Protein AF-A0A8S1QZ31-F1 (afdb_monomer_lite)

pLDDT: mean 72.54, std 20.23, range [23.73, 97.56]

Radius of gyration: 31.54 Å; chains: 1; bounding box: 75×81×88 Å

Secondary structure (DSSP, 8-state):
-PPPS--------HHHHHHHHHHHHHHHHHHHHHHHHHHHHHHHHHHHHSTTHHHH-PPPHHHHHHHHHHHTHHHHHHHHHHHHHHHTT-TT-HHHHHHHHHHHHHHHHHHHHHH-S---HHHHHHHHHHHHHHH-TT-HHHHHHHHHHHHHHHHHHHHSGGGGSHHHHHHHHHHHHHHHHHTT-TT-HHHHHHHHHHHHHHHHHHHHHHHHGGGGGG----------TT--HHHHHHHHHHHHHHHHHHHHHH-TT-S-PPPPEEEETTEEEEEGGGSTTSBTHHHHHHHHHHHHHHHHHHTT--B--EEEE-SSHHHHHHHHHHHHHHHHHHHHHHHHHHHHSS----------S-----GGGT--S------B--EEEEES-GGG----TT-TTEEEEE--S-HHHHHHHHHHHHHHHTPEE--TTT-HHHHHHHHHHHHHHHHHHHHHTPPPSEEEEE-SSSHHHHHHHHIIIIIS----EEEEEEETT----SS-HHHHHHHHH--EEEEE-HHHHHHHHHHHHHTT----HHHHHHHHHHHHHT-SSEEEEE-B----HHHHHHHHHHH-

InterPro domains:
  IPR001926 Tryptophan synthase beta chain-like, PALP domain [PF00291] (270-328)
  IPR001926 Tryptophan synthase beta chain-like, PALP domain [PF00291] (400-559)
  IPR050147 Serine/Threonine Dehydratase [PTHR48078] (269-493)

Organism: NCBI:txid65129

Sequence (576 aa):
MTFLWADIPFEWTCISLRYHNDMFWYIWSIIQMIPVFAAGFYQLYKHQTTPDYYHKIKKGAWDQFIVMFFAAPVPFYYLIDLTISIVEGTFFEPCRFWLWFHHMVSMVVIPPLILRNEYEWQDTLIMATHTLLMKFPFIFLFNILYVGLVFYYNILLYFSPLNKKWVNRFLALLYSLFMIAIMPYHSYIDLSLKYIYLLQQYYEQLIYNFLQIHYKMGCAQTRQYEKSAMITCEIKYLIPELTQAIKLAQQCLYSPQSPIILTPIKLINGLYCKIESTLPSGSVKMRAIYNMLYRLQQKKRHRGEDQLNLVICSSGNAATACIESLKLLKSEDQQNQKQKIITNDICHDDTPTDPGLSVEIKDSQFQSKIKPYELNGKLIIFSKYVKEIHYTNDLPNVTIIHSELNKNEIEDEAIKYSEEMGYDYLDLQNDFHVFGGYATIGFEIDQWQTLTNTKIDSIFVTLKSGALIAGIAFYIKYLAQNKTRMIGVMLRGSIRKGVTLCQQIIEGFIDEIVYVSVEEVEKAQCELAKAEQIAEFNCAIAYAGCKKSSIKNSLVVLSGGNVAANDLKRLIKQYE

Foldseek 3Di:
DDDDDDPDPDDDDLVNLLVVLVVVVLVLLVVLQVVLVVVLVVLVVCVVPDDPSVNPDDDDPVVLCSCCVNLVCLLVSLVSVVVSCVVVVVCPPPVCVVVNVVSVLCNVLRVLVNVPPDDHSLNSVLSNLVSCCVVPVLPLVSVVVNVVSVVVLLVCLPPHPVVVDPSSVVVNVSVVVVVVVCVVPVVCPVVVVVVSVVSNVVVVVVVVVVVCVVVPPPDPPDPDDPDFDQQPPVVVSCVVLLVVLLVLLVVLAPPPLHLDHQFDFDQAPQATEGQQCPRPLQFLLLLLQLLVVVVVCVVCVVVVHQEAAEFEEDAASNLSSNQVSVVSLQVQQVVVVVVVVVVVPDDDDDDDDDDDDDPPPPCVVVPDPDDRHDYHYAYEYEYQHNVNDDDDCPDVHYHYDHDVDDSVVSVVVRVVVCVVVVHDYDDCFADSNSLSSLLVVLVSVLVCCVVVVADAQEEFEEDAQQSNLLSNQCNQCPVVVHNRAYEYFYEPPHDHDDDHPRVSSCSRRHPYYFYDYQVLLLVQQLSCVVVVHAADSSQSRRVSRCVVVVDHRYYYYRGGRSDDPVVSVVSNVVVD

Structure (mmCIF, N/CA/C/O backbone):
data_AF-A0A8S1QZ31-F1
#
_entry.id   AF-A0A8S1QZ31-F1
#
loop_
_atom_site.group_PDB
_atom_site.id
_atom_site.type_symbol
_atom_site.label_atom_id
_atom_site.label_alt_id
_atom_site.label_comp_id
_atom_site.label_asym_id
_atom_site.label_entity_id
_atom_site.label_seq_id
_atom_site.pdbx_PDB_ins_code
_atom_site.Cartn_x
_atom_site.Cartn_y
_atom_site.Cartn_z
_atom_site.occupancy
_atom_site.B_iso_or_equiv
_atom_site.auth_seq_id
_atom_site.auth_comp_id
_atom_site.auth_asym_id
_atom_site.auth_atom_id
_atom_site.pdbx_PDB_model_num
ATOM 1 N N . MET A 1 1 ? -45.589 3.378 10.453 1.00 26.55 1 MET A N 1
ATOM 2 C CA . MET A 1 1 ? -45.753 4.820 10.729 1.00 26.55 1 MET A CA 1
ATOM 3 C C . MET A 1 1 ? -44.702 5.567 9.933 1.00 26.55 1 MET A C 1
ATOM 5 O O . MET A 1 1 ? -43.520 5.369 10.168 1.00 26.55 1 MET A O 1
ATOM 9 N N . THR A 1 2 ? -45.146 6.325 8.938 1.00 23.73 2 THR A N 1
ATOM 10 C CA . THR A 1 2 ? -44.345 7.147 8.024 1.00 23.73 2 THR A CA 1
ATOM 11 C C . THR A 1 2 ? -43.972 8.471 8.691 1.00 23.73 2 THR A C 1
ATOM 13 O O . THR A 1 2 ? -44.867 9.233 9.049 1.00 23.73 2 THR A O 1
ATOM 16 N N . PHE A 1 3 ? -42.678 8.764 8.832 1.00 24.72 3 PHE A N 1
ATOM 17 C CA . PHE A 1 3 ? -42.208 10.139 9.015 1.00 24.72 3 PHE A CA 1
ATOM 18 C C . PHE A 1 3 ? -41.982 10.742 7.625 1.00 24.72 3 PHE A C 1
ATOM 20 O O . PHE A 1 3 ? -41.194 10.230 6.835 1.00 24.72 3 PHE A O 1
ATOM 27 N N . LEU A 1 4 ? -42.764 11.776 7.319 1.00 35.16 4 LEU A N 1
ATOM 28 C CA . LEU A 1 4 ? -42.727 12.546 6.079 1.00 35.16 4 LEU A CA 1
ATOM 29 C C . LEU A 1 4 ? -41.425 13.367 5.987 1.00 35.16 4 LEU A C 1
ATOM 31 O O . LEU A 1 4 ? -40.937 13.830 7.016 1.00 35.16 4 LEU A O 1
ATOM 35 N N . TRP A 1 5 ? -40.981 13.628 4.749 1.00 31.78 5 TRP A N 1
ATOM 36 C CA . TRP A 1 5 ? -39.938 14.585 4.309 1.00 31.78 5 TRP A CA 1
ATOM 37 C C . TRP A 1 5 ? -38.540 14.061 3.930 1.00 31.78 5 TRP A C 1
ATOM 39 O O . TRP A 1 5 ? -37.572 14.814 3.978 1.00 31.78 5 TRP A O 1
ATOM 49 N N . ALA A 1 6 ? -38.437 12.832 3.419 1.00 28.89 6 ALA A N 1
ATOM 50 C CA . ALA A 1 6 ? -37.399 12.483 2.443 1.00 28.89 6 ALA A CA 1
ATOM 51 C C . ALA A 1 6 ? -37.846 11.260 1.627 1.00 28.89 6 ALA A C 1
ATOM 53 O O . ALA A 1 6 ? -37.983 10.174 2.187 1.00 28.89 6 ALA A O 1
ATOM 54 N N . ASP A 1 7 ? -38.057 11.420 0.317 1.00 31.14 7 ASP A N 1
ATOM 55 C CA . ASP A 1 7 ? -38.218 10.303 -0.628 1.00 31.14 7 ASP A CA 1
ATOM 56 C C . ASP A 1 7 ? -36.867 9.590 -0.821 1.00 31.14 7 ASP A C 1
ATOM 58 O O . ASP A 1 7 ? -36.228 9.663 -1.869 1.00 31.14 7 ASP A O 1
ATOM 62 N N . ILE A 1 8 ? -36.392 8.928 0.234 1.00 33.59 8 ILE A N 1
ATOM 63 C CA . ILE A 1 8 ? -35.264 8.000 0.185 1.00 33.59 8 ILE A CA 1
ATOM 64 C C . ILE A 1 8 ? -35.859 6.603 0.387 1.00 33.59 8 ILE A C 1
ATOM 66 O O . ILE A 1 8 ? -36.448 6.354 1.443 1.00 33.59 8 ILE A O 1
ATOM 70 N N . PRO A 1 9 ? -35.732 5.674 -0.577 1.00 32.56 9 PRO A N 1
ATOM 71 C CA . PRO A 1 9 ? -36.151 4.295 -0.368 1.00 32.56 9 PRO A CA 1
ATOM 72 C C . PRO A 1 9 ? -35.303 3.689 0.760 1.00 32.56 9 PRO A C 1
ATOM 74 O O . PRO A 1 9 ? -34.104 3.459 0.613 1.00 32.56 9 PRO A O 1
ATOM 77 N N . PHE A 1 10 ? -35.917 3.491 1.926 1.00 41.16 10 PHE A N 1
ATOM 78 C CA . PHE A 1 10 ? -35.262 2.942 3.111 1.00 41.16 10 PHE A CA 1
ATOM 79 C C . PHE A 1 10 ? -35.276 1.408 3.024 1.00 41.16 10 PHE A C 1
ATOM 81 O O . PHE A 1 10 ? -36.198 0.749 3.504 1.00 41.16 10 PHE A O 1
ATOM 88 N N . GLU A 1 11 ? -34.272 0.820 2.374 1.00 45.00 11 GLU A N 1
ATOM 89 C CA . GLU A 1 11 ? -34.075 -0.632 2.411 1.00 45.00 11 GLU A CA 1
ATOM 90 C C . GLU A 1 11 ? -33.444 -1.043 3.753 1.00 45.00 11 GLU A C 1
ATOM 92 O O . GLU A 1 11 ? -32.301 -0.700 4.074 1.00 45.00 11 GLU A O 1
ATOM 97 N N . TRP A 1 12 ? -34.194 -1.794 4.565 1.00 53.50 12 TRP A N 1
ATOM 98 C CA . TRP A 1 12 ? -33.699 -2.386 5.810 1.00 53.50 12 TRP A CA 1
ATOM 99 C C . TRP A 1 12 ? -32.711 -3.521 5.508 1.00 53.50 12 TRP A C 1
ATOM 101 O O . TRP A 1 12 ? -33.074 -4.691 5.449 1.00 53.50 12 TRP A O 1
ATOM 111 N N . THR A 1 13 ? -31.438 -3.178 5.327 1.00 64.00 13 THR A N 1
ATOM 112 C CA . THR A 1 13 ? -30.337 -4.155 5.289 1.00 64.00 13 THR A CA 1
ATOM 113 C C . THR A 1 13 ? -29.887 -4.522 6.712 1.00 64.00 13 THR A C 1
ATOM 115 O O . THR A 1 13 ? -29.988 -3.698 7.625 1.00 64.00 13 THR A O 1
ATOM 118 N N . CYS A 1 14 ? -29.338 -5.728 6.921 1.00 63.22 14 CYS A N 1
ATOM 119 C CA . CYS A 1 14 ? -28.790 -6.184 8.215 1.00 63.22 14 CYS A CA 1
ATOM 120 C C . CYS A 1 14 ? -27.809 -5.180 8.843 1.00 63.22 14 CYS A C 1
ATOM 122 O O . CYS A 1 14 ? -27.842 -4.934 10.047 1.00 63.22 14 CYS A O 1
ATOM 124 N N . ILE A 1 15 ? -27.010 -4.515 8.007 1.00 58.50 15 ILE A N 1
ATOM 125 C CA . ILE A 1 15 ? -26.050 -3.491 8.430 1.00 58.50 15 ILE A CA 1
ATOM 126 C C . ILE A 1 15 ? -26.758 -2.226 8.937 1.00 58.50 15 ILE A C 1
ATOM 128 O O . ILE A 1 15 ? -26.319 -1.634 9.920 1.00 58.50 15 ILE A O 1
ATOM 132 N N . SER A 1 16 ? -27.854 -1.813 8.291 1.00 69.06 16 SER A N 1
ATOM 133 C CA . SER A 1 16 ? -28.667 -0.681 8.754 1.00 69.06 16 SER A CA 1
ATOM 134 C C . SER A 1 16 ? -29.332 -1.005 10.092 1.00 69.06 16 SER A C 1
ATOM 136 O O . SER A 1 16 ? -29.251 -0.209 11.024 1.00 69.06 16 SER A O 1
ATOM 138 N N . LEU A 1 17 ? -29.910 -2.202 10.235 1.00 73.50 17 LEU A N 1
ATOM 139 C CA . LEU A 1 17 ? -30.482 -2.671 11.503 1.00 73.50 17 LEU A CA 1
ATOM 140 C C . LEU A 1 17 ? -29.446 -2.672 12.628 1.00 73.50 17 LEU A C 1
ATOM 142 O O . LEU A 1 17 ? -29.718 -2.154 13.710 1.00 73.50 17 LEU A O 1
ATOM 146 N N . ARG A 1 18 ? -28.245 -3.193 12.355 1.00 75.81 18 ARG A N 1
ATOM 147 C CA . ARG A 1 18 ? -27.151 -3.237 13.330 1.00 75.81 18 ARG A CA 1
ATOM 148 C C . ARG A 1 18 ? -26.723 -1.843 13.755 1.00 75.81 18 ARG A C 1
ATOM 150 O O . ARG A 1 18 ? -26.630 -1.576 14.943 1.00 75.81 18 ARG A O 1
ATOM 157 N N . TYR A 1 19 ? -26.557 -0.934 12.795 1.00 68.19 19 TYR A N 1
ATOM 158 C CA . TYR A 1 19 ? -26.212 0.455 13.080 1.00 68.19 19 TYR A CA 1
ATOM 159 C C . TYR A 1 19 ? -27.233 1.133 13.999 1.00 68.19 19 TYR A C 1
ATOM 161 O O . TYR A 1 19 ? -26.844 1.781 14.966 1.00 68.19 19 TYR A O 1
ATOM 169 N N . HIS A 1 20 ? -28.529 0.977 13.723 1.00 76.62 20 HIS A N 1
ATOM 170 C CA . HIS A 1 20 ? -29.569 1.575 14.560 1.00 76.62 20 HIS A CA 1
ATOM 171 C C . HIS A 1 20 ? -29.612 0.938 15.953 1.00 76.62 20 HIS A C 1
ATOM 173 O O . HIS A 1 20 ? -29.783 1.658 16.936 1.00 76.62 20 HIS A O 1
ATOM 179 N N . ASN A 1 21 ? -29.402 -0.378 16.048 1.00 84.50 21 ASN A N 1
ATOM 180 C CA . ASN A 1 21 ? -29.303 -1.091 17.321 1.00 84.50 21 ASN A CA 1
ATOM 181 C C . ASN A 1 21 ? -28.112 -0.586 18.158 1.00 84.50 21 ASN A C 1
ATOM 183 O O . ASN A 1 21 ? -28.279 -0.226 19.322 1.00 84.50 21 ASN A O 1
ATOM 187 N N . ASP A 1 22 ? -26.931 -0.468 17.546 1.00 78.06 22 ASP A N 1
ATOM 188 C CA . ASP A 1 22 ? -25.708 0.019 18.194 1.00 78.06 22 ASP A CA 1
ATOM 189 C C . ASP A 1 22 ? -25.797 1.506 18.563 1.00 78.06 22 ASP A C 1
ATOM 191 O O . ASP A 1 22 ? -25.367 1.904 19.645 1.00 78.06 22 ASP A O 1
ATOM 195 N N . MET A 1 23 ? -26.384 2.344 17.702 1.00 74.62 23 MET A N 1
ATOM 196 C CA . MET A 1 23 ? -26.595 3.766 17.995 1.00 74.62 23 MET A CA 1
ATOM 197 C C . MET A 1 23 ? -27.572 3.981 19.134 1.00 74.62 23 MET A C 1
ATOM 199 O O . MET A 1 23 ? -27.300 4.790 20.023 1.00 74.62 23 MET A O 1
ATOM 203 N N . PHE A 1 24 ? -28.687 3.252 19.130 1.00 83.12 24 PHE A N 1
ATOM 204 C CA . PHE A 1 24 ? -29.616 3.273 20.245 1.00 83.12 24 PHE A CA 1
ATOM 205 C C . PHE A 1 24 ? -28.890 2.891 21.536 1.00 83.12 24 PHE A C 1
ATOM 207 O O . PHE A 1 24 ? -28.951 3.639 22.510 1.00 83.12 24 PHE A O 1
ATOM 214 N N . TRP A 1 25 ? -28.128 1.793 21.516 1.00 82.75 25 TRP A N 1
ATOM 215 C CA . TRP A 1 25 ? -27.391 1.315 22.683 1.00 82.75 25 TRP A CA 1
ATOM 216 C C . TRP A 1 25 ? -26.335 2.304 23.181 1.00 82.75 25 TRP A C 1
ATOM 218 O O . TRP A 1 25 ? -26.181 2.520 24.386 1.00 82.75 25 TRP A O 1
ATOM 228 N N . TYR A 1 26 ? -25.637 2.965 22.261 1.00 75.56 26 TYR A N 1
ATOM 229 C CA . TYR A 1 26 ? -24.647 3.982 22.583 1.00 75.56 26 TYR A CA 1
ATOM 230 C C . TYR A 1 26 ? -25.271 5.222 23.230 1.00 75.56 26 TYR A C 1
ATOM 232 O O . TYR A 1 26 ? -24.816 5.674 24.283 1.00 75.56 26 TYR A O 1
ATOM 240 N N . ILE A 1 27 ? -26.322 5.773 22.615 1.00 78.50 27 ILE A N 1
ATOM 241 C CA . ILE A 1 27 ? -27.028 6.949 23.139 1.00 78.50 27 ILE A CA 1
ATOM 242 C C . ILE A 1 27 ? -27.628 6.612 24.504 1.00 78.50 27 ILE A C 1
ATOM 244 O O . ILE A 1 27 ? -27.473 7.380 25.455 1.00 78.50 27 ILE A O 1
ATOM 248 N N . TRP A 1 28 ? -28.234 5.430 24.624 1.00 83.25 28 TRP A N 1
ATOM 249 C CA . TRP A 1 28 ? -28.753 4.909 25.880 1.00 83.25 28 TRP A CA 1
ATOM 250 C C . TRP A 1 28 ? -27.673 4.838 26.966 1.00 83.25 28 TRP A C 1
ATOM 252 O O . TRP A 1 28 ? -27.875 5.322 28.080 1.00 83.25 28 TRP A O 1
ATOM 262 N N . SER A 1 29 ? -26.486 4.336 26.613 1.00 78.88 29 SER A N 1
ATOM 263 C CA . SER A 1 29 ? -25.332 4.243 27.513 1.00 78.88 29 SER A CA 1
ATOM 264 C C . SER A 1 29 ? -24.838 5.604 28.011 1.00 78.88 29 SER A C 1
ATOM 266 O O . SER A 1 29 ? -24.422 5.718 29.163 1.00 78.88 29 SER A O 1
ATOM 268 N N . ILE A 1 30 ? -24.922 6.653 27.186 1.00 79.69 30 ILE A N 1
ATOM 269 C CA . ILE A 1 30 ? -24.583 8.023 27.600 1.00 79.69 30 ILE A CA 1
ATOM 270 C C . ILE A 1 30 ? -25.624 8.572 28.571 1.00 79.69 30 ILE A C 1
ATOM 272 O O . ILE A 1 30 ? -25.260 9.117 29.613 1.00 79.69 30 ILE A O 1
ATOM 276 N N . ILE A 1 31 ? -26.908 8.432 28.233 1.00 85.38 31 ILE A N 1
ATOM 277 C CA . ILE A 1 31 ? -28.014 8.959 29.041 1.00 85.38 31 ILE A CA 1
ATOM 278 C C . ILE A 1 31 ? -27.985 8.352 30.447 1.00 85.38 31 ILE A C 1
ATOM 280 O O . ILE A 1 31 ? -28.198 9.057 31.433 1.00 85.38 31 ILE A O 1
ATOM 284 N N . GLN A 1 32 ? -27.682 7.058 30.550 1.00 84.69 32 GLN A N 1
ATOM 285 C CA . GLN A 1 32 ? -27.694 6.348 31.825 1.00 84.69 32 GLN A CA 1
ATOM 286 C C . GLN A 1 32 ? -26.435 6.547 32.679 1.00 84.69 32 GLN A C 1
ATOM 288 O O . GLN A 1 32 ? -26.480 6.279 33.877 1.00 84.69 32 GLN A O 1
ATOM 293 N N . MET A 1 33 ? -25.328 7.036 32.110 1.00 83.81 33 MET A N 1
ATOM 294 C CA . MET A 1 33 ? -24.036 7.105 32.802 1.00 83.81 33 MET A CA 1
ATOM 295 C C . MET A 1 33 ? -24.142 7.868 34.134 1.00 83.81 33 MET A C 1
ATOM 297 O O . MET A 1 33 ? -23.914 7.302 35.200 1.00 83.81 33 MET A O 1
ATOM 301 N N . ILE A 1 34 ? -24.560 9.136 34.108 1.00 86.38 34 ILE A N 1
ATOM 302 C CA . ILE A 1 34 ? -24.631 9.966 35.324 1.00 86.38 34 ILE A CA 1
ATOM 303 C C . ILE A 1 34 ? -25.669 9.429 36.334 1.00 86.38 34 ILE A C 1
ATOM 305 O O . ILE A 1 34 ? -25.306 9.258 37.502 1.00 86.38 34 ILE A O 1
ATOM 309 N N . PRO A 1 35 ? -26.925 9.120 35.939 1.00 85.25 35 PRO A N 1
ATOM 310 C CA . PRO A 1 35 ? -27.933 8.608 36.870 1.00 85.25 35 PRO A CA 1
ATOM 311 C C . PRO A 1 35 ? -27.531 7.304 37.565 1.00 85.25 35 PRO A C 1
ATOM 313 O O . PRO A 1 35 ? -27.743 7.161 38.770 1.00 85.25 35 PRO A O 1
ATOM 316 N N . VAL A 1 36 ? -26.928 6.363 36.832 1.00 84.00 36 VAL A N 1
ATOM 317 C CA . VAL A 1 36 ? -26.546 5.056 37.381 1.00 84.00 36 VAL A CA 1
ATOM 318 C C . VAL A 1 36 ? -25.354 5.189 38.333 1.00 84.00 36 VAL A C 1
ATOM 320 O O . VAL A 1 36 ? -25.361 4.567 39.394 1.00 84.00 36 VAL A O 1
ATOM 323 N N . PHE A 1 37 ? -24.377 6.059 38.042 1.00 87.12 37 PHE A N 1
ATOM 324 C CA . PHE A 1 37 ? -23.303 6.362 39.000 1.00 87.12 37 PHE A CA 1
ATOM 325 C C . PHE A 1 37 ? -23.829 7.009 40.279 1.00 87.12 37 PHE A C 1
ATOM 327 O O . PHE A 1 37 ? -23.448 6.594 41.375 1.00 87.12 37 PHE A O 1
ATOM 334 N N . ALA A 1 38 ? -24.720 7.996 40.157 1.00 86.38 38 ALA A N 1
ATOM 335 C CA . ALA A 1 38 ? -25.321 8.652 41.314 1.00 86.38 38 ALA A CA 1
ATOM 336 C C . ALA A 1 38 ? -26.075 7.644 42.198 1.00 86.38 38 ALA A C 1
ATOM 338 O O . ALA A 1 38 ? -25.897 7.635 43.417 1.00 86.38 38 ALA A O 1
ATOM 339 N N . ALA A 1 39 ? -26.848 6.745 41.581 1.00 82.06 39 ALA A N 1
ATOM 340 C CA . ALA A 1 39 ? -27.548 5.672 42.279 1.00 82.06 39 ALA A CA 1
ATOM 341 C C . ALA A 1 39 ? -26.581 4.693 42.966 1.00 82.06 39 ALA A C 1
ATOM 343 O O . ALA A 1 39 ? -26.772 4.352 44.134 1.00 82.06 39 ALA A O 1
ATOM 344 N N . GLY A 1 40 ? -25.512 4.286 42.275 1.00 85.12 40 GLY A N 1
ATOM 345 C CA . GLY A 1 40 ? -24.509 3.364 42.807 1.00 85.12 40 GLY A CA 1
ATOM 346 C C . GLY A 1 40 ? -23.785 3.924 44.031 1.00 85.12 40 GLY A C 1
ATOM 347 O O . GLY A 1 40 ? -23.698 3.253 45.061 1.00 85.12 40 GLY A O 1
ATOM 348 N N . PHE A 1 41 ? -23.332 5.179 43.967 1.00 88.50 41 PHE A N 1
ATOM 349 C CA . PHE A 1 41 ? -22.688 5.840 45.105 1.00 88.50 41 PHE A CA 1
ATOM 350 C C . PHE A 1 41 ? -23.654 6.096 46.263 1.00 88.50 41 PHE A C 1
ATOM 352 O O . PHE A 1 41 ? -23.275 5.919 47.420 1.00 88.50 41 PHE A O 1
ATOM 359 N N . TYR A 1 42 ? -24.908 6.453 45.976 1.00 84.62 42 TYR A N 1
ATOM 360 C CA . TYR A 1 42 ? -25.936 6.608 47.003 1.00 84.62 42 TYR A CA 1
ATOM 361 C C . TYR A 1 42 ? -26.196 5.293 47.755 1.00 84.62 42 TYR A C 1
ATOM 363 O O . TYR A 1 42 ? -26.231 5.268 48.989 1.00 84.62 42 TYR A O 1
ATOM 371 N N . GLN A 1 43 ? -26.320 4.178 47.030 1.00 79.62 43 GLN A N 1
ATOM 372 C CA . GLN A 1 43 ? -26.511 2.860 47.636 1.00 79.62 43 GLN A CA 1
ATOM 373 C C . GLN A 1 43 ? -25.282 2.413 48.437 1.00 79.62 43 GLN A C 1
ATOM 375 O O . GLN A 1 43 ? -25.443 1.871 49.533 1.00 79.62 43 GLN A O 1
ATOM 380 N N . LEU A 1 44 ? -24.070 2.690 47.944 1.00 86.75 44 LEU A N 1
ATOM 381 C CA . LEU A 1 44 ? -22.821 2.409 48.656 1.00 86.75 44 LEU A CA 1
ATOM 382 C C . LEU A 1 44 ? -22.715 3.216 49.960 1.00 86.75 44 LEU A C 1
ATOM 384 O O . LEU A 1 44 ? -22.383 2.661 51.008 1.00 86.75 44 LEU A O 1
ATOM 388 N N . TYR A 1 45 ? -23.056 4.506 49.924 1.00 86.62 45 TYR A N 1
ATOM 389 C CA . TYR A 1 45 ? -23.101 5.357 51.114 1.00 86.62 45 TYR A CA 1
ATOM 390 C C . TYR A 1 45 ? -24.085 4.812 52.156 1.00 86.62 45 TYR A C 1
ATOM 392 O O . TYR A 1 45 ? -23.760 4.694 53.340 1.00 86.62 45 TYR A O 1
ATOM 400 N N . LYS A 1 46 ? -25.279 4.401 51.715 1.00 80.75 46 LYS A N 1
ATOM 401 C CA . LYS A 1 46 ? -26.291 3.795 52.586 1.00 80.75 46 LYS A CA 1
ATOM 402 C C . LYS A 1 46 ? -25.809 2.474 53.198 1.00 80.75 46 LYS A C 1
ATOM 404 O O . LYS A 1 46 ? -26.083 2.221 54.370 1.00 80.75 46 LYS A O 1
ATOM 409 N N . HIS A 1 47 ? -25.055 1.670 52.445 1.00 80.75 47 HIS A N 1
ATOM 410 C CA . HIS A 1 47 ? -24.421 0.442 52.938 1.00 80.75 47 HIS A CA 1
ATOM 411 C C . HIS A 1 47 ? -23.408 0.707 54.052 1.00 80.75 47 HIS A C 1
ATOM 413 O O . HIS A 1 47 ? -23.381 -0.029 55.032 1.00 80.75 47 HIS A O 1
ATOM 419 N N . GLN A 1 48 ? -22.604 1.764 53.942 1.00 83.38 48 GLN A N 1
ATOM 420 C CA . GLN A 1 48 ? -21.618 2.110 54.972 1.00 83.38 48 GLN A CA 1
ATOM 421 C C . GLN A 1 48 ? -22.243 2.718 56.235 1.00 83.38 48 GLN A C 1
ATOM 423 O O . GLN A 1 48 ? -21.696 2.568 57.323 1.00 83.38 48 GLN A O 1
ATOM 428 N N . THR A 1 49 ? -23.379 3.403 56.101 1.00 81.81 49 THR A N 1
ATOM 429 C CA . THR A 1 49 ? -23.993 4.185 57.189 1.00 81.81 49 THR A CA 1
ATOM 430 C C . THR A 1 49 ? -25.125 3.468 57.922 1.00 81.81 49 THR A C 1
ATOM 432 O O . THR A 1 49 ? -25.504 3.897 59.010 1.00 81.81 49 THR A O 1
ATOM 435 N N . THR A 1 50 ? -25.666 2.376 57.367 1.00 76.19 50 THR A N 1
ATOM 436 C CA . THR A 1 50 ? -26.814 1.659 57.946 1.00 76.19 50 THR A CA 1
ATOM 437 C C . THR A 1 50 ? -26.379 0.355 58.627 1.00 76.19 50 THR A C 1
ATOM 439 O O . THR A 1 50 ? -25.993 -0.589 57.933 1.00 76.19 50 THR A O 1
ATOM 442 N N . PRO A 1 51 ? -26.514 0.231 59.962 1.00 66.75 51 PRO A N 1
ATOM 443 C CA . PRO A 1 51 ? -26.356 -1.046 60.652 1.00 66.75 51 PRO A CA 1
ATOM 444 C C . PRO A 1 51 ? -27.414 -2.045 60.159 1.00 66.75 51 PRO A C 1
ATOM 446 O O . PRO A 1 51 ? -28.606 -1.733 60.150 1.00 66.75 51 PRO A O 1
ATOM 449 N N . ASP A 1 52 ? -26.991 -3.241 59.752 1.00 67.12 52 ASP A N 1
ATOM 450 C CA . ASP A 1 52 ? -27.835 -4.287 59.146 1.00 67.12 52 ASP A CA 1
ATOM 451 C C . ASP A 1 52 ? -28.468 -3.912 57.789 1.00 67.12 52 ASP A C 1
ATOM 453 O O . ASP A 1 52 ? -29.619 -4.269 57.511 1.00 67.12 52 ASP A O 1
ATOM 457 N N . TYR A 1 53 ? -27.717 -3.218 56.923 1.00 71.38 53 TYR A N 1
ATOM 458 C CA . TYR A 1 53 ? -28.118 -2.843 55.554 1.00 71.38 53 TYR A CA 1
ATOM 459 C C . TYR A 1 53 ? -28.880 -3.955 54.806 1.00 71.38 53 TYR A C 1
ATOM 461 O O . TYR A 1 53 ? -29.994 -3.731 54.330 1.00 71.38 53 TYR A O 1
ATOM 469 N N . TYR A 1 54 ? -28.334 -5.177 54.799 1.00 66.94 54 TYR A N 1
ATOM 470 C CA . TYR A 1 54 ? -28.907 -6.336 54.100 1.00 66.94 54 TYR A CA 1
ATOM 471 C C . TYR A 1 54 ? -30.235 -6.858 54.685 1.00 66.94 54 TYR A C 1
ATOM 473 O O . TYR A 1 54 ? -30.895 -7.683 54.053 1.00 66.94 54 TYR A O 1
ATOM 481 N N . HIS A 1 55 ? -30.637 -6.414 55.881 1.00 61.22 55 HIS A N 1
ATOM 482 C CA . HIS A 1 55 ? -31.836 -6.897 56.577 1.00 61.22 55 HIS A CA 1
ATOM 483 C C . HIS A 1 55 ? -32.925 -5.829 56.773 1.00 61.22 55 HIS A C 1
ATOM 485 O O . HIS A 1 55 ? -34.091 -6.195 56.921 1.00 61.22 55 HIS A O 1
ATOM 491 N N . LYS A 1 56 ? -32.588 -4.530 56.777 1.00 52.19 56 LYS A N 1
ATOM 492 C CA . LYS A 1 56 ? -33.518 -3.452 57.186 1.00 52.19 56 LYS A CA 1
ATOM 493 C C . LYS A 1 56 ? -34.056 -2.564 56.063 1.00 52.19 56 LYS A C 1
ATOM 495 O O . LYS A 1 56 ? -35.042 -1.860 56.276 1.00 52.19 56 LYS A O 1
ATOM 500 N N . ILE A 1 57 ? -33.462 -2.567 54.872 1.00 54.72 57 ILE A N 1
ATOM 501 C CA . ILE A 1 57 ? -33.873 -1.635 53.814 1.00 54.72 57 ILE A CA 1
ATOM 502 C C . ILE A 1 57 ? -34.991 -2.246 52.966 1.00 54.72 57 ILE A C 1
ATOM 504 O O . ILE A 1 57 ? -34.756 -3.057 52.075 1.00 54.72 57 ILE A O 1
ATOM 508 N N . LYS A 1 58 ? -36.232 -1.809 53.216 1.00 55.56 58 LYS A N 1
ATOM 509 C CA . LYS A 1 58 ? -37.315 -1.905 52.226 1.00 55.56 58 LYS A CA 1
ATOM 510 C C . LYS A 1 58 ? -37.150 -0.793 51.181 1.00 55.56 58 LYS A C 1
ATOM 512 O O . LYS A 1 58 ? -36.779 0.330 51.517 1.00 55.56 58 LYS A O 1
ATOM 517 N N . LYS A 1 59 ? -37.382 -1.146 49.915 1.00 54.97 59 LYS A N 1
ATOM 518 C CA . LYS A 1 59 ? -37.014 -0.360 48.722 1.00 54.97 59 LYS A CA 1
ATOM 519 C C . LYS A 1 59 ? -37.782 0.943 48.601 1.00 54.97 59 LYS A C 1
ATOM 521 O O . LYS A 1 59 ? -38.979 0.982 48.879 1.00 54.97 59 LYS A O 1
ATOM 526 N N . GLY A 1 60 ? -37.114 1.955 48.058 1.00 61.66 60 GLY A N 1
ATOM 527 C CA . GLY A 1 60 ? -37.801 3.062 47.407 1.00 61.66 60 GLY A CA 1
ATOM 528 C C . GLY A 1 60 ? -38.223 2.661 45.992 1.00 61.66 60 GLY A C 1
ATOM 529 O O . GLY A 1 60 ? -37.493 1.951 45.303 1.00 61.66 60 GLY A O 1
ATOM 530 N N . ALA A 1 61 ? -39.374 3.156 45.534 1.00 65.75 61 ALA A N 1
ATOM 531 C CA . ALA A 1 61 ? -39.820 3.016 44.142 1.00 65.75 61 ALA A CA 1
ATOM 532 C C . ALA A 1 61 ? -38.771 3.525 43.126 1.00 65.75 61 ALA A C 1
ATOM 534 O O . ALA A 1 61 ? -38.707 3.051 41.996 1.00 65.75 61 ALA A O 1
ATOM 535 N N . TRP A 1 62 ? -37.907 4.447 43.560 1.00 66.94 62 TRP A N 1
ATOM 536 C CA . TRP A 1 62 ? -36.812 5.008 42.775 1.00 66.94 62 TRP A CA 1
ATOM 537 C C . TRP A 1 62 ? -35.719 3.998 42.404 1.00 66.94 62 TRP A C 1
ATOM 539 O O . TRP A 1 62 ? -35.281 4.002 41.259 1.00 66.94 62 TRP A O 1
ATOM 549 N N . ASP A 1 63 ? -35.318 3.094 43.304 1.00 66.81 63 ASP A N 1
ATOM 550 C CA . ASP A 1 63 ? -34.283 2.090 42.999 1.00 66.81 63 ASP A CA 1
ATOM 551 C C . ASP A 1 63 ? -34.771 1.100 41.928 1.00 66.81 63 ASP A C 1
ATOM 553 O O . ASP A 1 63 ? -34.043 0.743 41.003 1.00 66.81 63 ASP A O 1
ATOM 557 N N . GLN A 1 64 ? -36.043 0.699 42.022 1.00 69.81 64 GLN A N 1
ATOM 558 C CA . GLN A 1 64 ? -36.679 -0.181 41.041 1.00 69.81 64 GLN A CA 1
ATOM 559 C C . GLN A 1 64 ? -36.849 0.507 39.688 1.00 69.81 64 GLN A C 1
ATOM 561 O O . GLN A 1 64 ? -36.603 -0.114 38.657 1.00 69.81 64 GLN A O 1
ATOM 566 N N . PHE A 1 65 ? -37.235 1.785 39.687 1.00 74.88 65 PHE A N 1
ATOM 567 C CA . PHE A 1 65 ? -37.344 2.565 38.461 1.00 74.88 65 PHE A CA 1
ATOM 568 C C . PHE A 1 65 ? -35.995 2.677 37.746 1.00 74.88 65 PHE A C 1
ATOM 570 O O . PHE A 1 65 ? -35.932 2.409 36.553 1.00 74.88 65 PHE A O 1
ATOM 577 N N . ILE A 1 66 ? -34.919 3.011 38.465 1.00 71.00 66 ILE A N 1
ATOM 578 C CA . ILE A 1 66 ? -33.582 3.179 37.880 1.00 71.00 66 ILE A CA 1
ATOM 579 C C . ILE A 1 66 ? -33.131 1.886 37.202 1.00 71.00 66 ILE A C 1
ATOM 581 O O . ILE A 1 66 ? -32.757 1.911 36.032 1.00 71.00 66 ILE A O 1
ATOM 585 N N . VAL A 1 67 ? -33.213 0.742 37.883 1.00 69.38 67 VAL A N 1
ATOM 586 C CA . VAL A 1 67 ? -32.727 -0.500 37.273 1.00 69.38 67 VAL A CA 1
ATOM 587 C C . VAL A 1 67 ? -33.658 -1.006 36.179 1.00 69.38 67 VAL A C 1
ATOM 589 O O . VAL A 1 67 ? -33.183 -1.433 35.132 1.00 69.38 67 VAL A O 1
ATOM 592 N N . MET A 1 68 ? -34.976 -0.905 36.349 1.00 74.19 68 MET A N 1
ATOM 593 C CA . MET A 1 68 ? -35.903 -1.344 35.308 1.00 74.19 68 MET A CA 1
ATOM 594 C C . MET A 1 68 ? -35.814 -0.463 34.061 1.00 74.19 68 MET A C 1
ATOM 596 O O . MET A 1 68 ? -35.847 -0.981 32.954 1.00 74.19 68 MET A O 1
ATOM 600 N N . PHE A 1 69 ? -35.647 0.849 34.216 1.00 81.38 69 PHE A N 1
ATOM 601 C CA . PHE A 1 69 ? -35.475 1.750 33.085 1.00 81.38 69 PHE A CA 1
ATOM 602 C C . PHE A 1 69 ? -34.148 1.469 32.373 1.00 81.38 69 PHE A C 1
ATOM 604 O O . PHE A 1 69 ? -34.161 1.210 31.177 1.00 81.38 69 PHE A O 1
ATOM 611 N N . PHE A 1 70 ? -33.022 1.433 33.093 1.00 77.69 70 PHE A N 1
ATOM 612 C CA . PHE A 1 70 ? -31.692 1.356 32.477 1.00 77.69 70 PHE A CA 1
ATOM 613 C C . PHE A 1 70 ? -31.242 -0.056 32.070 1.00 77.69 70 PHE A C 1
ATOM 615 O O . PHE A 1 70 ? -30.568 -0.195 31.050 1.00 77.69 70 PHE A O 1
ATOM 622 N N . ALA A 1 71 ? -31.646 -1.107 32.794 1.00 75.88 71 ALA A N 1
ATOM 623 C CA . ALA A 1 71 ? -31.225 -2.483 32.513 1.00 75.88 71 ALA A CA 1
ATOM 624 C C . ALA A 1 71 ? -32.200 -3.269 31.620 1.00 75.88 71 ALA A C 1
ATOM 626 O O . ALA A 1 71 ? -31.769 -4.181 30.914 1.00 75.88 71 ALA A O 1
ATOM 627 N N . ALA A 1 72 ? -33.499 -2.941 31.600 1.00 80.81 72 ALA A N 1
ATOM 628 C CA . ALA A 1 72 ? -34.466 -3.687 30.783 1.00 80.81 72 ALA A CA 1
ATOM 629 C C . ALA A 1 72 ? -34.207 -3.645 29.269 1.00 80.81 72 ALA A C 1
ATOM 631 O O . ALA A 1 72 ? -34.494 -4.648 28.622 1.00 80.81 72 ALA A O 1
ATOM 632 N N . PRO A 1 73 ? -33.650 -2.571 28.677 1.00 84.94 73 PRO A N 1
ATOM 633 C CA . PRO A 1 73 ? -33.322 -2.560 27.251 1.00 84.94 73 PRO A CA 1
ATOM 634 C C . PRO A 1 73 ? -32.150 -3.482 26.865 1.00 84.94 73 PRO A C 1
ATOM 636 O O . PRO A 1 73 ? -32.029 -3.843 25.694 1.00 84.94 73 PRO A O 1
ATOM 639 N N . VAL A 1 74 ? -31.310 -3.902 27.823 1.00 82.69 74 VAL A N 1
ATOM 640 C CA . VAL A 1 74 ? -30.073 -4.661 27.552 1.00 82.69 74 VAL A CA 1
ATOM 641 C C . VAL A 1 74 ? -30.341 -5.996 26.828 1.00 82.69 74 VAL A C 1
ATOM 643 O O . VAL A 1 74 ? -29.723 -6.245 25.791 1.00 82.69 74 VAL A O 1
ATOM 646 N N . PRO A 1 75 ? -31.263 -6.870 27.291 1.00 83.25 75 PRO A N 1
ATOM 647 C CA . PRO A 1 75 ? -31.494 -8.155 26.630 1.00 83.25 75 PRO A CA 1
ATOM 648 C C . PRO A 1 75 ? -32.073 -8.001 25.219 1.00 83.25 75 PRO A C 1
ATOM 650 O O . PRO A 1 75 ? -31.808 -8.838 24.359 1.00 83.25 75 PRO A O 1
ATOM 653 N N . PHE A 1 76 ? -32.827 -6.927 24.957 1.00 85.50 76 PHE A N 1
ATOM 654 C CA . PHE A 1 76 ? -33.362 -6.644 23.623 1.00 85.50 76 PHE A CA 1
ATOM 655 C C . PHE A 1 76 ? -32.253 -6.268 22.642 1.00 85.50 76 PHE A C 1
ATOM 657 O O . PHE A 1 76 ? -32.249 -6.781 21.524 1.00 85.50 76 PHE A O 1
ATOM 664 N N . TYR A 1 77 ? -31.289 -5.445 23.069 1.00 86.88 77 TYR A N 1
ATOM 665 C CA . TYR A 1 77 ? -30.110 -5.128 22.262 1.00 86.88 77 TYR A CA 1
ATOM 666 C C . TYR A 1 77 ? -29.365 -6.404 21.846 1.00 86.88 77 TYR A C 1
ATOM 668 O O . TYR A 1 77 ? -29.109 -6.609 20.657 1.00 86.88 77 TYR A O 1
ATOM 676 N N . TYR A 1 78 ? -29.091 -7.296 22.805 1.00 85.38 78 TYR A N 1
ATOM 677 C CA . TYR A 1 78 ? -28.394 -8.556 22.539 1.00 85.38 78 TYR A CA 1
ATOM 678 C C . TYR A 1 78 ? -29.186 -9.505 21.640 1.00 85.38 78 TYR A C 1
ATOM 680 O O . TYR A 1 78 ? -28.600 -10.166 20.784 1.00 85.38 78 TYR A O 1
ATOM 688 N N . LEU A 1 79 ? -30.511 -9.563 21.795 1.00 85.88 79 LEU A N 1
ATOM 689 C CA . LEU A 1 79 ? -31.371 -10.390 20.951 1.00 85.88 79 LEU A CA 1
ATOM 690 C C . LEU A 1 79 ? -31.376 -9.901 19.496 1.00 85.88 79 LEU A C 1
ATOM 692 O O . LEU A 1 79 ? -31.289 -10.710 18.568 1.00 85.88 79 LEU A O 1
ATOM 696 N N . ILE A 1 80 ? -31.454 -8.585 19.290 1.00 86.38 80 ILE A N 1
ATOM 697 C CA . ILE A 1 80 ? -31.399 -7.975 17.958 1.00 86.38 80 ILE A CA 1
ATOM 698 C C . ILE A 1 80 ? -30.024 -8.231 17.329 1.00 86.38 80 ILE A C 1
ATOM 700 O O . ILE A 1 80 ? -29.953 -8.721 16.203 1.00 86.38 80 ILE A O 1
ATOM 704 N N . ASP A 1 81 ? -28.938 -7.992 18.065 1.00 82.88 81 ASP A N 1
ATOM 705 C CA . ASP A 1 81 ? -27.567 -8.201 17.583 1.00 82.88 81 ASP A CA 1
ATOM 706 C C . ASP A 1 81 ? -27.281 -9.669 17.214 1.00 82.88 81 ASP A C 1
ATOM 708 O O . ASP A 1 81 ? -26.684 -9.965 16.171 1.00 82.88 81 ASP A O 1
ATOM 712 N N . LEU A 1 82 ? -27.786 -10.606 18.023 1.00 81.81 82 LEU A N 1
ATOM 713 C CA . LEU A 1 82 ? -27.737 -12.040 17.749 1.00 81.81 82 LEU A CA 1
ATOM 714 C C . LEU A 1 82 ? -28.489 -12.386 16.462 1.00 81.81 82 LEU A C 1
ATOM 716 O O . LEU A 1 82 ? -27.950 -13.081 15.601 1.00 81.81 82 LEU A O 1
ATOM 720 N N . THR A 1 83 ? -29.718 -11.887 16.322 1.00 83.56 83 THR A N 1
ATOM 721 C CA . THR A 1 83 ? -30.565 -12.161 15.154 1.00 83.56 83 THR A CA 1
ATOM 722 C C . THR A 1 83 ? -29.884 -11.682 13.876 1.00 83.56 83 THR A C 1
ATOM 724 O O . THR A 1 83 ? -29.808 -12.426 12.901 1.00 83.56 83 THR A O 1
ATOM 727 N N . ILE A 1 84 ? -29.304 -10.478 13.893 1.00 80.31 84 ILE A N 1
ATOM 728 C CA . ILE A 1 84 ? -28.567 -9.942 12.744 1.00 80.31 84 ILE A CA 1
ATOM 729 C C . ILE A 1 84 ? -27.338 -10.810 12.437 1.00 80.31 84 ILE A C 1
ATOM 731 O O . ILE A 1 84 ? -27.075 -11.111 11.277 1.00 80.31 84 ILE A O 1
ATOM 735 N N . SER A 1 85 ? -26.604 -11.260 13.456 1.00 74.75 85 SER A N 1
ATOM 736 C CA . SER A 1 85 ? -25.396 -12.081 13.269 1.00 74.75 85 SER A CA 1
ATOM 737 C C . SER A 1 85 ? -25.695 -13.470 12.695 1.00 74.75 85 SER A C 1
ATOM 739 O O . SER A 1 85 ? -24.908 -13.979 11.896 1.00 74.75 85 SER A O 1
ATOM 741 N N . ILE A 1 86 ? -26.843 -14.059 13.050 1.00 79.06 86 ILE A N 1
ATOM 742 C CA . ILE A 1 86 ? -27.340 -15.307 12.452 1.00 79.06 86 ILE A CA 1
ATOM 743 C C . ILE A 1 86 ? -27.697 -15.088 10.979 1.00 79.06 86 ILE A C 1
ATOM 745 O O . ILE A 1 86 ? -27.274 -15.869 10.131 1.00 79.06 86 ILE A O 1
ATOM 749 N N . VAL A 1 87 ? -28.430 -14.014 10.664 1.00 77.00 87 VAL A N 1
ATOM 750 C CA . VAL A 1 87 ? -28.844 -13.704 9.284 1.00 77.00 87 VAL A CA 1
ATOM 751 C C . VAL A 1 87 ? -27.640 -13.392 8.386 1.00 77.00 87 VAL A C 1
ATOM 753 O O . VAL A 1 87 ? -27.619 -13.808 7.232 1.00 77.00 87 VAL A O 1
ATOM 756 N N . GLU A 1 88 ? -26.614 -12.717 8.908 1.00 72.44 88 GLU A N 1
ATOM 757 C CA . GLU A 1 88 ? -25.373 -12.417 8.176 1.00 72.44 88 GLU A CA 1
ATOM 758 C C . GLU A 1 88 ? -24.440 -13.635 8.013 1.00 72.44 88 GLU A C 1
ATOM 760 O O . GLU A 1 88 ? -23.446 -13.542 7.299 1.00 72.44 88 GLU A O 1
ATOM 765 N N . GLY A 1 89 ? -24.694 -14.758 8.697 1.00 71.94 89 GLY A N 1
ATOM 766 C CA . GLY A 1 89 ? -23.793 -15.920 8.694 1.00 71.94 89 GLY A CA 1
ATOM 767 C C . GLY A 1 89 ? -22.440 -15.682 9.385 1.00 71.94 89 GLY A C 1
ATOM 768 O O . GLY A 1 89 ? -21.560 -16.537 9.324 1.00 71.94 89 GLY A O 1
ATOM 769 N N . THR A 1 90 ? -22.270 -14.557 10.087 1.00 67.25 90 THR A N 1
ATOM 770 C CA . THR A 1 90 ? -21.015 -14.156 10.765 1.00 67.25 90 THR A CA 1
ATOM 771 C C . THR A 1 90 ? -20.866 -14.757 12.169 1.00 67.25 90 THR A C 1
ATOM 773 O O . THR A 1 90 ? -19.953 -14.422 12.922 1.00 67.25 90 THR A O 1
ATOM 776 N N . PHE A 1 91 ? -21.774 -15.660 12.538 1.00 62.16 91 PHE A N 1
ATOM 777 C CA . PHE A 1 91 ? -21.932 -16.203 13.885 1.00 62.16 91 PHE A CA 1
ATOM 778 C C . PHE A 1 91 ? -20.690 -16.940 14.421 1.00 62.16 91 PHE A C 1
ATOM 780 O O . PHE A 1 91 ? -20.336 -16.780 15.586 1.00 62.16 91 PHE A O 1
ATOM 787 N N . PHE A 1 92 ? -20.011 -17.723 13.576 1.00 58.88 92 PHE A N 1
ATOM 788 C CA . PHE A 1 92 ? -18.827 -18.511 13.956 1.00 58.88 92 PHE A CA 1
ATOM 789 C C . PHE A 1 92 ? -17.496 -17.836 13.596 1.00 58.88 92 PHE A C 1
ATOM 791 O O . PHE A 1 92 ? -16.443 -18.469 13.671 1.00 58.88 92 PHE A O 1
ATOM 798 N N . GLU A 1 93 ? -17.510 -16.563 13.194 1.00 60.41 93 GLU A N 1
ATOM 799 C CA . GLU A 1 93 ? -16.266 -15.857 12.901 1.00 60.41 93 GLU A CA 1
ATOM 800 C C . GLU A 1 93 ? -15.436 -15.680 14.187 1.00 60.41 93 GLU A C 1
ATOM 802 O O . GLU A 1 93 ? -15.980 -15.227 15.201 1.00 60.41 93 GLU A O 1
ATOM 807 N N . PRO A 1 94 ? -14.116 -15.962 14.172 1.00 49.00 94 PRO A N 1
ATOM 808 C CA . PRO A 1 94 ? -13.265 -15.892 15.366 1.00 49.00 94 PRO A CA 1
ATOM 809 C C . PRO A 1 94 ? -13.329 -14.544 16.097 1.00 49.00 94 PRO A C 1
ATOM 811 O O . PRO A 1 94 ? -13.260 -14.490 17.322 1.00 49.00 94 PRO A O 1
ATOM 814 N N . CYS A 1 95 ? -13.499 -13.452 15.346 1.00 52.25 95 CYS A N 1
ATOM 815 C CA . CYS A 1 95 ? -13.604 -12.100 15.887 1.00 52.25 95 CYS A CA 1
ATOM 816 C C . CYS A 1 95 ? -14.947 -11.826 16.584 1.00 52.25 95 CYS A C 1
ATOM 818 O O . CYS A 1 95 ? -15.001 -10.989 17.481 1.00 52.25 95 CYS A O 1
ATOM 820 N N . ARG A 1 96 ? -16.031 -12.504 16.184 1.00 58.22 96 ARG A N 1
ATOM 821 C CA . ARG A 1 96 ? -17.389 -12.271 16.707 1.00 58.22 96 ARG A CA 1
ATOM 822 C C . ARG A 1 96 ? -17.845 -13.307 17.724 1.00 58.22 96 ARG A C 1
ATOM 824 O O . ARG A 1 96 ? -18.696 -12.988 18.550 1.00 58.22 96 ARG A O 1
ATOM 831 N N . PHE A 1 97 ? -17.249 -14.498 17.723 1.00 61.38 97 PHE A N 1
ATOM 832 C CA . PHE A 1 97 ? -17.580 -15.568 18.664 1.00 61.38 97 PHE A CA 1
ATOM 833 C C . PHE A 1 97 ? -17.537 -15.108 20.129 1.00 61.38 97 PHE A C 1
ATOM 835 O O . PHE A 1 97 ? -18.429 -15.424 20.910 1.00 61.38 97 PHE A O 1
ATOM 842 N N . TRP A 1 98 ? -16.541 -14.312 20.515 1.00 62.09 98 TRP A N 1
ATOM 843 C CA . TRP A 1 98 ? -16.411 -13.848 21.897 1.00 62.09 98 TRP A CA 1
ATOM 844 C C . TRP A 1 98 ? -17.444 -12.794 22.294 1.00 62.09 98 TRP A C 1
ATOM 846 O O . TRP A 1 98 ? -17.940 -12.813 23.421 1.00 62.09 98 TRP A O 1
ATOM 856 N N . LEU A 1 99 ? -17.796 -11.897 21.368 1.00 62.56 99 LEU A N 1
ATOM 857 C CA . LEU A 1 99 ? -18.873 -10.929 21.574 1.00 62.56 99 LEU A CA 1
ATOM 858 C C . LEU A 1 99 ? -20.213 -11.657 21.721 1.00 62.56 99 LEU A C 1
ATOM 860 O O . LEU A 1 99 ? -20.979 -11.379 22.640 1.00 62.56 99 LEU A O 1
ATOM 864 N N . TRP A 1 100 ? -20.443 -12.661 20.874 1.00 69.44 100 TRP A N 1
ATOM 865 C CA . TRP A 1 100 ? -21.586 -13.554 20.992 1.00 69.44 100 TRP A CA 1
ATOM 866 C C . TRP A 1 100 ? -21.617 -14.273 22.344 1.00 69.44 100 TRP A C 1
ATOM 868 O O . TRP A 1 100 ? -22.644 -14.251 23.018 1.00 69.44 100 TRP A O 1
ATOM 878 N N . PHE A 1 101 ? -20.500 -14.869 22.769 1.00 68.12 101 PHE A N 1
ATOM 879 C CA . PHE A 1 101 ? -20.411 -15.580 24.043 1.00 68.12 101 PHE A CA 1
ATOM 880 C C . PHE A 1 101 ? -20.771 -14.655 25.213 1.00 68.12 101 PHE A C 1
ATOM 882 O O . PHE A 1 101 ? -21.578 -15.021 26.068 1.00 68.12 101 PHE A O 1
ATOM 889 N N . HIS A 1 102 ? -20.258 -13.420 25.200 1.00 71.94 102 HIS A N 1
ATOM 890 C CA . HIS A 1 102 ? -20.635 -12.381 26.156 1.00 71.94 102 HIS A CA 1
ATOM 891 C C . HIS A 1 102 ? -22.141 -12.060 26.114 1.00 71.94 102 HIS A C 1
ATOM 893 O O . HIS A 1 102 ? -22.791 -12.072 27.158 1.00 71.94 102 HIS A O 1
ATOM 899 N N . HIS A 1 103 ? -22.722 -11.827 24.931 1.00 74.38 103 HIS A N 1
ATOM 900 C CA . HIS A 1 103 ? -24.155 -11.540 24.773 1.00 74.38 103 HIS A CA 1
ATOM 901 C C . HIS A 1 103 ? -25.034 -12.698 25.262 1.00 74.38 103 HIS A C 1
ATOM 903 O O . HIS A 1 103 ? -26.058 -12.472 25.905 1.00 74.38 103 HIS A O 1
ATOM 909 N N . MET A 1 104 ? -24.624 -13.942 25.011 1.00 72.81 104 MET A N 1
ATOM 910 C CA . MET A 1 104 ? -25.374 -15.130 25.408 1.00 72.81 104 MET A CA 1
ATOM 911 C C . MET A 1 104 ? -25.375 -15.324 26.928 1.00 72.81 104 MET A C 1
ATOM 913 O O . MET A 1 104 ? -26.428 -15.567 27.514 1.00 72.81 104 MET A O 1
ATOM 917 N N . VAL A 1 105 ? -24.219 -15.143 27.579 1.00 71.31 105 VAL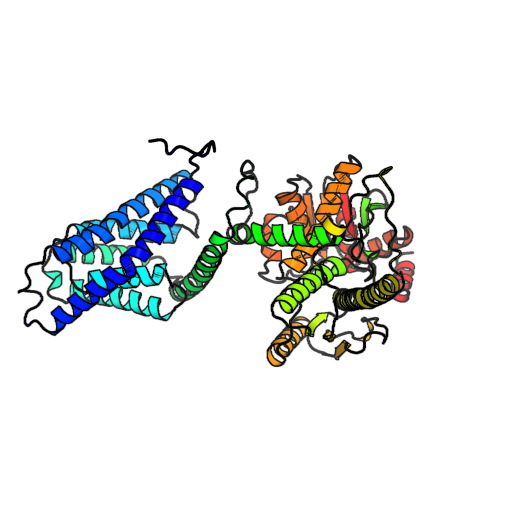 A N 1
ATOM 918 C CA . VAL A 1 105 ? -24.109 -15.130 29.048 1.00 71.31 105 VAL A CA 1
ATOM 919 C C . VAL A 1 105 ? -25.020 -14.049 29.627 1.00 71.31 105 VAL A C 1
ATOM 921 O O . VAL A 1 105 ? -25.829 -14.318 30.517 1.00 71.31 105 VAL A O 1
ATOM 924 N N . SER A 1 106 ? -24.936 -12.832 29.089 1.00 74.94 106 SER A N 1
ATOM 925 C CA . SER A 1 106 ? -25.704 -11.691 29.577 1.00 74.94 106 SER A CA 1
ATOM 926 C C . SER A 1 106 ? -27.215 -11.862 29.379 1.00 74.94 106 SER A C 1
ATOM 928 O O . SER A 1 106 ? -27.983 -11.497 30.267 1.00 74.94 106 SER A O 1
ATOM 930 N N . MET A 1 107 ? -27.665 -12.490 28.287 1.00 77.75 107 MET A N 1
ATOM 931 C CA . MET A 1 107 ? -29.082 -12.821 28.070 1.00 77.75 107 MET A CA 1
ATOM 932 C C . MET A 1 107 ? -29.646 -13.798 29.112 1.00 77.75 107 MET A C 1
ATOM 934 O O . MET A 1 107 ? -30.842 -13.757 29.386 1.00 77.75 107 MET A O 1
ATOM 938 N N . VAL A 1 108 ? -28.810 -14.641 29.725 1.00 79.12 108 VAL A N 1
ATOM 939 C CA . VAL A 1 108 ? -29.227 -15.556 30.804 1.00 79.12 108 VAL A CA 1
ATOM 940 C C . VAL A 1 108 ? -29.115 -14.894 32.181 1.00 79.12 108 VAL A C 1
ATOM 942 O O . VAL A 1 108 ? -29.957 -15.125 33.047 1.00 79.12 108 VAL A O 1
ATOM 945 N N . VAL A 1 109 ? -28.094 -14.061 32.395 1.00 75.56 109 VAL A N 1
ATOM 946 C CA . VAL A 1 109 ? -27.780 -13.445 33.698 1.00 75.56 109 VAL A CA 1
ATOM 947 C C . VAL A 1 109 ? -28.659 -12.229 34.010 1.00 75.56 109 VAL A C 1
ATOM 949 O O . VAL A 1 109 ? -29.101 -12.061 35.147 1.00 75.56 109 VAL A O 1
ATOM 952 N N . ILE A 1 110 ? -28.928 -11.378 33.019 1.00 78.38 110 ILE A N 1
ATOM 953 C CA . ILE A 1 110 ? -29.594 -10.085 33.225 1.00 78.38 110 ILE A CA 1
ATOM 954 C C . ILE A 1 110 ? -31.086 -10.221 33.578 1.00 78.38 110 ILE A C 1
ATOM 956 O O . ILE A 1 110 ? -31.518 -9.537 34.506 1.00 78.38 110 ILE A O 1
ATOM 960 N N . PRO A 1 111 ? -31.902 -11.088 32.942 1.00 80.62 111 PRO A N 1
ATOM 961 C CA . PRO A 1 111 ? -33.323 -11.175 33.286 1.00 80.62 111 PRO A CA 1
ATOM 962 C C . PRO A 1 111 ? -33.589 -11.578 34.749 1.00 80.62 111 PRO A C 1
ATOM 964 O O . PRO A 1 111 ? -34.388 -10.904 35.398 1.00 80.62 111 PRO A O 1
ATOM 967 N N . PRO A 1 112 ? -32.906 -12.584 35.338 1.00 75.25 112 PRO A N 1
ATOM 968 C CA . PRO A 1 112 ? -33.021 -12.871 36.768 1.00 75.25 112 PRO A CA 1
ATOM 969 C C . PRO A 1 112 ? -32.596 -11.705 37.666 1.00 75.25 112 PRO A C 1
ATOM 971 O O . PRO A 1 112 ? -33.196 -11.520 38.724 1.00 75.25 112 PRO A O 1
ATOM 974 N N . LEU A 1 113 ? -31.596 -10.912 37.256 1.00 74.19 113 LEU A N 1
ATOM 975 C CA . LEU A 1 113 ? -31.185 -9.703 37.977 1.00 74.19 113 LEU A CA 1
ATOM 976 C C . LEU A 1 113 ? -32.268 -8.618 37.923 1.00 74.19 113 LEU A C 1
ATOM 978 O O . LEU A 1 113 ? -32.556 -8.032 38.958 1.00 74.19 113 LEU A O 1
ATOM 982 N N . ILE A 1 114 ? -32.915 -8.403 36.771 1.00 74.00 114 ILE A N 1
ATOM 983 C CA . ILE A 1 114 ? -34.015 -7.429 36.615 1.00 74.00 114 ILE A CA 1
ATOM 984 C C . ILE A 1 114 ? -35.261 -7.855 37.405 1.00 74.00 114 ILE A C 1
ATOM 986 O O . ILE A 1 114 ? -35.942 -7.047 38.035 1.00 74.00 114 ILE A O 1
ATOM 990 N N . LEU A 1 115 ? -35.585 -9.148 37.368 1.00 71.12 115 LEU A N 1
ATOM 991 C CA . LEU A 1 115 ? -36.726 -9.712 38.094 1.00 71.12 115 LEU A CA 1
ATOM 992 C C . LEU A 1 115 ? -36.466 -9.791 39.600 1.00 71.12 115 LEU A C 1
ATOM 994 O O . LEU A 1 115 ? -37.393 -9.993 40.394 1.00 71.12 115 LEU A O 1
ATOM 998 N N . ARG A 1 116 ? -35.209 -9.624 40.023 1.00 71.38 116 ARG A N 1
ATOM 999 C CA . ARG A 1 116 ? -34.877 -9.490 41.429 1.00 71.38 116 ARG A CA 1
ATOM 1000 C C . ARG A 1 116 ? -35.424 -8.150 41.890 1.00 71.38 116 ARG A C 1
ATOM 1002 O O . ARG A 1 116 ? -34.927 -7.089 41.545 1.00 71.38 116 ARG A O 1
ATOM 1009 N N . ASN A 1 117 ? -36.426 -8.195 42.761 1.00 61.06 117 ASN A N 1
ATOM 1010 C CA . ASN A 1 117 ? -37.003 -6.971 43.299 1.00 61.06 117 ASN A CA 1
ATOM 1011 C C . ASN A 1 117 ? -35.989 -6.134 44.117 1.00 61.06 117 ASN A C 1
ATOM 1013 O O . ASN A 1 117 ? -36.380 -5.066 44.562 1.00 61.06 117 ASN A O 1
ATOM 1017 N N . GLU A 1 118 ? -34.770 -6.614 44.396 1.00 66.81 118 GLU A N 1
ATOM 1018 C CA . GLU A 1 118 ? -33.741 -6.022 45.277 1.00 66.81 118 GLU A CA 1
ATOM 1019 C C . GLU A 1 118 ? -32.473 -5.727 44.480 1.00 66.81 118 GLU A C 1
ATOM 1021 O O . GLU A 1 118 ? -31.965 -6.625 43.814 1.00 66.81 118 GLU A O 1
ATOM 1026 N N . TYR A 1 119 ? -31.947 -4.508 44.584 1.00 70.56 119 TYR A N 1
ATOM 1027 C CA . TYR A 1 119 ? -30.690 -4.111 43.954 1.00 70.56 119 TYR A CA 1
ATOM 1028 C C . TYR A 1 119 ? -29.730 -3.633 45.025 1.00 70.56 119 TYR A C 1
ATOM 1030 O O . TYR A 1 119 ? -30.096 -2.812 45.866 1.00 70.56 119 TYR A O 1
ATOM 1038 N N . GLU A 1 120 ? -28.536 -4.204 45.012 1.00 76.62 120 GLU A N 1
ATOM 1039 C CA . GLU A 1 120 ? -27.465 -3.852 45.923 1.00 76.62 120 GLU A CA 1
ATOM 1040 C C . GLU A 1 120 ? -26.516 -2.885 45.200 1.00 76.62 120 GLU A C 1
ATOM 1042 O O . GLU A 1 120 ? -26.506 -2.780 43.967 1.00 76.62 120 GLU A O 1
ATOM 1047 N N . TRP A 1 121 ? -25.674 -2.187 45.961 1.00 80.12 121 TRP A N 1
ATOM 1048 C CA . TRP A 1 121 ? -24.750 -1.209 45.386 1.00 80.12 121 TRP A CA 1
ATOM 1049 C C . TRP A 1 121 ? -23.805 -1.827 44.346 1.00 80.12 121 TRP A C 1
ATOM 1051 O O . TRP A 1 121 ? -23.396 -1.139 43.413 1.00 80.12 121 TRP A O 1
ATOM 1061 N N . GLN A 1 122 ? -23.470 -3.115 44.484 1.00 82.69 122 GLN A N 1
ATOM 1062 C CA . GLN A 1 122 ? -22.603 -3.837 43.556 1.00 82.69 122 GLN A CA 1
ATOM 1063 C C . GLN A 1 122 ? -23.251 -3.967 42.179 1.00 82.69 122 GLN A C 1
ATOM 1065 O O . GLN A 1 122 ? -22.575 -3.747 41.181 1.00 82.69 122 GLN A O 1
ATOM 1070 N N . ASP A 1 123 ? -24.547 -4.286 42.108 1.00 78.31 123 ASP A N 1
ATOM 1071 C CA . ASP A 1 123 ? -25.235 -4.454 40.824 1.00 78.31 123 ASP A CA 1
ATOM 1072 C C . ASP A 1 123 ? -25.270 -3.118 40.070 1.00 78.31 123 ASP A C 1
ATOM 1074 O O . ASP A 1 123 ? -24.965 -3.049 38.878 1.00 78.31 123 ASP A O 1
ATOM 1078 N N . THR A 1 124 ? -25.548 -2.036 40.801 1.00 80.19 124 THR A N 1
ATOM 1079 C CA . THR A 1 124 ? -25.597 -0.681 40.251 1.00 80.19 124 THR A CA 1
ATOM 1080 C C . THR A 1 124 ? -24.209 -0.179 39.844 1.00 80.19 124 THR A C 1
ATOM 1082 O O . THR A 1 124 ? -24.069 0.408 38.775 1.00 80.19 124 THR A O 1
ATOM 1085 N N . LEU A 1 125 ? -23.160 -0.429 40.639 1.00 85.12 125 LEU A N 1
ATOM 1086 C CA . LEU A 1 125 ? -21.793 0.003 40.315 1.00 85.12 125 LEU A CA 1
ATOM 1087 C C . LEU A 1 125 ? -21.128 -0.844 39.223 1.00 85.12 125 LEU A C 1
ATOM 1089 O O . LEU A 1 125 ? -20.367 -0.294 38.427 1.00 85.12 125 LEU A O 1
ATOM 1093 N N . ILE A 1 126 ? -21.428 -2.142 39.122 1.00 83.75 126 ILE A N 1
ATOM 1094 C CA . ILE A 1 126 ? -21.005 -2.971 37.981 1.00 83.75 126 ILE A CA 1
ATOM 1095 C C . ILE A 1 126 ? -21.651 -2.441 36.700 1.00 83.75 126 ILE A C 1
ATOM 1097 O O . ILE A 1 126 ? -20.958 -2.240 35.706 1.00 83.75 126 ILE A O 1
ATOM 1101 N N . MET A 1 127 ? -22.950 -2.129 36.735 1.00 79.12 127 MET A N 1
ATOM 1102 C CA . MET A 1 127 ? -23.634 -1.509 35.602 1.00 79.12 127 MET A CA 1
ATOM 1103 C C . MET A 1 127 ? -23.025 -0.140 35.268 1.00 79.12 127 MET A C 1
ATOM 1105 O O . MET A 1 127 ? -22.693 0.114 34.116 1.00 79.12 127 MET A O 1
ATOM 1109 N N . ALA A 1 128 ? -22.785 0.713 36.267 1.00 82.88 128 ALA A N 1
ATOM 1110 C CA . ALA A 1 128 ? -22.167 2.025 36.080 1.00 82.88 128 ALA A CA 1
ATOM 1111 C C . ALA A 1 128 ? -20.791 1.911 35.402 1.00 82.88 128 ALA A C 1
ATOM 1113 O O . ALA A 1 128 ? -20.521 2.549 34.384 1.00 82.88 128 ALA A O 1
ATOM 1114 N N . THR A 1 129 ? -19.924 1.046 35.922 1.00 82.62 129 THR A N 1
ATOM 1115 C CA . THR A 1 129 ? -18.576 0.842 35.376 1.00 82.62 129 THR A CA 1
ATOM 1116 C C . THR A 1 129 ? -18.596 0.174 34.003 1.00 82.62 129 THR A C 1
ATOM 1118 O O . THR A 1 129 ? -17.766 0.521 33.166 1.00 82.62 129 THR A O 1
ATOM 1121 N N . HIS A 1 130 ? -19.595 -0.660 33.699 1.00 79.19 130 HIS A N 1
ATOM 1122 C CA . HIS A 1 130 ? -19.834 -1.151 32.341 1.00 79.19 130 HIS A CA 1
ATOM 1123 C C . HIS A 1 130 ? -20.144 -0.008 31.357 1.00 79.19 130 HIS A C 1
ATOM 1125 O O . HIS A 1 130 ? -19.622 0.011 30.245 1.00 79.19 130 HIS A O 1
ATOM 1131 N N . THR A 1 131 ? -20.919 1.005 31.763 1.00 78.12 131 THR A N 1
ATOM 1132 C CA . THR A 1 131 ? -21.180 2.174 30.897 1.00 78.12 131 THR A CA 1
ATOM 1133 C C . THR A 1 131 ? -19.937 3.028 30.656 1.00 78.12 131 THR A C 1
ATOM 1135 O O . THR A 1 131 ? -19.746 3.520 29.542 1.00 78.12 131 THR A O 1
ATOM 1138 N N . LEU A 1 132 ? -19.043 3.143 31.650 1.00 76.75 132 LEU A N 1
ATOM 1139 C CA . LEU A 1 132 ? -17.729 3.769 31.456 1.00 76.75 132 LEU A CA 1
ATOM 1140 C C . LEU A 1 132 ? -16.861 2.968 30.501 1.00 76.75 132 LEU A C 1
ATOM 1142 O O . LEU A 1 132 ? -16.195 3.574 29.673 1.00 76.75 132 LEU A O 1
ATOM 1146 N N . LEU A 1 133 ? -16.877 1.639 30.584 1.00 69.00 133 LEU A N 1
ATOM 1147 C CA . LEU A 1 133 ? -16.145 0.793 29.647 1.00 69.00 133 LEU A CA 1
ATOM 1148 C C . LEU A 1 133 ? -16.625 0.973 28.214 1.00 69.00 133 LEU A C 1
ATOM 1150 O O . LEU A 1 133 ? -15.807 1.082 27.310 1.00 69.00 133 LEU A O 1
ATOM 1154 N N . MET A 1 134 ? -17.935 1.083 28.005 1.00 67.00 134 MET A N 1
ATOM 1155 C CA . MET A 1 134 ? -18.484 1.334 26.674 1.00 67.00 134 MET A CA 1
ATOM 1156 C C . MET A 1 134 ? -18.102 2.719 26.130 1.00 67.00 134 MET A C 1
ATOM 1158 O O . MET A 1 134 ? -17.950 2.878 24.919 1.00 67.00 134 MET A O 1
ATOM 1162 N N . LYS A 1 135 ? -17.934 3.727 27.000 1.00 66.44 135 LYS A N 1
ATOM 1163 C CA . LYS A 1 135 ? -17.625 5.108 26.594 1.00 66.44 135 LYS A CA 1
ATOM 1164 C C . LYS A 1 135 ? -16.128 5.428 26.524 1.00 66.44 135 LYS A C 1
ATOM 1166 O O . LYS A 1 135 ? -15.717 6.169 25.634 1.00 66.44 135 LYS A O 1
ATOM 1171 N N . PHE A 1 136 ? -15.339 4.913 27.462 1.00 69.62 136 PHE A N 1
ATOM 1172 C CA . PHE A 1 136 ? -13.908 5.183 27.649 1.00 69.62 136 PHE A CA 1
ATOM 1173 C C . PHE A 1 136 ? -13.074 3.897 27.803 1.00 69.62 136 PHE A C 1
ATOM 1175 O O . PHE A 1 136 ? -12.336 3.725 28.775 1.00 69.62 136 PHE A O 1
ATOM 1182 N N . PRO A 1 137 ? -13.154 2.991 26.833 1.00 56.62 137 PRO A N 1
ATOM 1183 C CA . PRO A 1 137 ? -12.472 1.703 26.865 1.00 56.62 137 PRO A CA 1
ATOM 1184 C C . PRO A 1 137 ? -10.927 1.757 26.887 1.00 56.62 137 PRO A C 1
ATOM 1186 O O . PRO A 1 137 ? -10.307 0.776 27.293 1.00 56.62 137 PRO A O 1
ATOM 1189 N N . PHE A 1 138 ? -10.284 2.873 26.497 1.00 49.41 138 PHE A N 1
ATOM 1190 C CA . PHE A 1 138 ? -8.801 3.027 26.527 1.00 49.41 138 PHE A CA 1
ATOM 1191 C C . PHE A 1 138 ? -8.226 3.224 27.892 1.00 49.41 138 PHE A C 1
ATOM 1193 O O . PHE A 1 138 ? -7.025 3.063 28.104 1.00 49.41 138 PHE A O 1
ATOM 1200 N N . ILE A 1 139 ? -9.076 3.633 28.818 1.00 67.62 139 ILE A N 1
ATOM 1201 C CA . ILE A 1 139 ? -8.636 3.906 30.159 1.00 67.62 139 ILE A CA 1
ATOM 1202 C C . ILE A 1 139 ? -8.500 2.542 30.824 1.00 67.62 139 ILE A C 1
ATOM 1204 O O . ILE A 1 139 ? -9.452 2.001 31.379 1.00 67.62 139 ILE A O 1
ATOM 1208 N N . PHE A 1 140 ? -7.293 1.975 30.749 1.00 65.31 140 PHE A N 1
ATOM 1209 C CA . PHE A 1 140 ? -6.939 0.677 31.330 1.00 65.31 140 PHE A CA 1
ATOM 1210 C C . PHE A 1 140 ? -7.392 0.552 32.795 1.00 65.31 140 PHE A C 1
ATOM 1212 O O . PHE A 1 140 ? -7.868 -0.498 33.225 1.00 65.31 140 PHE A O 1
ATOM 1219 N N . LEU A 1 141 ? -7.348 1.660 33.542 1.00 75.06 141 LEU A N 1
ATOM 1220 C CA . LEU A 1 141 ? -7.847 1.743 34.912 1.00 75.06 141 LEU A CA 1
ATOM 1221 C C . LEU A 1 141 ? -9.336 1.363 35.047 1.00 75.06 141 LEU A C 1
ATOM 1223 O O . LEU A 1 141 ? -9.710 0.721 36.026 1.00 75.06 141 LEU A O 1
ATOM 1227 N N . PHE A 1 142 ? -10.186 1.709 34.076 1.00 76.00 142 PHE A N 1
ATOM 1228 C CA . PHE A 1 142 ? -11.610 1.355 34.097 1.00 76.00 142 PHE A CA 1
ATOM 1229 C C . PHE A 1 142 ? -11.839 -0.143 33.874 1.00 76.00 142 PHE A C 1
ATOM 1231 O O . PHE A 1 142 ? -12.723 -0.715 34.510 1.00 76.00 142 PHE A O 1
ATOM 1238 N N . ASN A 1 143 ? -11.001 -0.797 33.061 1.00 65.75 143 ASN A N 1
ATOM 1239 C CA . ASN A 1 143 ? -11.014 -2.257 32.904 1.00 65.75 143 ASN A CA 1
ATOM 1240 C C . ASN A 1 143 ? -10.692 -2.959 34.225 1.00 65.75 143 ASN A C 1
ATOM 1242 O O . ASN A 1 143 ? -11.435 -3.847 34.643 1.00 65.75 143 ASN A O 1
ATOM 1246 N N . ILE A 1 144 ? -9.639 -2.518 34.920 1.00 73.12 144 ILE A N 1
ATOM 1247 C CA . ILE A 1 144 ? -9.280 -3.064 36.236 1.00 73.12 144 ILE A CA 1
ATOM 1248 C C . ILE A 1 144 ? -10.423 -2.866 37.235 1.00 73.12 144 ILE A C 1
ATOM 1250 O O . ILE A 1 144 ? -10.792 -3.807 37.938 1.00 73.12 144 ILE A O 1
ATOM 1254 N N . LEU A 1 145 ? -10.997 -1.661 37.288 1.00 77.94 145 LEU A N 1
ATOM 1255 C CA . LEU A 1 145 ? -12.084 -1.332 38.207 1.00 77.94 145 LEU A CA 1
ATOM 1256 C C . LEU A 1 145 ? -13.306 -2.238 37.987 1.00 77.94 145 LEU A C 1
ATOM 1258 O O . LEU A 1 145 ? -13.830 -2.810 38.942 1.00 77.94 145 LEU A O 1
ATOM 1262 N N . TYR A 1 146 ? -13.738 -2.399 36.735 1.00 77.69 146 TYR A N 1
ATOM 1263 C CA . TYR A 1 146 ? -14.884 -3.236 36.384 1.00 77.69 146 TYR A CA 1
ATOM 1264 C C . TYR A 1 146 ? -14.640 -4.713 36.706 1.00 77.69 146 TYR A C 1
ATOM 1266 O O . TYR A 1 146 ? -15.454 -5.340 37.385 1.00 77.69 146 TYR A O 1
ATOM 1274 N N . VAL A 1 147 ? -13.502 -5.269 36.274 1.00 71.12 147 VAL A N 1
ATOM 1275 C CA . VAL A 1 147 ? -13.158 -6.676 36.534 1.00 71.12 147 VAL A CA 1
ATOM 1276 C C . VAL A 1 147 ? -13.039 -6.932 38.036 1.00 71.12 147 VAL A C 1
ATOM 1278 O O . VAL A 1 147 ? -13.553 -7.936 38.526 1.00 71.12 147 VAL A O 1
ATOM 1281 N N . GLY A 1 148 ? -12.435 -6.004 38.782 1.00 73.69 148 GLY A N 1
ATOM 1282 C CA . GLY A 1 148 ? -12.343 -6.072 40.238 1.00 73.69 148 GLY A CA 1
ATOM 1283 C C . GLY A 1 148 ? -13.714 -6.098 40.918 1.00 73.69 148 GLY A C 1
ATOM 1284 O O . GLY A 1 148 ? -13.939 -6.925 41.801 1.00 73.69 148 GLY A O 1
ATOM 1285 N N . LEU A 1 149 ? -14.656 -5.255 40.478 1.00 80.12 149 LEU A N 1
ATOM 1286 C CA . LEU A 1 149 ? -16.028 -5.235 40.998 1.00 80.12 149 LEU A CA 1
ATOM 1287 C C . LEU A 1 149 ? -16.791 -6.526 40.683 1.00 80.12 149 LEU A C 1
ATOM 1289 O O . LEU A 1 149 ? -17.438 -7.081 41.572 1.00 80.12 149 LEU A O 1
ATOM 1293 N N . VAL A 1 150 ? -16.687 -7.035 39.453 1.00 76.25 150 VAL A N 1
ATOM 1294 C CA . VAL A 1 150 ? -17.308 -8.308 39.053 1.00 76.25 150 VAL A CA 1
ATOM 1295 C C . VAL A 1 150 ? -16.718 -9.472 39.851 1.00 76.25 150 VAL A C 1
ATOM 1297 O O . VAL A 1 150 ? -17.459 -10.327 40.337 1.00 76.25 150 VAL A O 1
ATOM 1300 N N . PHE A 1 151 ? -15.398 -9.513 40.034 1.00 74.56 151 PHE A N 1
ATOM 1301 C CA . PHE A 1 151 ? -14.730 -10.546 40.824 1.00 74.56 151 PHE A CA 1
ATOM 1302 C C . PHE A 1 151 ? -15.158 -10.501 42.297 1.00 74.56 151 PHE A C 1
ATOM 1304 O O . PHE A 1 151 ? -15.535 -11.523 42.871 1.00 74.56 151 PHE A O 1
ATOM 1311 N N . TYR A 1 152 ? -15.184 -9.306 42.890 1.00 81.56 152 TYR A N 1
ATOM 1312 C CA . TYR A 1 152 ? -15.659 -9.099 44.254 1.00 81.56 152 TYR A CA 1
ATOM 1313 C C . TYR A 1 152 ? -17.120 -9.538 44.426 1.00 81.56 152 TYR A C 1
ATOM 1315 O O . TYR A 1 152 ? -17.441 -10.265 45.366 1.00 81.56 152 TYR A O 1
ATOM 1323 N N . TYR A 1 153 ? -17.999 -9.173 43.491 1.00 80.94 153 TYR A N 1
ATOM 1324 C CA . TYR A 1 153 ? -19.394 -9.610 43.497 1.00 80.94 153 TYR A CA 1
ATOM 1325 C C . TYR A 1 153 ? -19.524 -11.132 43.449 1.00 80.94 153 TYR A C 1
ATOM 1327 O O . TYR A 1 153 ? -20.276 -11.710 44.232 1.00 80.94 153 TYR A O 1
ATOM 1335 N N . ASN A 1 154 ? -18.736 -11.792 42.598 1.00 76.25 154 ASN A N 1
ATOM 1336 C CA . ASN A 1 154 ? -18.708 -13.249 42.528 1.00 76.25 154 ASN A CA 1
ATOM 1337 C C . ASN A 1 154 ? -18.304 -13.883 43.863 1.00 76.25 154 ASN A C 1
ATOM 1339 O O . ASN A 1 154 ? -18.966 -14.818 44.299 1.00 76.25 154 ASN A O 1
ATOM 1343 N N . ILE A 1 155 ? -17.294 -13.354 44.563 1.00 78.31 155 ILE A N 1
ATOM 1344 C CA . ILE A 1 155 ? -16.935 -13.821 45.916 1.00 78.31 155 ILE A CA 1
ATOM 1345 C C . ILE A 1 155 ? -18.128 -13.672 46.869 1.00 78.31 155 ILE A C 1
ATOM 1347 O O . ILE A 1 155 ? -18.465 -14.599 47.612 1.00 78.31 155 ILE A O 1
ATOM 1351 N N . LEU A 1 156 ? -18.813 -12.529 46.834 1.00 78.25 156 LEU A N 1
ATOM 1352 C CA . LEU A 1 156 ? -19.958 -12.288 47.707 1.00 78.25 156 LEU A CA 1
ATOM 1353 C C . LEU A 1 156 ? -21.129 -13.247 47.444 1.00 78.25 156 LEU A C 1
ATOM 1355 O O . LEU A 1 156 ? -21.845 -13.575 48.394 1.00 78.25 156 LEU A O 1
ATOM 1359 N N . LEU A 1 157 ? -21.316 -13.740 46.215 1.00 75.69 157 LEU A N 1
ATOM 1360 C CA . LEU A 1 157 ? -22.354 -14.734 45.909 1.00 75.69 157 LEU A CA 1
ATOM 1361 C C . LEU A 1 157 ? -22.170 -16.048 46.689 1.00 75.69 157 LEU A C 1
ATOM 1363 O O . LEU A 1 157 ? -23.165 -16.714 46.975 1.00 75.69 157 LEU A O 1
ATOM 1367 N N . TYR A 1 158 ? -20.940 -16.394 47.086 1.00 77.38 158 TYR A N 1
ATOM 1368 C CA . TYR A 1 158 ? -20.645 -17.598 47.874 1.00 77.38 158 TYR A CA 1
ATOM 1369 C C . TYR A 1 158 ? -20.533 -17.313 49.373 1.00 77.38 158 TYR A C 1
ATOM 1371 O O . TYR A 1 158 ? -21.081 -18.064 50.184 1.00 77.38 158 TYR A O 1
ATOM 1379 N N . PHE A 1 159 ? -19.851 -16.226 49.747 1.00 74.12 159 PHE A N 1
ATOM 1380 C CA . PHE A 1 159 ? -19.385 -16.007 51.123 1.00 74.12 159 PHE A CA 1
ATOM 1381 C C . PHE A 1 159 ? -20.174 -14.963 51.923 1.00 74.12 159 PHE A C 1
ATOM 1383 O O . PHE A 1 159 ? -19.890 -14.761 53.102 1.00 74.12 159 PHE A O 1
ATOM 1390 N N . SER A 1 160 ? -21.162 -14.295 51.325 1.00 70.00 160 SER A N 1
ATOM 1391 C CA . SER A 1 160 ? -21.937 -13.246 52.001 1.00 70.00 160 SER A CA 1
ATOM 1392 C C . SER A 1 160 ? -23.393 -13.661 52.254 1.00 70.00 160 SER A C 1
ATOM 1394 O O . SER A 1 160 ? -23.876 -14.622 51.648 1.00 70.00 160 SER A O 1
ATOM 1396 N N . PRO A 1 161 ? -24.151 -12.909 53.081 1.00 67.06 161 PRO A N 1
ATOM 1397 C CA . PRO A 1 161 ? -25.590 -13.118 53.256 1.00 67.06 161 PRO A CA 1
ATOM 1398 C C . PRO A 1 161 ? -26.394 -13.070 51.945 1.00 67.06 161 PRO A C 1
ATOM 1400 O O . PRO A 1 161 ? -27.544 -13.516 51.926 1.00 67.06 161 PRO A O 1
ATOM 1403 N N . LEU A 1 162 ? -25.806 -12.575 50.845 1.00 67.81 162 LEU A N 1
ATOM 1404 C CA . LEU A 1 162 ? -26.395 -12.621 49.507 1.00 67.81 162 LEU A CA 1
ATOM 1405 C C . LEU A 1 162 ? -26.688 -14.055 49.050 1.00 67.81 162 LEU A C 1
ATOM 1407 O O . LEU A 1 162 ? -27.674 -14.258 48.341 1.00 67.81 162 LEU A O 1
ATOM 1411 N N . ASN A 1 163 ? -25.920 -15.052 49.502 1.00 68.88 163 ASN A N 1
ATOM 1412 C CA . ASN A 1 163 ? -26.116 -16.464 49.158 1.00 68.88 163 ASN A CA 1
ATOM 1413 C C . ASN A 1 163 ? -27.427 -17.066 49.710 1.00 68.88 163 ASN A C 1
ATOM 1415 O O . ASN A 1 163 ? -27.810 -18.181 49.348 1.00 68.88 163 ASN A O 1
ATOM 1419 N N . LYS A 1 164 ? -28.141 -16.354 50.592 1.00 69.88 164 LYS A N 1
ATOM 1420 C CA . LYS A 1 164 ? -29.419 -16.811 51.157 1.00 69.88 164 LYS A CA 1
ATOM 1421 C C . LYS A 1 164 ? -30.567 -16.723 50.148 1.00 69.88 164 LYS A C 1
ATOM 1423 O O . LYS A 1 164 ? -31.562 -17.424 50.310 1.00 69.88 164 LYS A O 1
ATOM 1428 N N . LYS A 1 165 ? -30.434 -15.897 49.104 1.00 72.25 165 LYS A N 1
ATOM 1429 C CA . LYS A 1 165 ? -31.476 -15.665 48.092 1.00 72.25 165 LYS A CA 1
ATOM 1430 C C . LYS A 1 165 ? -31.330 -16.645 46.923 1.00 72.25 165 LYS A C 1
ATOM 1432 O O . LYS A 1 165 ? -30.224 -16.884 46.443 1.00 72.25 165 LYS A O 1
ATOM 1437 N N . TRP A 1 166 ? -32.450 -17.174 46.425 1.00 75.12 166 TRP A N 1
ATOM 1438 C CA . TRP A 1 166 ? -32.449 -18.190 45.362 1.00 75.12 166 TRP A CA 1
ATOM 1439 C C . TRP A 1 166 ? -31.818 -17.690 44.050 1.00 75.12 166 TRP A C 1
ATOM 1441 O O . TRP A 1 166 ? -31.033 -18.419 43.455 1.00 75.12 166 TRP A O 1
ATOM 1451 N N . VAL A 1 167 ? -32.080 -16.437 43.647 1.00 73.62 167 VAL A N 1
ATOM 1452 C CA . VAL A 1 167 ? -31.504 -15.828 42.429 1.00 73.62 167 VAL A CA 1
ATOM 1453 C C . VAL A 1 167 ? -29.979 -15.798 42.504 1.00 73.62 167 VAL A C 1
ATOM 1455 O O . VAL A 1 167 ? -29.302 -16.154 41.550 1.00 73.62 167 VAL A O 1
ATOM 1458 N N . ASN A 1 168 ? -29.423 -15.444 43.662 1.00 75.62 168 ASN A N 1
ATOM 1459 C CA . ASN A 1 168 ? -27.976 -15.363 43.850 1.00 75.62 168 ASN A CA 1
ATOM 1460 C C . ASN A 1 168 ? -27.327 -16.759 43.862 1.00 75.62 168 ASN A C 1
ATOM 1462 O O . ASN A 1 168 ? -26.230 -16.923 43.338 1.00 75.62 168 ASN A O 1
ATOM 1466 N N . ARG A 1 169 ? -28.025 -17.784 44.379 1.00 77.19 169 ARG A N 1
ATOM 1467 C CA . ARG A 1 169 ? -27.592 -19.190 44.253 1.00 77.19 169 ARG A CA 1
ATOM 1468 C C . ARG A 1 169 ? -27.625 -19.672 42.806 1.00 77.19 169 ARG A C 1
ATOM 1470 O O . ARG A 1 169 ? -26.710 -20.367 42.377 1.00 77.19 169 ARG A O 1
ATOM 1477 N N . PHE A 1 170 ? -28.664 -19.296 42.063 1.00 80.75 170 PHE A N 1
ATOM 1478 C CA . PHE A 1 170 ? -28.783 -19.600 40.640 1.00 80.75 170 PHE A CA 1
ATOM 1479 C C . PHE A 1 170 ? -27.646 -18.952 39.838 1.00 80.75 170 PHE A C 1
ATOM 1481 O O . PHE A 1 170 ? -26.983 -19.636 39.064 1.00 80.75 170 PHE A O 1
ATOM 1488 N N . LEU A 1 171 ? -27.359 -17.670 40.088 1.00 75.50 171 LEU A N 1
ATOM 1489 C CA . LEU A 1 171 ? -26.238 -16.959 39.471 1.00 75.50 171 LEU A CA 1
ATOM 1490 C C . LEU A 1 171 ? -24.893 -17.606 39.824 1.00 75.50 171 LEU A C 1
ATOM 1492 O O . LEU A 1 171 ? -24.093 -17.845 38.927 1.00 75.50 171 LEU A O 1
ATOM 1496 N N . ALA A 1 172 ? -24.659 -17.960 41.091 1.00 75.62 172 ALA A N 1
ATOM 1497 C CA . ALA A 1 172 ? -23.439 -18.653 41.515 1.00 75.62 172 ALA A CA 1
ATOM 1498 C C . ALA A 1 172 ? -23.231 -19.983 40.760 1.00 75.62 172 ALA A C 1
ATOM 1500 O O . ALA A 1 172 ? -22.151 -20.251 40.226 1.00 75.62 172 ALA A O 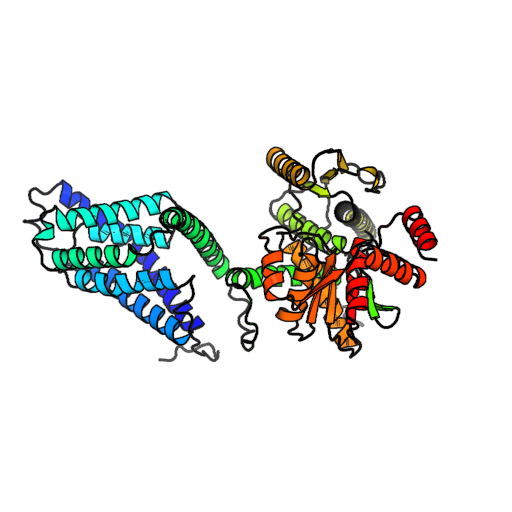1
ATOM 1501 N N . LEU A 1 173 ? -24.286 -20.796 40.648 1.00 78.56 173 LEU A N 1
ATOM 1502 C CA . LEU A 1 173 ? -24.247 -22.055 39.903 1.00 78.56 173 LEU A CA 1
ATOM 1503 C C . LEU A 1 173 ? -23.955 -21.825 38.411 1.00 78.56 173 LEU A C 1
ATOM 1505 O O . LEU A 1 173 ? -23.110 -22.505 37.833 1.00 78.56 173 LEU A O 1
ATOM 1509 N N . LEU A 1 174 ? -24.606 -20.835 37.801 1.00 75.56 174 LEU A N 1
ATOM 1510 C CA . LEU A 1 174 ? -24.417 -20.484 36.397 1.00 75.56 174 LEU A CA 1
ATOM 1511 C C . LEU A 1 174 ? -22.984 -20.001 36.108 1.00 75.56 174 LEU A C 1
ATOM 1513 O O . LEU A 1 174 ? -22.367 -20.462 35.149 1.00 75.56 174 LEU A O 1
ATOM 1517 N N . TYR A 1 175 ? -22.418 -19.136 36.956 1.00 70.62 175 TYR A N 1
ATOM 1518 C CA . TYR A 1 175 ? -21.026 -18.689 36.831 1.00 70.62 175 TYR A CA 1
ATOM 1519 C C . TYR A 1 175 ? -20.033 -19.851 36.952 1.00 70.62 175 TYR A C 1
ATOM 1521 O O . TYR A 1 175 ? -19.075 -19.915 36.184 1.00 70.62 175 TYR A O 1
ATOM 1529 N N . SER A 1 176 ? -20.278 -20.799 37.863 1.00 68.94 176 SER A N 1
ATOM 1530 C CA . SER A 1 176 ? -19.453 -22.010 37.984 1.00 68.94 176 SER A CA 1
ATOM 1531 C C . SER A 1 176 ? -19.466 -22.842 36.699 1.00 68.94 176 SER A C 1
ATOM 1533 O O . SER A 1 176 ? -18.414 -23.275 36.234 1.00 68.94 176 SER A O 1
ATOM 1535 N N . LEU A 1 177 ? -20.641 -23.019 36.086 1.00 68.94 177 LEU A N 1
ATOM 1536 C CA . LEU A 1 177 ? -20.783 -23.730 34.812 1.00 68.94 177 LEU A CA 1
ATOM 1537 C C . LEU A 1 177 ? -20.062 -23.011 33.664 1.00 68.94 177 LEU A C 1
ATOM 1539 O O . LEU A 1 177 ? -19.408 -23.670 32.859 1.00 68.94 177 LEU A O 1
ATOM 1543 N N . PHE A 1 178 ? -20.118 -21.676 33.612 1.00 67.06 178 PHE A N 1
ATOM 1544 C CA . PHE A 1 178 ? -19.373 -20.898 32.618 1.00 67.06 178 PHE A CA 1
ATOM 1545 C C . PHE A 1 178 ? -17.860 -21.043 32.778 1.00 67.06 178 PHE A C 1
ATOM 1547 O O . PHE A 1 178 ? -17.169 -21.275 31.790 1.00 67.06 178 PHE A O 1
ATOM 1554 N N . MET A 1 179 ? -17.341 -20.971 34.005 1.00 60.78 179 MET A N 1
ATOM 1555 C CA . MET A 1 179 ? -15.906 -21.153 34.248 1.00 60.78 179 MET A CA 1
ATOM 1556 C C . MET A 1 179 ? -15.446 -22.561 33.845 1.00 60.78 179 MET A C 1
ATOM 1558 O O . MET A 1 179 ? -14.406 -22.696 33.204 1.00 60.78 179 MET A O 1
ATOM 1562 N N . ILE A 1 180 ? -16.251 -23.595 34.115 1.00 58.53 180 ILE A N 1
ATOM 1563 C CA . ILE A 1 180 ? -15.980 -24.976 33.679 1.00 58.53 180 ILE A CA 1
ATOM 1564 C C . ILE A 1 180 ? -16.042 -25.114 32.151 1.00 58.53 180 ILE A C 1
ATOM 1566 O O . ILE A 1 180 ? -15.229 -25.836 31.585 1.00 58.53 180 ILE A O 1
ATOM 1570 N N . ALA A 1 181 ? -16.959 -24.421 31.470 1.00 58.03 181 ALA A N 1
ATOM 1571 C CA . ALA A 1 181 ? -17.053 -24.432 30.008 1.00 58.03 181 ALA A CA 1
ATOM 1572 C C . ALA A 1 181 ? -15.868 -23.724 29.323 1.00 58.03 181 ALA A C 1
ATOM 1574 O O . ALA A 1 181 ? -15.504 -24.077 28.203 1.00 58.03 181 ALA A O 1
ATOM 1575 N N . ILE A 1 182 ? -15.249 -22.749 29.997 1.00 54.28 182 ILE A N 1
ATOM 1576 C CA . ILE A 1 182 ? -14.078 -22.006 29.505 1.00 54.28 182 ILE A CA 1
ATOM 1577 C C . ILE A 1 182 ? -12.763 -22.753 29.821 1.00 54.28 182 ILE A C 1
ATOM 1579 O O . ILE A 1 182 ? -11.807 -22.669 29.050 1.00 54.28 182 ILE A O 1
ATOM 1583 N N . MET A 1 183 ? -12.714 -23.538 30.908 1.00 38.69 183 MET A N 1
ATOM 1584 C CA . MET A 1 183 ? -11.523 -24.279 31.366 1.00 38.69 183 MET A CA 1
ATOM 1585 C C . MET A 1 183 ? -10.853 -25.252 30.365 1.00 38.69 183 MET A C 1
ATOM 1587 O O . MET A 1 183 ? -9.638 -25.418 30.486 1.00 38.69 183 MET A O 1
ATOM 1591 N N . PRO A 1 184 ? -11.517 -25.884 29.369 1.00 40.72 184 PRO A N 1
ATOM 1592 C CA . PRO A 1 184 ? -10.834 -26.791 28.441 1.00 40.72 184 PRO A CA 1
ATOM 1593 C C . PRO A 1 184 ? -9.896 -26.069 27.461 1.00 40.72 184 PRO A C 1
ATOM 1595 O O . PRO A 1 184 ? -9.055 -26.709 26.833 1.00 40.72 184 PRO A O 1
ATOM 1598 N N . TYR A 1 185 ? -9.992 -24.742 27.334 1.00 45.59 185 TYR A N 1
ATOM 1599 C CA . TYR A 1 185 ? -9.153 -23.938 26.441 1.00 45.59 185 TYR A CA 1
ATOM 1600 C C . TYR A 1 185 ? -7.899 -23.428 27.171 1.00 45.59 185 TYR A C 1
ATOM 1602 O O . TYR A 1 185 ? -7.651 -22.231 27.308 1.00 45.59 185 TYR A O 1
ATOM 1610 N N . HIS A 1 186 ? -7.087 -24.365 27.670 1.00 32.81 186 HIS A N 1
ATOM 1611 C CA . HIS A 1 186 ? -5.948 -24.084 28.553 1.00 32.81 186 HIS A CA 1
ATOM 1612 C C . HIS A 1 186 ? -4.705 -23.473 27.871 1.00 32.81 186 HIS A C 1
ATOM 1614 O O . HIS A 1 186 ? -3.723 -23.176 28.545 1.00 32.81 186 HIS A O 1
ATOM 1620 N N . SER A 1 187 ? -4.731 -23.209 26.563 1.00 33.62 187 SER A N 1
ATOM 1621 C CA . SER A 1 187 ? -3.631 -22.562 25.823 1.00 33.62 187 SER A CA 1
ATOM 1622 C C . SER A 1 187 ? -3.684 -21.024 25.814 1.00 33.62 187 SER A C 1
ATOM 1624 O O . SER A 1 187 ? -2.875 -20.387 25.147 1.00 33.62 187 SER A O 1
ATOM 1626 N N . TYR A 1 188 ? -4.613 -20.408 26.554 1.00 44.62 188 TYR A N 1
ATOM 1627 C CA . TYR A 1 188 ? -5.005 -19.015 26.321 1.00 44.62 188 TYR A CA 1
ATOM 1628 C C . TYR A 1 188 ? -4.973 -18.092 27.560 1.00 44.62 188 TYR A C 1
ATOM 1630 O O . TYR A 1 188 ? -5.452 -16.963 27.486 1.00 44.62 188 TYR A O 1
ATOM 1638 N N . ILE A 1 189 ? -4.348 -18.484 28.680 1.00 37.66 189 ILE A N 1
ATOM 1639 C CA . ILE A 1 189 ? -4.116 -17.543 29.805 1.00 37.66 189 ILE A CA 1
ATOM 1640 C C . ILE A 1 189 ? -3.208 -16.384 29.358 1.00 37.66 189 ILE A C 1
ATOM 1642 O O . ILE A 1 189 ? -3.485 -15.228 29.678 1.00 37.66 189 ILE A O 1
ATOM 1646 N N . ASP A 1 190 ? -2.239 -16.670 28.487 1.00 35.16 190 ASP A N 1
ATOM 1647 C CA . ASP A 1 190 ? -1.423 -15.664 27.796 1.00 35.16 190 ASP A CA 1
ATOM 1648 C C . ASP A 1 190 ? -2.273 -14.763 26.887 1.00 35.16 190 ASP A C 1
ATOM 1650 O O . ASP A 1 190 ? -1.989 -13.585 26.685 1.00 35.16 190 ASP A O 1
ATOM 1654 N N . LEU A 1 191 ? -3.389 -15.302 26.392 1.00 36.75 191 LEU A N 1
ATOM 1655 C CA . LEU A 1 191 ? -4.339 -14.575 25.578 1.00 36.75 191 LEU A CA 1
ATOM 1656 C C . LEU A 1 191 ? -5.263 -13.705 26.389 1.00 36.75 191 LEU A C 1
ATOM 1658 O O . LEU A 1 191 ? -5.700 -12.743 25.819 1.00 36.75 191 LEU A O 1
ATOM 1662 N N . SER A 1 192 ? -5.552 -13.959 27.663 1.00 38.03 192 SER A N 1
ATOM 1663 C CA . SER A 1 192 ? -6.423 -13.072 28.450 1.00 38.03 192 SER A CA 1
ATOM 1664 C C . SER A 1 192 ? -5.769 -11.705 28.721 1.00 38.03 192 SER A C 1
ATOM 1666 O O . SER A 1 192 ? -6.419 -10.670 28.592 1.00 38.03 192 SER A O 1
ATOM 1668 N N . LEU A 1 193 ? -4.451 -11.680 28.954 1.00 37.00 193 LEU A N 1
ATOM 1669 C CA . LEU A 1 193 ? -3.634 -10.460 28.987 1.00 37.00 193 LEU A CA 1
ATOM 1670 C C . LEU A 1 193 ? -3.467 -9.856 27.587 1.00 37.00 193 LEU A C 1
ATOM 1672 O O . LEU A 1 193 ? -3.636 -8.649 27.415 1.00 37.00 193 LEU A O 1
ATOM 1676 N N . LYS A 1 194 ? -3.253 -10.695 26.563 1.00 34.41 194 LYS A N 1
ATOM 1677 C CA . LYS A 1 194 ? -3.303 -10.273 25.153 1.00 34.41 194 LYS A CA 1
ATOM 1678 C C . LYS A 1 194 ? -4.684 -9.770 24.736 1.00 34.41 194 LYS A C 1
ATOM 1680 O O . LYS A 1 194 ? -4.747 -8.976 23.821 1.00 34.41 194 LYS A O 1
ATOM 1685 N N . TYR A 1 195 ? -5.763 -10.195 25.390 1.00 39.44 195 TYR A N 1
ATOM 1686 C CA . TYR A 1 195 ? -7.162 -9.876 25.103 1.00 39.44 195 TYR A CA 1
ATOM 1687 C C . TYR A 1 195 ? -7.549 -8.586 25.796 1.00 39.44 195 TYR A C 1
ATOM 1689 O O . TYR A 1 195 ? -8.306 -7.833 25.221 1.00 39.44 195 TYR A O 1
ATOM 1697 N N . ILE A 1 196 ? -6.986 -8.274 26.967 1.00 38.28 196 ILE A N 1
ATOM 1698 C CA . ILE A 1 196 ? -7.066 -6.932 27.555 1.00 38.28 196 ILE A CA 1
ATOM 1699 C C . ILE A 1 196 ? -6.271 -5.939 26.692 1.00 38.28 196 ILE A C 1
ATOM 1701 O O . ILE A 1 196 ? -6.766 -4.853 26.413 1.00 38.28 196 ILE A O 1
ATOM 1705 N N . TYR A 1 197 ? -5.100 -6.335 26.181 1.00 35.88 197 TYR A N 1
ATOM 1706 C CA . TYR A 1 197 ? -4.300 -5.528 25.250 1.00 35.88 197 TYR A CA 1
ATOM 1707 C C . TYR A 1 197 ? -4.958 -5.384 23.858 1.00 35.88 197 TYR A C 1
ATOM 1709 O O . TYR A 1 197 ? -4.971 -4.301 23.280 1.00 35.88 197 TYR A O 1
ATOM 1717 N N . LEU A 1 198 ? -5.583 -6.450 23.344 1.00 35.66 198 LEU A N 1
ATOM 1718 C CA . LEU A 1 198 ? -6.349 -6.460 22.094 1.00 35.66 198 LEU A CA 1
ATOM 1719 C C . LEU A 1 198 ? -7.702 -5.771 22.255 1.00 35.66 198 LEU A C 1
ATOM 1721 O O . LEU A 1 198 ? -8.104 -5.104 21.325 1.00 35.66 198 LEU A O 1
ATOM 1725 N N . LEU A 1 199 ? -8.394 -5.853 23.395 1.00 36.88 199 LEU A N 1
ATOM 1726 C CA . LEU A 1 199 ? -9.590 -5.049 23.692 1.00 36.88 199 LEU A CA 1
ATOM 1727 C C . LEU A 1 199 ? -9.223 -3.575 23.784 1.00 36.88 199 LEU A C 1
ATOM 1729 O O . LEU A 1 199 ? -9.975 -2.750 23.286 1.00 36.88 199 LEU A O 1
ATOM 1733 N N . GLN A 1 200 ? -8.068 -3.241 24.363 1.00 37.16 200 GLN A N 1
ATOM 1734 C CA . GLN A 1 200 ? -7.558 -1.875 24.393 1.00 37.16 200 GLN A CA 1
ATOM 1735 C C . GLN A 1 200 ? -7.277 -1.365 22.967 1.00 37.16 200 GLN A C 1
ATOM 1737 O O . GLN A 1 200 ? -7.819 -0.328 22.600 1.00 37.16 200 GLN A O 1
ATOM 1742 N N . GLN A 1 201 ? -6.579 -2.130 22.115 1.00 34.75 201 GLN A N 1
ATOM 1743 C CA . GLN A 1 201 ? -6.388 -1.788 20.692 1.00 34.75 201 GLN A CA 1
ATOM 1744 C C . GLN A 1 201 ? -7.691 -1.781 19.872 1.00 34.75 201 GLN A C 1
ATOM 1746 O O . GLN A 1 201 ? -7.902 -0.911 19.033 1.00 34.75 201 GLN A O 1
ATOM 1751 N N . TYR A 1 202 ? -8.590 -2.736 20.104 1.00 38.47 202 TYR A N 1
ATOM 1752 C CA . TYR A 1 202 ? -9.831 -2.896 19.342 1.00 38.47 202 TYR A CA 1
ATOM 1753 C C . TYR A 1 202 ? -10.835 -1.818 19.694 1.00 38.47 202 TYR A C 1
ATOM 1755 O O . TYR A 1 202 ? -11.534 -1.295 18.828 1.00 38.47 202 TYR A O 1
ATOM 1763 N N . TYR A 1 203 ? -10.884 -1.431 20.962 1.00 35.94 203 TYR A N 1
ATOM 1764 C CA . TYR A 1 203 ? -11.624 -0.258 21.318 1.00 35.94 203 TYR A CA 1
ATOM 1765 C C . TYR A 1 203 ? -10.928 1.006 20.780 1.00 35.94 203 TYR A C 1
ATOM 1767 O O . TYR A 1 203 ? -11.670 1.909 20.409 1.00 35.94 203 TYR A O 1
ATOM 1775 N N . GLU A 1 204 ? -9.577 1.114 20.718 1.00 34.03 204 GLU A N 1
ATOM 1776 C CA . GLU A 1 204 ? -8.872 2.316 20.179 1.00 34.03 204 GLU A CA 1
ATOM 1777 C C . GLU A 1 204 ? -9.312 2.526 18.735 1.00 34.03 204 GLU A C 1
ATOM 1779 O O . GLU A 1 204 ? -9.711 3.626 18.342 1.00 34.03 204 GLU A O 1
ATOM 1784 N N . GLN A 1 205 ? -9.439 1.412 18.016 1.00 34.50 205 GLN A N 1
ATOM 1785 C CA . GLN A 1 205 ? -10.096 1.308 16.723 1.00 34.50 205 GLN A CA 1
ATOM 1786 C C . GLN A 1 205 ? -11.586 1.704 16.767 1.00 34.50 205 GLN A C 1
ATOM 1788 O O . GLN A 1 205 ? -12.065 2.393 15.871 1.00 34.50 205 GLN A O 1
ATOM 1793 N N . LEU A 1 206 ? -12.352 1.298 17.784 1.00 34.62 206 LEU A N 1
ATOM 1794 C CA . LEU A 1 206 ? -13.789 1.582 17.934 1.00 34.62 206 LEU A CA 1
ATOM 1795 C C . LEU A 1 206 ? -14.099 3.063 18.242 1.00 34.62 206 LEU A C 1
ATOM 1797 O O . LEU A 1 206 ? -15.132 3.560 17.799 1.00 34.62 206 LEU A O 1
ATOM 1801 N N . ILE A 1 207 ? -13.217 3.799 18.930 1.00 34.06 207 ILE A N 1
ATOM 1802 C CA . ILE A 1 207 ? -13.360 5.257 19.141 1.00 34.06 207 ILE A CA 1
ATOM 1803 C C . ILE A 1 207 ? -12.756 6.065 18.002 1.00 34.06 207 ILE A C 1
ATOM 1805 O O . ILE A 1 207 ? -13.321 7.104 17.662 1.00 34.06 207 ILE A O 1
ATOM 1809 N N . TYR A 1 208 ? -11.710 5.577 17.334 1.00 32.91 208 TYR A N 1
ATOM 1810 C CA . TYR A 1 208 ? -11.334 6.119 16.029 1.00 32.91 208 TYR A CA 1
ATOM 1811 C C . TYR A 1 208 ? -12.514 6.001 15.046 1.00 32.91 208 TYR A C 1
ATOM 1813 O O . TYR A 1 208 ? -12.896 6.973 14.393 1.00 32.91 208 TYR A O 1
ATOM 1821 N N . ASN A 1 209 ? -13.210 4.858 15.064 1.00 32.91 209 ASN A N 1
ATOM 1822 C CA . ASN A 1 209 ? -14.471 4.642 14.356 1.00 32.91 209 ASN A CA 1
ATOM 1823 C C . ASN A 1 209 ? -15.608 5.560 14.847 1.00 32.91 209 ASN A C 1
ATOM 1825 O O . ASN A 1 209 ? -16.429 5.967 14.029 1.00 32.91 209 ASN A O 1
ATOM 1829 N N . PHE A 1 210 ? -15.659 5.928 16.133 1.00 29.89 210 PHE A N 1
ATOM 1830 C CA . PHE A 1 210 ? -16.686 6.823 16.682 1.00 29.89 210 PHE A CA 1
ATOM 1831 C C . PHE A 1 210 ? -16.455 8.303 16.327 1.00 29.89 210 PHE A C 1
ATOM 1833 O O . PHE A 1 210 ? -17.405 9.016 16.008 1.00 29.89 210 PHE A O 1
ATOM 1840 N N . LEU A 1 211 ? -15.198 8.756 16.294 1.00 29.19 211 LEU A N 1
ATOM 1841 C CA . LEU A 1 211 ? -14.808 10.092 15.821 1.00 29.19 211 LEU A CA 1
ATOM 1842 C C . LEU A 1 211 ? -14.953 10.231 14.291 1.00 29.19 211 LEU A C 1
ATOM 1844 O O . LEU A 1 211 ? -15.317 11.301 13.807 1.00 29.19 211 LEU A O 1
ATOM 1848 N N . GLN A 1 212 ? -14.786 9.141 13.533 1.00 29.67 212 GLN A N 1
ATOM 1849 C CA . GLN A 1 212 ? -15.045 9.072 12.085 1.00 29.67 212 GLN A CA 1
ATOM 1850 C C . GLN A 1 212 ? -16.545 9.046 11.715 1.00 29.67 212 GLN A C 1
ATOM 1852 O O . GLN A 1 212 ? -16.907 9.393 10.589 1.00 29.67 212 GLN A O 1
ATOM 1857 N N . ILE A 1 213 ? -17.456 8.681 12.633 1.00 32.19 213 ILE A N 1
ATOM 1858 C CA . ILE A 1 213 ? -18.910 8.674 12.358 1.00 32.19 213 ILE A CA 1
ATOM 1859 C C . ILE A 1 213 ? -19.456 10.088 12.102 1.00 32.19 213 ILE A C 1
ATOM 1861 O O . ILE A 1 213 ? -20.390 10.238 11.315 1.00 32.19 213 ILE A O 1
ATOM 1865 N N . HIS A 1 214 ? -18.827 11.142 12.633 1.00 28.47 214 HIS A N 1
ATOM 1866 C CA . HIS A 1 214 ? -19.207 12.518 12.288 1.00 28.47 214 HIS A CA 1
ATOM 1867 C C . HIS A 1 214 ? -18.829 12.922 10.850 1.00 28.47 214 HIS A C 1
ATOM 1869 O O . HIS A 1 214 ? -19.435 13.835 10.299 1.00 28.47 214 HIS A O 1
ATOM 1875 N N . TYR A 1 215 ? -17.906 12.202 10.203 1.00 28.62 215 TYR A N 1
ATOM 1876 C CA . TYR A 1 215 ? -17.503 12.434 8.810 1.00 28.62 215 TYR A CA 1
ATOM 1877 C C . TYR A 1 215 ? -18.233 11.519 7.797 1.00 28.62 215 TYR A C 1
ATOM 1879 O O . TYR A 1 215 ? -18.087 11.685 6.585 1.00 28.62 215 TYR A O 1
ATOM 1887 N N . LYS A 1 216 ? -19.057 10.566 8.270 1.00 26.97 216 LYS A N 1
ATOM 1888 C CA . LYS A 1 216 ? -19.662 9.463 7.485 1.00 26.97 216 LYS A CA 1
ATOM 1889 C C . LYS A 1 216 ? -20.958 9.776 6.716 1.00 26.97 216 LYS A C 1
ATOM 1891 O O . LYS A 1 216 ? -21.555 8.850 6.175 1.00 26.97 216 LYS A O 1
ATOM 1896 N N . MET A 1 217 ? -21.389 11.032 6.576 1.00 25.14 217 MET A N 1
ATOM 1897 C CA . MET A 1 217 ? -22.596 11.350 5.779 1.00 25.14 217 MET A CA 1
ATOM 1898 C C . MET A 1 217 ? -22.356 11.521 4.263 1.00 25.14 217 MET A C 1
ATOM 1900 O O . MET A 1 217 ? -23.293 11.809 3.529 1.00 25.14 217 MET A O 1
ATOM 1904 N N . GLY A 1 218 ? -21.138 11.307 3.752 1.00 26.06 218 GLY A N 1
ATOM 1905 C CA . GLY A 1 218 ? -20.823 11.555 2.334 1.00 26.06 218 GLY A CA 1
ATOM 1906 C C . GLY A 1 218 ? -20.832 10.356 1.373 1.00 26.06 218 GLY A C 1
ATOM 1907 O O . GLY A 1 218 ? -20.578 10.561 0.191 1.00 26.06 218 GLY A O 1
ATOM 1908 N N . CYS A 1 219 ? -21.043 9.109 1.818 1.00 27.78 219 CYS A N 1
ATOM 1909 C CA . CYS A 1 219 ? -20.711 7.936 0.986 1.00 27.78 219 CYS A CA 1
ATOM 1910 C C . CYS A 1 219 ? -21.748 6.797 1.046 1.00 27.78 219 CYS A C 1
ATOM 1912 O O . CYS A 1 219 ? -21.414 5.643 1.303 1.00 27.78 219 CYS A O 1
ATOM 1914 N N . ALA A 1 220 ? -23.024 7.120 0.821 1.00 25.75 220 ALA A N 1
ATOM 1915 C CA . ALA A 1 220 ? -24.135 6.162 0.852 1.00 25.75 220 ALA A CA 1
ATOM 1916 C C . ALA A 1 220 ? -24.543 5.597 -0.530 1.00 25.75 220 ALA A C 1
ATOM 1918 O O . ALA A 1 220 ? -25.687 5.192 -0.697 1.00 25.75 220 ALA A O 1
ATOM 1919 N N . GLN A 1 221 ? -23.651 5.560 -1.530 1.00 26.50 221 GLN A N 1
ATOM 1920 C CA . GLN A 1 221 ? -24.037 5.188 -2.908 1.00 26.50 221 GLN A CA 1
ATOM 1921 C C . GLN A 1 221 ? -23.381 3.939 -3.517 1.00 26.50 221 GLN A C 1
ATOM 1923 O O . GLN A 1 221 ? -23.616 3.652 -4.685 1.00 26.50 221 GLN A O 1
ATOM 1928 N N . THR A 1 222 ? -22.621 3.132 -2.777 1.00 30.11 222 THR A N 1
ATOM 1929 C CA . THR A 1 222 ? -21.952 1.958 -3.374 1.00 30.11 222 THR A CA 1
ATOM 1930 C C . THR A 1 222 ? -22.170 0.677 -2.578 1.00 30.11 222 THR A C 1
ATOM 1932 O O . THR A 1 222 ? -21.268 0.171 -1.917 1.00 30.11 222 THR A O 1
ATOM 1935 N N . ARG A 1 223 ? -23.371 0.093 -2.665 1.00 28.75 223 ARG A N 1
ATOM 1936 C CA . ARG A 1 223 ? -23.586 -1.312 -2.277 1.00 28.75 223 ARG A CA 1
ATOM 1937 C C . ARG A 1 223 ? -24.432 -2.047 -3.305 1.00 28.75 223 ARG A C 1
ATOM 1939 O O . ARG A 1 223 ? -25.645 -2.121 -3.190 1.00 28.75 223 ARG A O 1
ATOM 1946 N N . GLN A 1 224 ? -23.746 -2.625 -4.285 1.00 27.55 224 GLN A N 1
ATOM 1947 C CA . GLN A 1 224 ? -24.293 -3.695 -5.122 1.00 27.55 224 GLN A CA 1
ATOM 1948 C C . GLN A 1 224 ? -23.259 -4.793 -5.441 1.00 27.55 224 GLN A C 1
ATOM 1950 O O . GLN A 1 224 ? -23.453 -5.585 -6.354 1.00 27.55 224 GLN A O 1
ATOM 1955 N N . TYR A 1 225 ? -22.144 -4.863 -4.705 1.00 39.12 225 TYR A N 1
ATOM 1956 C CA . TYR A 1 225 ? -20.957 -5.595 -5.160 1.00 39.12 225 TYR A CA 1
ATOM 1957 C C . TYR A 1 225 ? -20.339 -6.462 -4.059 1.00 39.12 225 TYR A C 1
ATOM 1959 O O . TYR A 1 225 ? -19.229 -6.215 -3.599 1.00 39.12 225 TYR A O 1
ATOM 1967 N N . GLU A 1 226 ? -21.053 -7.508 -3.646 1.00 35.81 226 GLU A N 1
ATOM 1968 C CA . GLU A 1 226 ? -20.477 -8.602 -2.858 1.00 35.81 226 GLU A CA 1
ATOM 1969 C C . GLU A 1 226 ? -20.079 -9.757 -3.780 1.00 35.81 226 GLU A C 1
ATOM 1971 O O . GLU A 1 226 ? -20.874 -10.636 -4.101 1.00 35.81 226 GLU A O 1
ATOM 1976 N N . LYS A 1 227 ? -18.819 -9.726 -4.229 1.00 31.03 227 LYS A N 1
ATOM 1977 C CA . LYS A 1 227 ? -18.060 -10.893 -4.714 1.00 31.03 227 LYS A CA 1
ATOM 1978 C C . LYS A 1 227 ? -16.547 -10.629 -4.640 1.00 31.03 227 LYS A C 1
ATOM 1980 O O . LYS A 1 227 ? -15.812 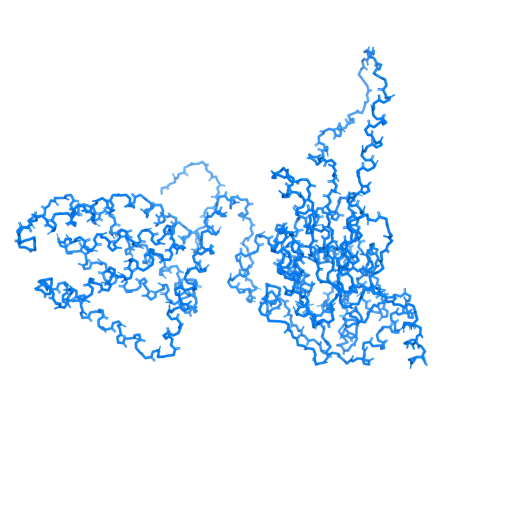-10.841 -5.596 1.00 31.03 227 LYS A O 1
ATOM 1985 N N . SER A 1 228 ? -16.074 -10.168 -3.485 1.00 37.69 228 SER A N 1
ATOM 1986 C CA . SER A 1 228 ? -14.653 -10.210 -3.116 1.00 37.69 228 SER A CA 1
ATOM 1987 C C . SER A 1 228 ? -14.520 -10.769 -1.700 1.00 37.69 228 SER A C 1
ATOM 1989 O O . SER A 1 228 ? -14.347 -10.062 -0.708 1.00 37.69 228 SER A O 1
ATOM 1991 N N . ALA A 1 229 ? -14.649 -12.092 -1.599 1.00 38.50 229 ALA A N 1
ATOM 1992 C CA . ALA A 1 229 ? -14.056 -12.808 -0.478 1.00 38.50 229 ALA A CA 1
ATOM 1993 C C . ALA A 1 229 ? -12.544 -12.507 -0.478 1.00 38.50 229 ALA A C 1
ATOM 1995 O O . ALA A 1 229 ? -11.956 -12.466 -1.554 1.00 38.50 229 ALA A O 1
ATOM 1996 N N . MET A 1 230 ? -11.947 -12.317 0.703 1.00 40.28 230 MET A N 1
ATOM 1997 C CA . MET A 1 230 ? -10.525 -11.988 0.960 1.00 40.28 230 MET A CA 1
ATOM 1998 C C . MET A 1 230 ? -10.159 -10.521 1.256 1.00 40.28 230 MET A C 1
ATOM 2000 O O . MET A 1 230 ? -8.994 -10.159 1.172 1.00 40.28 230 MET A O 1
ATOM 2004 N N . ILE A 1 231 ? -11.081 -9.669 1.714 1.00 47.88 231 ILE A N 1
ATOM 2005 C CA . ILE A 1 231 ? -10.671 -8.451 2.444 1.00 47.88 231 ILE A CA 1
ATOM 2006 C C . ILE A 1 231 ? -10.768 -8.751 3.944 1.00 47.88 231 ILE A C 1
ATOM 2008 O O . ILE A 1 231 ? -11.877 -8.959 4.447 1.00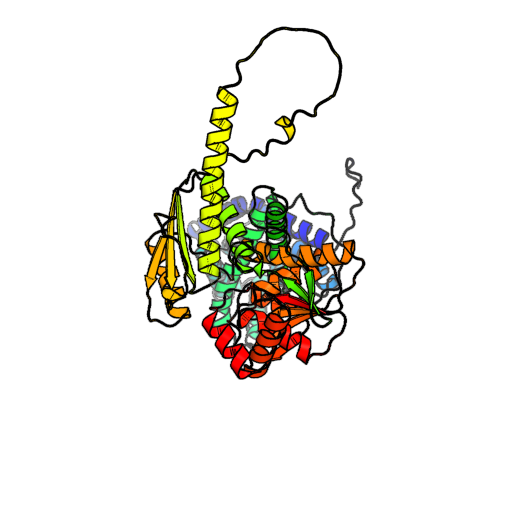 47.88 231 ILE A O 1
ATOM 2012 N N . THR A 1 232 ? -9.630 -8.802 4.649 1.00 49.06 232 THR A N 1
ATOM 2013 C CA . THR A 1 232 ? -9.599 -8.942 6.117 1.00 49.06 232 THR A CA 1
ATOM 2014 C C . THR A 1 232 ? -10.429 -7.828 6.761 1.00 49.06 232 THR A C 1
ATOM 2016 O O . THR A 1 232 ? -10.521 -6.721 6.221 1.00 49.06 232 THR A O 1
ATOM 2019 N N . CYS A 1 233 ? -11.069 -8.100 7.905 1.00 48.19 233 CYS A N 1
ATOM 2020 C CA . CYS A 1 233 ? -11.918 -7.109 8.576 1.00 48.19 233 CYS A CA 1
ATOM 2021 C C . CYS A 1 233 ? -11.185 -5.774 8.789 1.00 48.19 233 CYS A C 1
ATOM 2023 O O . CYS A 1 233 ? -11.781 -4.729 8.569 1.00 48.19 233 CYS A O 1
ATOM 2025 N N . GLU A 1 234 ? -9.888 -5.811 9.100 1.00 50.59 234 GLU A N 1
ATOM 2026 C CA . GLU A 1 234 ? -9.023 -4.639 9.292 1.00 50.59 234 GLU A CA 1
ATOM 2027 C C . GLU A 1 234 ? -8.941 -3.731 8.053 1.00 50.59 234 GLU A C 1
ATOM 2029 O O . GLU A 1 234 ? -9.174 -2.528 8.164 1.00 50.59 234 GLU A O 1
ATOM 2034 N N . ILE A 1 235 ? -8.728 -4.285 6.852 1.00 57.50 235 ILE A N 1
ATOM 2035 C CA . ILE A 1 235 ? -8.678 -3.485 5.615 1.00 57.50 235 ILE A CA 1
ATOM 2036 C C . ILE A 1 235 ? -10.044 -2.866 5.312 1.00 57.50 235 ILE A C 1
ATOM 2038 O O . ILE A 1 235 ? -10.098 -1.731 4.839 1.00 57.50 235 ILE A O 1
ATOM 2042 N N . LYS A 1 236 ? -11.155 -3.562 5.610 1.00 61.59 236 LYS A N 1
ATOM 2043 C CA . LYS A 1 236 ? -12.505 -3.017 5.374 1.00 61.59 236 LYS A CA 1
ATOM 2044 C C . LYS A 1 236 ? -12.735 -1.692 6.108 1.00 61.59 236 LYS A C 1
ATOM 2046 O O . LYS A 1 236 ? -13.430 -0.828 5.575 1.00 61.59 236 LYS A O 1
ATOM 2051 N N . TYR A 1 237 ? -12.137 -1.513 7.288 1.00 60.62 237 TYR A N 1
ATOM 2052 C CA . TYR A 1 237 ? -12.213 -0.257 8.040 1.00 60.62 237 TYR A CA 1
ATOM 2053 C C . TYR A 1 237 ? -11.369 0.863 7.420 1.00 60.62 237 TYR A C 1
ATOM 2055 O O . TYR A 1 237 ? -11.787 2.014 7.477 1.00 60.62 237 TYR A O 1
ATOM 2063 N N . LEU A 1 238 ? -10.249 0.522 6.776 1.00 67.62 238 LEU A N 1
ATOM 2064 C CA . LEU A 1 238 ? -9.305 1.471 6.170 1.00 67.62 238 LEU A CA 1
ATOM 2065 C C . LEU A 1 238 ? -9.697 1.917 4.752 1.00 67.62 238 LEU A C 1
ATOM 2067 O O . LEU A 1 238 ? -9.147 2.882 4.222 1.00 67.62 238 LEU A O 1
ATOM 2071 N N . ILE A 1 239 ? -10.659 1.243 4.109 1.00 74.00 239 ILE A N 1
ATOM 2072 C CA . ILE A 1 239 ? -11.120 1.557 2.743 1.00 74.00 239 ILE A CA 1
ATOM 2073 C C . ILE A 1 239 ? -11.400 3.055 2.521 1.00 74.00 239 ILE A C 1
ATOM 2075 O O . ILE A 1 239 ? -10.978 3.563 1.477 1.00 74.00 239 ILE A O 1
ATOM 2079 N N . PRO A 1 240 ? -12.097 3.787 3.414 1.00 73.50 240 PRO A N 1
ATOM 2080 C CA . PRO A 1 240 ? -12.364 5.208 3.209 1.00 73.50 240 PRO A CA 1
ATOM 2081 C C . PRO A 1 240 ? -11.084 6.045 3.156 1.00 73.50 240 PRO A C 1
ATOM 2083 O O . PRO A 1 240 ? -10.947 6.863 2.249 1.00 73.50 240 PRO A O 1
ATOM 2086 N N . GLU A 1 241 ? -10.134 5.807 4.064 1.00 77.56 241 GLU A N 1
ATOM 2087 C CA . GLU A 1 241 ? -8.849 6.514 4.095 1.00 77.56 241 GLU A CA 1
ATOM 2088 C C . GLU A 1 241 ? -8.000 6.176 2.871 1.00 77.56 241 GLU A C 1
ATOM 2090 O O . GLU A 1 241 ? -7.465 7.079 2.228 1.00 77.56 241 GLU A O 1
ATOM 2095 N N . LEU A 1 242 ? -7.946 4.898 2.484 1.00 81.50 242 LEU A N 1
ATOM 2096 C CA . LEU A 1 242 ? -7.264 4.450 1.268 1.00 81.50 242 LEU A CA 1
ATOM 2097 C C . LEU A 1 242 ? -7.880 5.108 0.026 1.00 81.50 242 LEU A C 1
ATOM 2099 O O . LEU A 1 242 ? -7.171 5.672 -0.805 1.00 81.50 242 LEU A O 1
ATOM 2103 N N . THR A 1 243 ? -9.210 5.116 -0.081 1.00 81.38 243 THR A N 1
ATOM 2104 C CA . THR A 1 243 ? -9.934 5.737 -1.202 1.00 81.38 243 THR A CA 1
ATOM 2105 C C . THR A 1 243 ? -9.726 7.249 -1.231 1.00 81.38 243 THR A C 1
ATOM 2107 O O . THR A 1 243 ? -9.542 7.832 -2.300 1.00 81.38 243 THR A O 1
ATOM 2110 N N . GLN A 1 244 ? -9.739 7.902 -0.069 1.00 82.00 244 GLN A N 1
ATOM 2111 C CA . GLN A 1 244 ? -9.458 9.326 0.037 1.00 82.00 244 GLN A CA 1
ATOM 2112 C C . GLN A 1 244 ? -8.021 9.615 -0.396 1.00 82.00 244 GLN A C 1
ATOM 2114 O O . GLN A 1 244 ? -7.815 10.478 -1.244 1.00 82.00 244 GLN A O 1
ATOM 2119 N N . ALA A 1 245 ? -7.035 8.869 0.099 1.00 83.38 245 ALA A N 1
ATOM 2120 C CA . ALA A 1 245 ? -5.641 9.031 -0.294 1.00 83.38 245 ALA A CA 1
ATOM 2121 C C . ALA A 1 245 ? -5.437 8.866 -1.809 1.00 83.38 245 ALA A C 1
ATOM 2123 O O . ALA A 1 245 ? -4.670 9.627 -2.399 1.00 83.38 245 ALA A O 1
ATOM 2124 N N . ILE A 1 246 ? -6.165 7.943 -2.448 1.00 86.88 246 ILE A N 1
ATOM 2125 C CA . ILE A 1 246 ? -6.173 7.756 -3.907 1.00 86.88 246 ILE A CA 1
ATOM 2126 C C . ILE A 1 246 ? -6.752 8.973 -4.625 1.00 86.88 246 ILE A C 1
ATOM 2128 O O . ILE A 1 246 ? -6.109 9.505 -5.524 1.00 86.88 246 ILE A O 1
ATOM 2132 N N . LYS A 1 247 ? -7.938 9.448 -4.225 1.00 82.56 247 LYS A N 1
ATOM 2133 C CA . LYS A 1 247 ? -8.567 10.641 -4.824 1.00 82.56 247 LYS A CA 1
ATOM 2134 C C . LYS A 1 247 ? -7.655 11.861 -4.729 1.00 82.56 247 LYS A C 1
ATOM 2136 O O . LYS A 1 247 ? -7.519 12.626 -5.676 1.00 82.56 247 LYS A O 1
ATOM 2141 N N . LEU A 1 248 ? -7.006 12.023 -3.582 1.00 81.94 248 LEU A N 1
ATOM 2142 C CA . LEU A 1 248 ? -6.055 13.097 -3.337 1.00 81.94 248 LEU A CA 1
ATOM 2143 C C . LEU A 1 248 ? -4.797 12.959 -4.207 1.00 81.94 248 LEU A C 1
ATOM 2145 O O . LEU A 1 248 ? -4.313 13.965 -4.711 1.00 81.94 248 LEU A O 1
ATOM 2149 N N . ALA A 1 249 ? -4.306 11.740 -4.430 1.00 85.88 249 ALA A N 1
ATOM 2150 C CA . ALA A 1 249 ? -3.185 11.489 -5.334 1.00 85.88 249 ALA A CA 1
ATOM 2151 C C . ALA A 1 249 ? -3.561 11.706 -6.812 1.00 85.88 249 ALA A C 1
ATOM 2153 O O . ALA A 1 249 ? -2.754 12.205 -7.590 1.00 85.88 249 ALA A O 1
ATOM 2154 N N . GLN A 1 250 ? -4.799 11.387 -7.202 1.00 83.00 250 GLN A N 1
ATOM 2155 C CA . GLN A 1 250 ? -5.325 11.688 -8.537 1.00 83.00 250 GLN A CA 1
ATOM 2156 C C . GLN A 1 250 ? -5.397 13.197 -8.788 1.00 83.00 250 GLN A C 1
ATOM 2158 O O . GLN A 1 250 ? -5.100 13.638 -9.890 1.00 83.00 250 GLN A O 1
ATOM 2163 N N . GLN A 1 251 ? -5.728 14.009 -7.780 1.00 79.50 251 GLN A N 1
ATOM 2164 C CA . GLN A 1 251 ? -5.667 15.470 -7.916 1.00 79.50 251 GLN A CA 1
ATOM 2165 C C . GLN A 1 251 ? -4.252 15.955 -8.244 1.00 79.50 251 GLN A C 1
ATOM 2167 O O . GLN A 1 251 ? -4.106 16.869 -9.050 1.00 79.50 251 GLN A O 1
ATOM 2172 N N . CYS A 1 252 ? -3.220 15.323 -7.672 1.00 77.25 252 CYS A N 1
ATOM 2173 C CA . CYS A 1 252 ? -1.839 15.631 -8.031 1.00 77.25 252 CYS A CA 1
ATOM 2174 C C . CYS A 1 252 ? -1.574 15.341 -9.516 1.00 77.25 252 CYS A C 1
ATOM 2176 O O . CYS A 1 252 ? -0.966 16.175 -10.163 1.00 77.25 252 CYS A O 1
ATOM 2178 N N . LEU A 1 253 ? -2.103 14.253 -10.092 1.00 75.44 253 LEU A N 1
ATOM 2179 C CA . LEU A 1 253 ? -1.932 13.954 -11.527 1.00 75.44 253 LEU A CA 1
ATOM 2180 C C . LEU A 1 253 ? -2.508 15.016 -12.468 1.00 75.44 253 LEU A C 1
ATOM 2182 O O . LEU A 1 253 ? -1.974 15.233 -13.551 1.00 75.44 253 LEU A O 1
ATOM 2186 N N . TYR A 1 254 ? -3.626 15.630 -12.085 1.00 70.69 254 TYR A N 1
ATOM 2187 C CA . TYR A 1 254 ? -4.305 16.629 -12.914 1.00 70.69 254 TYR A CA 1
ATOM 2188 C C . TYR A 1 254 ? -3.825 18.053 -12.663 1.00 70.69 254 TYR A C 1
ATOM 2190 O O . TYR A 1 254 ? -4.191 18.959 -13.410 1.00 70.69 254 TYR A O 1
ATOM 2198 N N . SER A 1 255 ? -3.043 18.273 -11.607 1.00 71.62 255 SER A N 1
ATOM 2199 C CA . SER A 1 255 ? -2.522 19.599 -11.319 1.00 71.62 255 SER A CA 1
ATOM 2200 C C . SER A 1 255 ? -1.443 19.949 -12.348 1.00 71.62 255 SER A C 1
ATOM 2202 O O . SER A 1 255 ? -0.439 19.240 -12.418 1.00 71.62 255 SER A O 1
ATOM 2204 N N . PRO A 1 256 ? -1.584 21.054 -13.105 1.00 65.62 256 PRO A N 1
ATOM 2205 C CA . PRO A 1 256 ? -0.583 21.468 -14.092 1.00 65.62 256 PRO A CA 1
ATOM 2206 C C . PRO A 1 256 ? 0.768 21.820 -13.455 1.00 65.62 256 PRO A C 1
ATOM 2208 O O . PRO A 1 256 ? 1.782 21.871 -14.142 1.00 65.62 256 PRO A O 1
ATOM 2211 N N . GLN A 1 257 ? 0.775 22.067 -12.144 1.00 67.06 257 GLN A N 1
ATOM 2212 C CA . GLN A 1 257 ? 1.967 22.364 -11.354 1.00 67.06 257 GLN A CA 1
ATOM 2213 C C . GLN A 1 257 ? 2.634 21.090 -10.812 1.00 67.06 257 GLN A C 1
ATOM 2215 O O . GLN A 1 257 ? 3.790 21.124 -10.401 1.00 67.06 257 GLN A O 1
ATOM 2220 N N . SER A 1 258 ? 1.943 19.941 -10.823 1.00 74.81 258 SER A N 1
ATOM 2221 C CA . SER A 1 258 ? 2.516 18.722 -10.264 1.00 74.81 258 SER A CA 1
ATOM 2222 C C . SER A 1 258 ? 3.593 18.130 -11.176 1.00 74.81 258 SER A C 1
ATOM 2224 O O . SER A 1 258 ? 3.377 17.963 -12.376 1.00 74.81 258 SER A O 1
ATOM 2226 N N . PRO A 1 259 ? 4.727 17.693 -10.607 1.00 74.00 259 PRO A N 1
ATOM 2227 C CA . PRO A 1 259 ? 5.748 16.954 -11.338 1.00 74.00 259 PRO A CA 1
ATOM 2228 C C . PRO A 1 259 ? 5.345 15.502 -11.635 1.00 74.00 259 PRO A C 1
ATOM 2230 O O . PRO A 1 259 ? 6.072 14.793 -12.335 1.00 74.00 259 PRO A O 1
ATOM 2233 N N . ILE A 1 260 ? 4.232 15.021 -11.067 1.00 82.50 260 ILE A N 1
ATOM 2234 C CA . ILE A 1 260 ? 3.714 13.685 -11.348 1.00 82.50 260 ILE A CA 1
ATOM 2235 C C . ILE A 1 260 ? 2.885 13.750 -12.626 1.00 82.50 260 ILE A C 1
ATOM 2237 O O . ILE A 1 260 ? 1.740 14.186 -12.618 1.00 82.50 260 ILE A O 1
ATOM 2241 N N . ILE A 1 261 ? 3.476 13.274 -13.718 1.00 80.38 261 ILE A N 1
ATOM 2242 C CA . ILE A 1 261 ? 2.828 13.203 -15.028 1.00 80.38 261 ILE A CA 1
ATOM 2243 C C . ILE A 1 261 ? 2.251 11.811 -15.299 1.00 80.38 261 ILE A C 1
ATOM 2245 O O . ILE A 1 261 ? 2.699 10.811 -14.732 1.00 80.38 261 ILE A O 1
ATOM 2249 N N . LEU A 1 262 ? 1.299 11.745 -16.232 1.00 86.00 262 LEU A N 1
ATOM 2250 C CA . LEU A 1 262 ? 0.843 10.484 -16.815 1.00 86.00 262 LEU A CA 1
ATOM 2251 C C . LEU A 1 262 ? 2.004 9.824 -17.566 1.00 86.00 262 LEU A C 1
ATOM 2253 O O . LEU A 1 262 ? 2.570 10.401 -18.496 1.00 86.00 262 LEU A O 1
ATOM 2257 N N . THR A 1 263 ? 2.358 8.605 -17.175 1.00 89.19 263 THR A N 1
ATOM 2258 C CA . THR A 1 263 ? 3.486 7.881 -17.774 1.00 89.19 263 THR A CA 1
ATOM 2259 C C . THR A 1 263 ? 3.017 7.004 -18.941 1.00 89.19 263 THR A C 1
ATOM 2261 O O . THR A 1 263 ? 1.898 6.479 -18.922 1.00 89.19 263 THR A O 1
ATOM 2264 N N . PRO A 1 264 ? 3.832 6.798 -19.986 1.00 92.38 264 PRO A N 1
ATOM 2265 C CA . PRO A 1 264 ? 3.395 6.053 -21.161 1.00 92.38 264 PRO A CA 1
ATOM 2266 C C . PRO A 1 264 ? 3.322 4.539 -20.911 1.00 92.38 264 PRO A C 1
ATOM 2268 O O . PRO A 1 264 ? 4.070 3.974 -20.108 1.00 92.38 264 PRO A O 1
ATOM 2271 N N . ILE A 1 265 ? 2.448 3.870 -21.669 1.00 95.12 265 ILE A N 1
ATOM 2272 C CA . ILE A 1 265 ? 2.439 2.411 -21.834 1.00 95.12 265 ILE A CA 1
ATOM 2273 C C . ILE A 1 265 ? 2.914 2.110 -23.256 1.00 95.12 265 ILE A C 1
ATOM 2275 O O . ILE A 1 265 ? 2.296 2.565 -24.218 1.00 95.12 265 ILE A O 1
ATOM 2279 N N . LYS A 1 266 ? 4.018 1.368 -23.398 1.00 93.94 266 LYS A N 1
ATOM 2280 C CA . LYS A 1 266 ? 4.589 0.979 -24.701 1.00 93.94 266 LYS A CA 1
ATOM 2281 C C . LYS A 1 266 ? 4.556 -0.530 -24.885 1.00 93.94 266 LYS A C 1
ATOM 2283 O O . LYS A 1 266 ? 4.684 -1.271 -23.918 1.00 93.94 266 LYS A O 1
ATOM 2288 N N . LEU A 1 267 ? 4.438 -0.982 -26.129 1.00 93.69 267 LEU A N 1
ATOM 2289 C CA . LEU A 1 267 ? 4.577 -2.393 -26.471 1.00 93.69 267 LEU A CA 1
ATOM 2290 C C . LEU A 1 267 ? 6.062 -2.725 -26.684 1.00 93.69 267 LEU A C 1
ATOM 2292 O O . LEU A 1 267 ? 6.699 -2.152 -27.564 1.00 93.69 267 LEU A O 1
ATOM 2296 N N . ILE A 1 268 ? 6.610 -3.641 -25.886 1.00 92.69 268 ILE A N 1
ATOM 2297 C CA . ILE A 1 268 ? 8.014 -4.068 -25.929 1.00 92.69 268 ILE A CA 1
ATOM 2298 C C . ILE A 1 268 ? 8.053 -5.587 -26.031 1.00 92.69 268 ILE A C 1
ATOM 2300 O O . ILE A 1 268 ? 7.608 -6.282 -25.118 1.00 92.69 268 ILE A O 1
ATOM 2304 N N . ASN A 1 269 ? 8.586 -6.115 -27.135 1.00 88.62 269 ASN A N 1
ATOM 2305 C CA . ASN A 1 269 ? 8.659 -7.559 -27.402 1.00 88.62 269 ASN A CA 1
ATOM 2306 C C . ASN A 1 269 ? 7.309 -8.282 -27.195 1.00 88.62 269 ASN A C 1
ATOM 2308 O O . ASN A 1 269 ? 7.260 -9.380 -26.643 1.00 88.62 269 ASN A O 1
ATOM 2312 N N . GLY A 1 270 ? 6.204 -7.642 -27.599 1.00 87.81 270 GLY A N 1
ATOM 2313 C CA . GLY A 1 270 ? 4.848 -8.187 -27.459 1.00 87.81 270 GLY A CA 1
ATOM 2314 C C . GLY A 1 270 ? 4.223 -8.066 -26.062 1.00 87.81 270 GLY A C 1
ATOM 2315 O O . GLY A 1 270 ? 3.145 -8.612 -25.847 1.00 87.81 270 GLY A O 1
ATOM 2316 N N . LEU A 1 271 ? 4.861 -7.356 -25.125 1.00 93.56 271 LEU A N 1
ATOM 2317 C CA . LEU A 1 271 ? 4.347 -7.095 -23.777 1.00 93.56 271 LEU A CA 1
ATOM 2318 C C . LEU A 1 271 ? 4.057 -5.607 -23.590 1.00 93.56 271 LEU A C 1
ATOM 2320 O O . LEU A 1 271 ? 4.849 -4.764 -24.010 1.00 93.56 271 LEU A O 1
ATOM 2324 N N . TYR A 1 272 ? 2.943 -5.270 -22.943 1.00 96.75 272 TYR A N 1
ATOM 2325 C CA . TYR A 1 272 ? 2.669 -3.883 -22.578 1.00 96.75 272 TYR A CA 1
ATOM 2326 C C . TYR A 1 272 ? 3.514 -3.512 -21.361 1.00 96.75 272 TYR A C 1
ATOM 2328 O O . TYR A 1 272 ? 3.478 -4.192 -20.344 1.00 96.75 272 TYR A O 1
ATOM 2336 N N . CYS A 1 273 ? 4.270 -2.428 -21.443 1.00 96.38 273 CYS A N 1
ATOM 2337 C CA . CYS A 1 273 ? 5.161 -1.975 -20.386 1.00 96.38 273 CYS A CA 1
ATOM 2338 C C . CYS A 1 273 ? 4.772 -0.561 -19.968 1.00 96.38 273 CYS A C 1
ATOM 2340 O O . CYS A 1 273 ? 4.837 0.368 -20.774 1.00 96.38 273 CYS A O 1
ATOM 2342 N N . LYS A 1 274 ? 4.377 -0.402 -18.703 1.00 96.81 274 LYS A N 1
ATOM 2343 C CA . LYS A 1 274 ? 4.122 0.889 -18.059 1.00 96.81 274 LYS A CA 1
ATOM 2344 C C . LYS A 1 274 ? 5.450 1.472 -17.584 1.00 96.81 274 LYS A C 1
ATOM 2346 O O . LYS A 1 274 ? 6.100 0.868 -16.733 1.00 96.81 274 LYS A O 1
ATOM 2351 N N . ILE A 1 275 ? 5.868 2.599 -18.157 1.00 94.81 275 ILE A N 1
ATOM 2352 C CA . ILE A 1 275 ? 7.239 3.114 -18.024 1.00 94.81 275 ILE A CA 1
ATOM 2353 C C . ILE A 1 275 ? 7.297 4.214 -16.963 1.00 94.81 275 ILE A C 1
ATOM 2355 O O . ILE A 1 275 ? 7.071 5.380 -17.263 1.00 94.81 275 ILE A O 1
ATOM 2359 N N . GLU A 1 276 ? 7.647 3.866 -15.724 1.00 94.81 276 GLU A N 1
ATOM 2360 C CA . GLU A 1 276 ? 7.761 4.844 -14.626 1.00 94.81 276 GLU A CA 1
ATOM 2361 C C . GLU A 1 276 ? 9.126 5.547 -14.568 1.00 94.81 276 GLU A C 1
ATOM 2363 O O . GLU A 1 276 ? 9.309 6.488 -13.796 1.00 94.81 276 GLU A O 1
ATOM 2368 N N . SER A 1 277 ? 10.093 5.128 -15.390 1.00 90.69 277 SER A N 1
ATOM 2369 C CA . SER A 1 277 ? 11.416 5.760 -15.469 1.00 90.69 277 SER A CA 1
ATOM 2370 C C . SER A 1 277 ? 11.395 7.165 -16.079 1.00 90.69 277 SER A C 1
ATOM 2372 O O . SER A 1 277 ? 12.383 7.880 -15.962 1.00 90.69 277 SER A O 1
ATOM 2374 N N . THR A 1 278 ? 10.281 7.589 -16.688 1.00 89.31 278 THR A N 1
ATOM 2375 C CA . THR A 1 278 ? 10.119 8.944 -17.244 1.00 89.31 278 THR A CA 1
ATOM 2376 C C . THR A 1 278 ? 9.826 10.006 -16.186 1.00 89.31 278 THR A C 1
ATOM 2378 O O . THR A 1 278 ? 9.817 11.192 -16.505 1.00 89.31 278 THR A O 1
ATOM 2381 N N . LEU A 1 279 ? 9.533 9.607 -14.944 1.00 90.88 279 LEU A N 1
ATOM 2382 C CA . LEU A 1 279 ? 9.329 10.549 -13.844 1.00 90.88 279 LEU A CA 1
ATOM 2383 C C . LEU A 1 279 ? 10.644 11.279 -13.507 1.00 90.88 279 LEU A C 1
ATOM 2385 O O . LEU A 1 279 ? 11.709 10.690 -13.678 1.00 90.88 279 LEU A O 1
ATOM 2389 N N . PRO A 1 280 ? 10.605 12.503 -12.943 1.00 87.38 280 PRO A N 1
ATOM 2390 C CA . PRO A 1 280 ? 11.815 13.298 -12.680 1.00 87.38 280 PRO A CA 1
ATOM 2391 C C . PRO A 1 280 ? 12.882 12.597 -11.827 1.00 87.38 280 PRO A C 1
ATOM 2393 O O . PRO A 1 280 ? 14.073 12.774 -12.051 1.00 87.38 280 PRO A O 1
ATOM 2396 N N . SER A 1 281 ? 12.469 11.750 -10.877 1.00 88.31 281 SER A N 1
ATOM 2397 C CA . SER A 1 281 ? 13.403 10.961 -10.056 1.00 88.31 281 SER A CA 1
ATOM 2398 C C . SER A 1 281 ? 13.922 9.681 -10.728 1.00 88.31 281 SER A C 1
ATOM 2400 O O . SER A 1 281 ? 14.641 8.908 -10.092 1.00 88.31 281 SER A O 1
ATOM 2402 N N . GLY A 1 282 ? 13.496 9.392 -11.960 1.00 89.06 282 GLY A N 1
ATOM 2403 C CA . GLY A 1 282 ? 13.796 8.157 -12.687 1.00 89.06 282 GLY A CA 1
ATOM 2404 C C . GLY A 1 282 ? 13.093 6.909 -12.139 1.00 89.06 282 GLY A C 1
ATOM 2405 O O . GLY A 1 282 ? 13.425 5.784 -12.527 1.00 89.06 282 GLY A O 1
ATOM 2406 N N . SER A 1 283 ? 12.138 7.071 -11.213 1.00 92.50 283 SER A N 1
ATOM 2407 C CA . SER A 1 283 ? 11.426 5.951 -10.597 1.00 92.50 283 SER A CA 1
ATOM 2408 C C . SER A 1 283 ? 10.022 6.292 -10.097 1.00 92.50 283 SER A C 1
ATOM 2410 O O . SER A 1 283 ? 9.683 7.430 -9.766 1.00 92.50 283 SER A O 1
ATOM 2412 N N . VAL A 1 284 ? 9.242 5.232 -9.897 1.00 93.31 284 VAL A N 1
ATOM 2413 C CA . VAL A 1 284 ? 7.889 5.248 -9.335 1.00 93.31 284 VAL A CA 1
ATOM 2414 C C . VAL A 1 284 ? 7.808 5.819 -7.913 1.00 93.31 284 VAL A C 1
ATOM 2416 O O . VAL A 1 284 ? 6.737 6.223 -7.459 1.00 93.31 284 VAL A O 1
ATOM 2419 N N . LYS A 1 285 ? 8.934 5.883 -7.183 1.00 92.44 285 LYS A N 1
ATOM 2420 C CA . LYS A 1 285 ? 8.979 6.420 -5.811 1.00 92.44 285 LYS A CA 1
ATOM 2421 C C . LYS A 1 285 ? 8.544 7.883 -5.742 1.00 92.44 285 LYS A C 1
ATOM 2423 O O . LYS A 1 285 ? 8.030 8.289 -4.701 1.00 92.44 285 LYS A O 1
ATOM 2428 N N . MET A 1 286 ? 8.663 8.626 -6.846 1.00 90.69 286 MET A N 1
ATOM 2429 C CA . MET A 1 286 ? 8.172 10.002 -6.950 1.00 90.69 286 MET A CA 1
ATOM 2430 C C . MET A 1 286 ? 6.688 10.109 -6.589 1.00 90.69 286 MET A C 1
ATOM 2432 O O . MET A 1 286 ? 6.317 10.974 -5.806 1.00 90.69 286 MET A O 1
ATOM 2436 N N . ARG A 1 287 ? 5.844 9.198 -7.094 1.00 92.31 287 ARG A N 1
ATOM 2437 C CA . ARG A 1 287 ? 4.386 9.232 -6.874 1.00 92.31 287 ARG A CA 1
ATOM 2438 C C . ARG A 1 287 ? 4.025 9.131 -5.398 1.00 92.31 287 ARG A C 1
ATOM 2440 O O . ARG A 1 287 ? 3.187 9.878 -4.904 1.00 92.31 287 ARG A O 1
ATOM 2447 N N . ALA A 1 288 ? 4.673 8.201 -4.705 1.00 91.94 288 ALA A N 1
ATOM 2448 C CA . ALA A 1 288 ? 4.476 7.973 -3.283 1.00 91.94 288 ALA A CA 1
ATOM 2449 C C . ALA A 1 288 ? 4.959 9.160 -2.446 1.00 91.94 288 ALA A C 1
ATOM 2451 O O . ALA A 1 288 ? 4.211 9.687 -1.625 1.00 91.94 288 ALA A O 1
ATOM 2452 N N . ILE A 1 289 ? 6.206 9.584 -2.667 1.00 90.88 289 ILE A N 1
ATOM 2453 C CA . ILE A 1 289 ? 6.846 10.584 -1.814 1.00 90.88 289 ILE A CA 1
ATOM 2454 C C . ILE A 1 289 ? 6.254 11.966 -2.048 1.00 90.88 289 ILE A C 1
ATOM 2456 O O . ILE A 1 289 ? 5.932 12.644 -1.079 1.00 90.88 289 ILE A O 1
ATOM 2460 N N . TYR A 1 290 ? 6.022 12.360 -3.300 1.00 89.38 290 TYR A N 1
ATOM 2461 C CA . TYR A 1 290 ? 5.404 13.646 -3.597 1.00 89.38 290 TYR A CA 1
ATOM 2462 C C . TYR A 1 290 ? 4.009 13.754 -2.967 1.00 89.38 290 TYR A C 1
ATOM 2464 O O . TYR A 1 290 ? 3.719 14.740 -2.296 1.00 89.38 290 TYR A O 1
ATOM 2472 N N . ASN A 1 291 ? 3.164 12.722 -3.101 1.00 89.50 291 ASN A N 1
ATOM 2473 C CA . ASN A 1 291 ? 1.819 12.740 -2.519 1.00 89.50 291 ASN A CA 1
ATOM 2474 C C . ASN A 1 291 ? 1.844 12.825 -0.983 1.00 89.50 291 ASN A C 1
ATOM 2476 O O . ASN A 1 291 ? 1.066 13.569 -0.386 1.00 89.50 291 ASN A O 1
ATOM 2480 N N . MET A 1 292 ? 2.752 12.090 -0.340 1.00 89.56 292 MET A N 1
ATOM 2481 C CA . MET A 1 292 ? 2.951 12.141 1.109 1.00 89.56 292 MET A CA 1
ATOM 2482 C C . MET A 1 292 ? 3.443 13.521 1.569 1.00 89.56 292 MET A C 1
ATOM 2484 O O . MET A 1 292 ? 2.835 14.113 2.460 1.00 89.56 292 MET A O 1
ATOM 2488 N N . LEU A 1 293 ? 4.487 14.070 0.937 1.00 87.00 293 LEU A N 1
ATOM 2489 C CA . LEU A 1 293 ? 5.042 15.385 1.277 1.00 87.00 293 LEU A CA 1
ATOM 2490 C C . LEU A 1 293 ? 4.022 16.504 1.076 1.00 87.00 293 LEU A C 1
ATOM 2492 O O . LEU A 1 293 ? 3.842 17.337 1.963 1.00 87.00 293 LEU A O 1
ATOM 2496 N N . TYR A 1 294 ? 3.297 16.473 -0.042 1.00 83.25 294 TYR A N 1
ATOM 2497 C CA . TYR A 1 294 ? 2.226 17.419 -0.338 1.00 83.25 294 TYR A CA 1
ATOM 2498 C C . TYR A 1 294 ? 1.173 17.450 0.783 1.00 83.25 294 TYR A C 1
ATOM 2500 O O . TYR A 1 294 ? 0.710 18.514 1.199 1.00 83.25 294 TYR A O 1
ATOM 2508 N N . ARG A 1 295 ? 0.818 16.284 1.338 1.00 84.62 295 ARG A N 1
ATOM 2509 C CA . ARG A 1 295 ? -0.164 16.182 2.428 1.00 84.62 295 ARG A CA 1
ATOM 2510 C C . ARG A 1 295 ? 0.395 16.568 3.784 1.00 84.62 295 ARG A C 1
ATOM 2512 O O . ARG A 1 295 ? -0.301 17.239 4.547 1.00 84.62 295 ARG A O 1
ATOM 2519 N N . LEU A 1 296 ? 1.630 16.179 4.076 1.00 84.50 296 LEU A N 1
ATOM 2520 C CA . LEU A 1 296 ? 2.313 16.567 5.304 1.00 84.50 296 LEU A CA 1
ATOM 2521 C C . LEU A 1 296 ? 2.429 18.094 5.399 1.00 84.50 296 LEU A C 1
ATOM 2523 O O . LEU A 1 296 ? 2.069 18.682 6.418 1.00 84.50 296 LEU A O 1
ATOM 2527 N N . GLN A 1 297 ? 2.811 18.743 4.299 1.00 79.06 297 GLN A N 1
ATOM 2528 C CA . GLN A 1 297 ? 2.917 20.197 4.216 1.00 79.06 297 GLN A CA 1
ATOM 2529 C C . GLN A 1 297 ? 1.567 20.892 4.448 1.00 79.06 297 GLN A C 1
ATOM 2531 O O . GLN A 1 297 ? 1.490 21.844 5.223 1.00 79.06 297 GLN A O 1
ATOM 2536 N N . GLN A 1 298 ? 0.479 20.403 3.839 1.00 78.50 298 GLN A N 1
ATOM 2537 C CA . GLN A 1 298 ? -0.862 20.950 4.087 1.00 78.50 298 GLN A CA 1
ATOM 2538 C C . GLN A 1 298 ? -1.258 20.856 5.566 1.00 78.50 298 GLN A C 1
ATOM 2540 O O . GLN A 1 298 ? -1.762 21.829 6.131 1.00 78.50 298 GLN A O 1
ATOM 2545 N N . LYS A 1 299 ? -1.011 19.705 6.208 1.00 81.69 299 LYS A N 1
ATOM 2546 C CA . LYS A 1 299 ? -1.314 19.500 7.633 1.00 81.69 299 LYS A CA 1
ATOM 2547 C C . LYS A 1 299 ? -0.533 20.469 8.521 1.00 81.69 299 LYS A C 1
ATOM 2549 O O . LYS A 1 299 ? -1.131 21.074 9.408 1.00 81.69 299 LYS A O 1
ATOM 2554 N N . LYS A 1 300 ? 0.765 20.643 8.266 1.00 80.12 300 LYS A N 1
ATOM 2555 C CA . LYS A 1 300 ? 1.621 21.566 9.025 1.00 80.12 300 LYS A CA 1
ATOM 2556 C C . LYS A 1 300 ? 1.212 23.023 8.856 1.00 80.12 300 LYS A C 1
ATOM 2558 O O . LYS A 1 300 ? 1.034 23.728 9.846 1.00 80.12 300 LYS A O 1
ATOM 2563 N N . ARG A 1 301 ? 0.880 23.436 7.633 1.00 72.31 301 ARG A N 1
ATOM 2564 C CA . ARG A 1 301 ? 0.366 24.784 7.366 1.00 72.31 301 ARG A CA 1
ATOM 2565 C C . ARG A 1 301 ? -0.923 25.086 8.128 1.00 72.31 301 ARG A C 1
ATOM 2567 O O . ARG A 1 301 ? -1.083 26.180 8.659 1.00 72.31 301 ARG A O 1
ATOM 2574 N N . HIS A 1 302 ? -1.841 24.122 8.215 1.00 74.94 302 HIS A N 1
ATOM 2575 C CA . HIS A 1 302 ? -3.061 24.279 9.013 1.00 74.94 302 HIS A CA 1
ATOM 2576 C C . HIS A 1 302 ? -2.785 24.470 10.511 1.00 74.94 302 HIS A C 1
ATOM 2578 O O . HIS A 1 302 ? -3.613 25.064 11.198 1.00 74.94 302 HIS A O 1
ATOM 2584 N N . ARG A 1 303 ? -1.634 24.003 11.006 1.00 78.81 303 ARG A N 1
ATOM 2585 C CA . ARG A 1 303 ? -1.168 24.202 12.386 1.00 78.81 303 ARG A CA 1
ATOM 2586 C C . ARG A 1 303 ? -0.326 25.470 12.570 1.00 78.81 303 ARG A C 1
ATOM 2588 O O . ARG A 1 303 ? 0.032 25.782 13.698 1.00 78.81 303 ARG A O 1
ATOM 2595 N N . GLY A 1 304 ? -0.036 26.207 11.494 1.00 75.06 304 GLY A N 1
ATOM 2596 C CA . GLY A 1 304 ? 0.863 27.364 11.520 1.00 75.06 304 GLY A CA 1
ATOM 2597 C C . GLY A 1 304 ? 2.349 26.993 11.579 1.00 75.06 304 GLY A C 1
ATOM 2598 O O . GLY A 1 304 ? 3.165 27.818 11.971 1.00 75.06 304 GLY A O 1
ATOM 2599 N N . GLU A 1 305 ? 2.701 25.756 11.220 1.00 74.75 305 GLU A N 1
ATOM 2600 C CA . GLU A 1 305 ? 4.085 25.299 11.114 1.00 74.75 305 GLU A CA 1
ATOM 2601 C C . GLU A 1 305 ? 4.571 25.453 9.667 1.00 74.75 305 GLU A C 1
ATOM 2603 O O . GLU A 1 305 ? 4.115 24.737 8.772 1.00 74.75 305 GLU A O 1
ATOM 2608 N N . ASP A 1 306 ? 5.528 26.354 9.446 1.00 67.50 306 ASP A N 1
ATOM 2609 C CA . ASP A 1 306 ? 6.125 26.583 8.121 1.00 67.50 306 ASP A CA 1
ATOM 2610 C C . ASP A 1 306 ? 7.397 25.740 7.886 1.00 67.50 306 ASP A C 1
ATOM 2612 O O . ASP A 1 306 ? 7.966 25.753 6.793 1.00 67.50 306 ASP A O 1
ATOM 2616 N N . GLN A 1 307 ? 7.850 24.979 8.899 1.00 74.44 307 GLN A N 1
ATOM 2617 C CA . GLN A 1 307 ? 9.063 24.160 8.813 1.00 74.44 307 GLN A CA 1
ATOM 2618 C C . GLN A 1 307 ? 8.808 22.672 8.547 1.00 74.44 307 GLN A C 1
ATOM 2620 O O . GLN A 1 307 ? 8.097 21.981 9.285 1.00 74.44 307 GLN A O 1
ATOM 2625 N N . LEU A 1 308 ? 9.476 22.146 7.516 1.00 80.38 308 LEU A N 1
ATOM 2626 C CA . LEU A 1 308 ? 9.380 20.746 7.101 1.00 80.38 308 LEU A CA 1
ATOM 2627 C C . LEU A 1 308 ? 10.689 19.993 7.393 1.00 80.38 308 LEU A C 1
ATOM 2629 O O . LEU A 1 308 ? 11.550 19.867 6.526 1.00 80.38 308 LEU A O 1
ATOM 2633 N N . ASN A 1 309 ? 10.854 19.511 8.624 1.00 86.94 309 ASN A N 1
ATOM 2634 C CA . ASN A 1 309 ? 12.009 18.695 9.001 1.00 86.94 309 ASN A CA 1
ATOM 2635 C C . ASN A 1 309 ? 11.691 17.211 8.814 1.00 86.94 309 ASN A C 1
ATOM 2637 O O . ASN A 1 309 ? 10.767 16.695 9.438 1.00 86.94 309 ASN A O 1
ATOM 2641 N N . LEU A 1 310 ? 12.446 16.549 7.942 1.00 90.19 310 LEU A N 1
ATOM 2642 C CA . LEU A 1 310 ? 12.160 15.213 7.436 1.00 90.19 310 LEU A CA 1
ATOM 2643 C C . LEU A 1 310 ? 13.327 14.267 7.691 1.00 90.19 310 LEU A C 1
ATOM 2645 O O . LEU A 1 310 ? 14.488 14.646 7.519 1.00 90.19 310 LEU A O 1
ATOM 2649 N N . VAL A 1 311 ? 13.010 13.012 7.995 1.00 90.06 311 VAL A N 1
ATOM 2650 C CA . VAL A 1 311 ? 13.983 11.922 8.099 1.00 90.06 311 VAL A CA 1
ATOM 2651 C C . VAL A 1 311 ? 13.559 10.775 7.187 1.00 90.06 311 VAL A C 1
ATOM 2653 O O . VAL A 1 311 ? 12.403 10.359 7.191 1.00 90.06 311 VAL A O 1
ATOM 2656 N N . ILE A 1 312 ? 14.492 10.247 6.396 1.00 90.38 312 ILE A N 1
ATOM 2657 C CA . ILE A 1 312 ? 14.249 9.093 5.525 1.00 90.38 312 ILE A CA 1
ATOM 2658 C C . ILE A 1 312 ? 15.428 8.121 5.554 1.00 90.38 312 ILE A C 1
ATOM 2660 O O . ILE A 1 312 ? 16.588 8.521 5.507 1.00 90.38 312 ILE A O 1
ATOM 2664 N N . CYS A 1 313 ? 15.129 6.823 5.572 1.00 87.12 313 CYS A N 1
ATOM 2665 C CA . CYS A 1 313 ? 16.121 5.764 5.403 1.00 87.12 313 CYS A CA 1
ATOM 2666 C C . CYS A 1 313 ? 16.060 5.211 3.970 1.00 87.12 313 CYS A C 1
ATOM 2668 O O . CYS A 1 313 ? 15.138 4.477 3.601 1.00 87.12 313 CYS A O 1
ATOM 2670 N N . SER A 1 314 ? 17.040 5.555 3.129 1.00 84.00 314 SER A N 1
ATOM 2671 C CA . SER A 1 314 ? 17.130 5.039 1.758 1.00 84.00 314 SER A CA 1
ATOM 2672 C C . SER A 1 314 ? 18.504 5.277 1.142 1.00 84.00 314 SER A C 1
ATOM 2674 O O . SER A 1 314 ? 19.018 6.388 1.187 1.00 84.00 314 SER A O 1
ATOM 2676 N N . SER A 1 315 ? 19.030 4.268 0.442 1.00 68.62 315 SER A N 1
ATOM 2677 C CA . SER A 1 315 ? 20.272 4.380 -0.332 1.00 68.62 315 SER A CA 1
ATOM 2678 C C . SER A 1 315 ? 20.092 4.681 -1.825 1.00 68.62 315 SER A C 1
ATOM 2680 O O . SER A 1 315 ? 21.084 4.830 -2.516 1.00 68.62 315 SER A O 1
ATOM 2682 N N . GLY A 1 316 ? 18.860 4.783 -2.339 1.00 81.38 316 GLY A N 1
ATOM 2683 C CA . GLY A 1 316 ? 18.622 4.968 -3.781 1.00 81.38 316 GLY A CA 1
ATOM 2684 C C . GLY A 1 316 ? 17.333 5.725 -4.101 1.00 81.38 316 GLY A C 1
ATOM 2685 O O . GLY A 1 316 ? 17.078 6.785 -3.539 1.00 81.38 316 GLY A O 1
ATOM 2686 N N . ASN A 1 317 ? 16.483 5.146 -4.956 1.00 86.75 317 ASN A N 1
ATOM 2687 C CA . ASN A 1 317 ? 15.299 5.774 -5.574 1.00 86.75 317 ASN A CA 1
ATOM 2688 C C . ASN A 1 317 ? 14.393 6.603 -4.650 1.00 86.75 317 ASN A C 1
ATOM 2690 O O . ASN A 1 317 ? 13.857 7.621 -5.079 1.00 86.75 317 ASN A O 1
ATOM 2694 N N . ALA A 1 318 ? 14.189 6.189 -3.397 1.00 88.50 318 ALA A N 1
ATOM 2695 C CA . ALA A 1 318 ? 13.351 6.949 -2.471 1.00 88.50 318 ALA A CA 1
ATOM 2696 C C . ALA A 1 318 ? 14.034 8.233 -1.966 1.00 88.50 318 ALA A C 1
ATOM 2698 O O . ALA A 1 318 ? 13.374 9.260 -1.837 1.00 88.50 318 ALA A O 1
ATOM 2699 N N . ALA A 1 319 ? 15.351 8.208 -1.752 1.00 86.75 319 ALA A N 1
ATOM 2700 C CA . ALA A 1 319 ? 16.113 9.405 -1.403 1.00 86.75 319 ALA A CA 1
ATOM 2701 C C . ALA A 1 319 ? 16.087 10.406 -2.568 1.00 86.75 319 ALA A C 1
ATOM 2703 O O . ALA A 1 319 ? 15.711 11.560 -2.376 1.00 86.75 319 ALA A O 1
ATOM 2704 N N . THR A 1 320 ? 16.367 9.940 -3.791 1.00 85.31 320 THR A N 1
ATOM 2705 C CA . THR A 1 320 ? 16.306 10.762 -5.011 1.00 85.31 320 THR A CA 1
ATOM 2706 C C . THR A 1 320 ? 14.917 11.362 -5.225 1.00 85.31 320 THR A C 1
ATOM 2708 O O . THR A 1 320 ? 14.792 12.559 -5.458 1.00 85.31 320 THR A O 1
ATOM 2711 N N . ALA A 1 321 ? 13.853 10.567 -5.079 1.00 88.75 321 ALA A N 1
ATOM 2712 C CA . ALA A 1 321 ? 12.483 11.055 -5.204 1.00 88.75 321 ALA A CA 1
ATOM 2713 C C . ALA A 1 321 ? 12.113 12.101 -4.142 1.00 88.75 321 ALA A C 1
ATOM 2715 O O . ALA A 1 321 ? 11.402 13.051 -4.459 1.00 88.75 321 ALA A O 1
ATOM 2716 N N . CYS A 1 322 ? 12.611 11.971 -2.909 1.00 87.69 322 CYS A N 1
ATOM 2717 C CA . CYS A 1 322 ? 12.416 12.984 -1.872 1.00 87.69 322 CYS A CA 1
ATOM 2718 C C . CYS A 1 322 ? 13.116 14.298 -2.228 1.00 87.69 322 CYS A C 1
ATOM 2720 O O . CYS A 1 322 ? 12.498 15.357 -2.172 1.00 87.69 322 CYS A O 1
ATOM 2722 N N . ILE A 1 323 ? 14.379 14.225 -2.649 1.00 84.06 323 ILE A N 1
ATOM 2723 C CA . ILE A 1 323 ? 15.177 15.387 -3.057 1.00 84.06 323 ILE A CA 1
ATOM 2724 C C . ILE A 1 323 ? 14.504 16.117 -4.226 1.00 84.06 323 ILE A C 1
ATOM 2726 O O . ILE A 1 323 ? 14.268 17.321 -4.140 1.00 84.06 323 ILE A O 1
ATOM 2730 N N . GLU A 1 324 ? 14.137 15.397 -5.288 1.00 83.19 324 GLU A N 1
ATOM 2731 C CA . GLU A 1 324 ? 13.475 15.986 -6.459 1.00 83.19 324 GLU A CA 1
ATOM 2732 C C . GLU A 1 324 ? 12.094 16.561 -6.114 1.00 83.19 324 GLU A C 1
ATOM 2734 O O . GLU A 1 324 ? 11.755 17.657 -6.556 1.00 83.19 324 GLU A O 1
ATOM 2739 N N . SER A 1 325 ? 11.319 15.888 -5.254 1.00 84.38 325 SER A N 1
ATOM 2740 C CA . SER A 1 325 ? 10.027 16.417 -4.790 1.00 84.38 325 SER A CA 1
ATOM 2741 C C . SER A 1 325 ? 10.191 17.750 -4.055 1.00 84.38 325 SER A C 1
ATOM 2743 O O . SER A 1 325 ? 9.429 18.680 -4.301 1.00 84.38 325 SER A O 1
ATOM 2745 N N . LEU A 1 326 ? 11.208 17.878 -3.195 1.00 80.62 326 LEU A N 1
ATOM 2746 C CA . LEU A 1 326 ? 11.482 19.118 -2.463 1.00 80.62 326 LEU A CA 1
ATOM 2747 C C . LEU A 1 326 ? 11.977 20.250 -3.375 1.00 80.62 326 LEU A C 1
ATOM 2749 O O . LEU A 1 326 ? 11.580 21.398 -3.178 1.00 80.62 326 LEU A O 1
ATOM 2753 N N . LYS A 1 327 ? 12.810 19.953 -4.386 1.00 77.19 327 LYS A N 1
ATOM 2754 C CA . LYS A 1 327 ? 13.235 20.955 -5.386 1.00 77.19 327 LYS A CA 1
ATOM 2755 C C . LYS A 1 327 ? 12.038 21.549 -6.121 1.00 77.19 327 LYS A C 1
ATOM 2757 O O . LYS A 1 327 ? 11.965 22.763 -6.299 1.00 77.19 327 LYS A O 1
ATOM 2762 N N . LEU A 1 328 ? 11.108 20.691 -6.528 1.00 71.69 328 LEU A N 1
ATOM 2763 C CA . LEU A 1 328 ? 9.938 21.086 -7.305 1.00 71.69 328 LEU A CA 1
ATOM 2764 C C . LEU A 1 328 ? 8.991 21.950 -6.471 1.00 71.69 328 LEU A C 1
ATOM 2766 O O . LEU A 1 328 ? 8.621 23.032 -6.922 1.00 71.69 328 LEU A O 1
ATOM 2770 N N . LEU A 1 329 ? 8.741 21.562 -5.216 1.00 68.12 329 LEU A N 1
ATOM 2771 C CA . LEU A 1 329 ? 7.970 22.376 -4.268 1.00 68.12 329 LEU A CA 1
ATOM 2772 C C . LEU A 1 329 ? 8.602 23.761 -4.030 1.00 68.12 329 LEU A C 1
ATOM 2774 O O . LEU A 1 329 ? 7.885 24.748 -3.933 1.00 68.12 329 LEU A O 1
ATOM 2778 N N . LYS A 1 330 ? 9.939 23.867 -4.004 1.00 64.62 330 LYS A N 1
ATOM 2779 C CA . LYS A 1 330 ? 10.651 25.153 -3.863 1.00 64.62 330 LYS A CA 1
ATOM 2780 C C . LYS A 1 330 ? 10.578 26.034 -5.122 1.00 64.62 330 LYS A C 1
ATOM 2782 O O . LYS A 1 330 ? 10.584 27.258 -5.026 1.00 64.62 330 LYS A O 1
ATOM 2787 N N . SER A 1 331 ? 10.557 25.439 -6.316 1.00 53.66 331 SER A N 1
ATOM 2788 C CA . SER A 1 331 ? 10.542 26.183 -7.588 1.00 53.66 331 SER A CA 1
ATOM 2789 C C . SER A 1 331 ? 9.210 26.894 -7.872 1.00 53.66 331 SER A C 1
ATOM 2791 O O . SER A 1 331 ? 9.200 27.953 -8.507 1.00 53.66 331 SER A O 1
ATOM 2793 N N . GLU A 1 332 ? 8.103 26.371 -7.336 1.00 51.25 332 GLU A N 1
ATOM 2794 C CA . GLU A 1 332 ? 6.770 26.981 -7.427 1.00 51.25 332 GLU A CA 1
ATOM 2795 C C . GLU A 1 332 ? 6.703 28.361 -6.742 1.00 51.25 332 GLU A C 1
ATOM 2797 O O . GLU A 1 332 ? 5.968 29.245 -7.193 1.00 51.25 332 GLU A O 1
ATOM 2802 N N . ASP A 1 333 ? 7.506 28.608 -5.703 1.00 51.84 333 ASP A N 1
ATOM 2803 C CA . ASP A 1 333 ? 7.560 29.913 -5.028 1.00 51.84 333 ASP A CA 1
ATOM 2804 C C . ASP A 1 333 ? 8.108 31.022 -5.911 1.00 51.84 333 ASP A C 1
ATOM 2806 O O . ASP A 1 333 ? 7.563 32.128 -5.956 1.00 51.84 333 ASP A O 1
ATOM 2810 N N . GLN A 1 334 ? 9.188 30.734 -6.635 1.00 49.19 334 GLN A N 1
ATOM 2811 C CA . GLN A 1 334 ? 9.875 31.736 -7.445 1.00 49.19 334 GLN A CA 1
ATOM 2812 C C . GLN A 1 334 ? 9.008 32.190 -8.626 1.00 49.19 334 GLN A C 1
ATOM 2814 O O . GLN A 1 334 ? 9.053 33.359 -9.019 1.00 49.19 334 GLN A O 1
ATOM 2819 N N . GLN A 1 335 ? 8.191 31.285 -9.174 1.00 50.12 335 GLN A N 1
ATOM 2820 C CA . GLN A 1 335 ? 7.233 31.604 -10.232 1.00 50.12 335 GLN A CA 1
ATOM 2821 C C . GLN A 1 335 ? 6.062 32.438 -9.698 1.00 50.12 335 GLN A C 1
ATOM 2823 O O . GLN A 1 335 ? 5.747 33.473 -10.283 1.00 50.12 335 GLN A O 1
ATOM 2828 N N . ASN A 1 336 ? 5.493 32.073 -8.544 1.00 51.56 336 ASN A N 1
ATOM 2829 C CA . ASN A 1 336 ? 4.407 32.830 -7.913 1.00 51.56 336 ASN A CA 1
ATOM 2830 C C . ASN A 1 336 ? 4.840 34.237 -7.457 1.00 51.56 336 ASN A C 1
ATOM 2832 O O . ASN A 1 336 ? 4.063 35.189 -7.559 1.00 51.56 336 ASN A O 1
ATOM 2836 N N . GLN A 1 337 ? 6.083 34.403 -6.992 1.00 49.25 337 GLN A N 1
ATOM 2837 C CA . GLN A 1 337 ? 6.649 35.718 -6.671 1.00 49.25 337 GLN A CA 1
ATOM 2838 C C . GLN A 1 337 ? 6.837 36.581 -7.928 1.00 49.25 337 GLN A C 1
ATOM 2840 O O . GLN A 1 337 ? 6.444 37.746 -7.919 1.00 49.25 337 GLN A O 1
ATOM 2845 N N . LYS A 1 338 ? 7.345 36.018 -9.036 1.00 49.47 338 LYS A N 1
ATOM 2846 C CA . LYS A 1 338 ? 7.431 36.729 -10.326 1.00 49.47 338 LYS A CA 1
ATOM 2847 C C . LYS A 1 338 ? 6.058 37.139 -10.861 1.00 49.47 338 LYS A C 1
ATOM 2849 O O . LYS A 1 338 ? 5.912 38.257 -11.339 1.00 49.47 338 LYS A O 1
ATOM 2854 N N . GLN A 1 339 ? 5.049 36.278 -10.744 1.00 45.19 339 GLN A N 1
ATOM 2855 C CA . GLN A 1 339 ? 3.687 36.576 -11.199 1.00 45.19 339 GLN A CA 1
ATOM 2856 C C . GLN A 1 339 ? 3.028 37.690 -10.373 1.00 45.19 339 GLN A C 1
ATOM 2858 O O . GLN A 1 339 ? 2.406 38.575 -10.952 1.00 45.19 339 GLN A O 1
ATOM 2863 N N . LYS A 1 340 ? 3.245 37.716 -9.048 1.00 41.84 340 LYS A N 1
ATOM 2864 C CA . LYS A 1 340 ? 2.818 38.822 -8.168 1.00 41.84 340 LYS A CA 1
ATOM 2865 C C . LYS A 1 340 ? 3.467 40.164 -8.514 1.00 41.84 340 LYS A C 1
ATOM 2867 O O . LYS A 1 340 ? 2.830 41.200 -8.359 1.00 41.84 340 LYS A O 1
ATOM 2872 N N . ILE A 1 341 ? 4.726 40.146 -8.952 1.00 46.88 341 ILE A N 1
ATOM 2873 C CA . ILE A 1 341 ? 5.443 41.353 -9.383 1.00 46.88 341 ILE A CA 1
ATOM 2874 C C . ILE A 1 341 ? 4.852 41.865 -10.705 1.00 46.88 341 ILE A C 1
ATOM 2876 O O . ILE A 1 341 ? 4.541 43.043 -10.805 1.00 46.88 341 ILE A O 1
ATOM 2880 N N . ILE A 1 342 ? 4.580 40.974 -11.667 1.00 44.00 342 ILE A N 1
ATOM 2881 C CA . ILE A 1 342 ? 3.992 41.337 -12.970 1.00 44.00 342 ILE A CA 1
ATOM 2882 C C . ILE A 1 342 ? 2.565 41.899 -12.824 1.00 44.00 342 ILE A C 1
ATOM 2884 O O . ILE A 1 342 ? 2.208 42.846 -13.517 1.00 44.00 342 ILE A O 1
ATOM 2888 N N . THR A 1 343 ? 1.743 41.368 -11.910 1.00 42.19 343 THR A N 1
ATOM 2889 C CA . THR A 1 343 ? 0.378 41.885 -11.680 1.00 42.19 343 THR A CA 1
ATOM 2890 C C . THR A 1 343 ? 0.337 43.261 -11.018 1.00 42.19 343 THR A C 1
ATOM 2892 O O . THR A 1 343 ? -0.673 43.945 -11.133 1.00 42.19 343 THR A O 1
ATOM 2895 N N . ASN A 1 344 ? 1.410 43.680 -10.341 1.00 39.53 344 ASN A N 1
ATOM 2896 C CA . ASN A 1 344 ? 1.492 45.012 -9.738 1.00 39.53 344 ASN A CA 1
ATOM 2897 C C . ASN A 1 344 ? 1.912 46.102 -10.743 1.00 39.53 344 ASN A C 1
ATOM 2899 O O . ASN A 1 344 ? 1.736 47.279 -10.443 1.00 39.53 344 ASN A O 1
ATOM 2903 N N . ASP A 1 345 ? 2.417 45.724 -11.924 1.00 39.59 345 ASP A N 1
ATOM 2904 C CA . ASP A 1 345 ? 2.865 46.652 -12.976 1.00 39.59 345 ASP A CA 1
ATOM 2905 C C . ASP A 1 345 ? 1.777 46.977 -14.024 1.00 39.59 345 ASP A C 1
ATOM 2907 O O . ASP A 1 345 ? 2.017 47.754 -14.950 1.00 39.59 345 ASP A O 1
ATOM 2911 N N . ILE A 1 346 ? 0.561 46.434 -13.889 1.00 34.59 346 ILE A N 1
ATOM 2912 C CA . ILE A 1 346 ? -0.569 46.796 -14.758 1.00 34.59 346 ILE A CA 1
ATOM 2913 C C . ILE A 1 346 ? -1.351 47.929 -14.087 1.00 34.59 346 ILE A C 1
ATOM 2915 O O . ILE A 1 346 ? -2.123 47.722 -13.152 1.00 34.59 346 ILE A O 1
ATOM 2919 N N . CYS A 1 347 ? -1.103 49.147 -14.565 1.00 33.88 347 CYS A N 1
ATOM 2920 C CA . CYS A 1 347 ? -1.798 50.365 -14.165 1.00 33.88 347 CYS A CA 1
ATOM 2921 C C . CYS A 1 347 ? -3.306 50.250 -14.471 1.00 33.88 347 CYS A C 1
ATOM 2923 O O . CYS A 1 347 ? -3.685 49.870 -15.579 1.00 33.88 347 CYS A O 1
ATOM 2925 N N . HIS A 1 348 ? -4.153 50.568 -13.490 1.00 33.62 348 HIS A N 1
ATOM 2926 C CA . HIS A 1 348 ? -5.603 50.670 -13.659 1.00 33.62 348 HIS A CA 1
ATOM 2927 C C . HIS A 1 348 ? -5.932 51.873 -14.553 1.00 33.62 348 HIS A C 1
ATOM 2929 O O . HIS A 1 348 ? -5.716 53.013 -14.146 1.00 33.62 348 HIS A O 1
ATOM 2935 N N . ASP A 1 349 ? -6.452 51.615 -15.753 1.00 29.38 349 ASP A N 1
ATOM 2936 C CA . ASP A 1 349 ? -7.077 52.635 -16.595 1.00 29.38 349 ASP A CA 1
ATOM 2937 C C . ASP A 1 349 ? -8.597 52.570 -16.383 1.00 29.38 349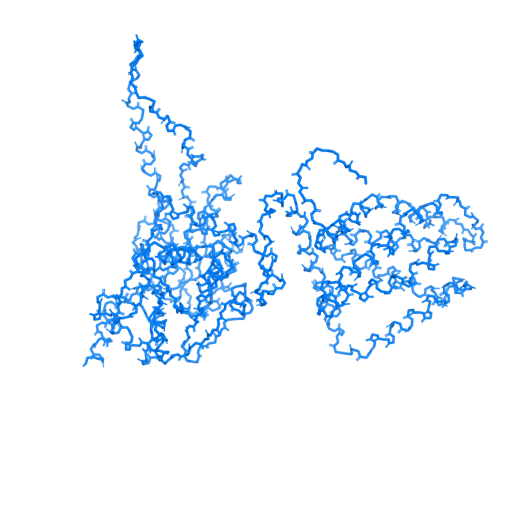 ASP A C 1
ATOM 2939 O O . ASP A 1 349 ? -9.265 51.612 -16.782 1.00 29.38 349 ASP A O 1
ATOM 2943 N N . ASP A 1 350 ? -9.125 53.561 -15.664 1.00 36.53 350 ASP A N 1
ATOM 2944 C CA . ASP A 1 350 ? -10.543 53.715 -15.353 1.00 36.53 350 ASP A CA 1
ATOM 2945 C C . ASP A 1 350 ? -11.211 54.585 -16.429 1.00 36.53 350 ASP A C 1
ATOM 2947 O O . ASP A 1 350 ? -11.249 55.812 -16.324 1.00 36.53 350 ASP A O 1
ATOM 2951 N N . THR A 1 351 ? -11.812 53.965 -17.448 1.00 27.61 351 THR A N 1
ATOM 2952 C CA . THR A 1 351 ? -12.859 54.620 -18.253 1.00 27.61 351 THR A CA 1
ATOM 2953 C C . THR A 1 351 ? -14.044 53.682 -18.516 1.00 27.61 351 THR A C 1
ATOM 2955 O O . THR A 1 351 ? -13.845 52.499 -18.795 1.00 27.61 351 THR A O 1
ATOM 2958 N N . PRO A 1 352 ? -15.302 54.168 -18.433 1.00 39.38 352 PRO A N 1
ATOM 2959 C CA . PRO A 1 352 ? -16.485 53.339 -18.631 1.00 39.38 352 PRO A CA 1
ATOM 2960 C C . PRO A 1 352 ? -17.003 53.459 -20.073 1.00 39.38 352 PRO A C 1
ATOM 2962 O O . PRO A 1 352 ? -17.377 54.547 -20.501 1.00 39.38 352 PRO A O 1
ATOM 2965 N N . THR A 1 353 ? -17.094 52.355 -20.819 1.00 28.73 353 THR A N 1
ATOM 2966 C CA . THR A 1 353 ? -17.985 52.262 -21.995 1.00 28.73 353 THR A CA 1
ATOM 2967 C C . THR A 1 353 ? -18.574 50.854 -22.165 1.00 28.73 353 THR A C 1
ATOM 2969 O O . THR A 1 353 ? -17.853 49.867 -22.159 1.00 28.73 353 THR A O 1
ATOM 2972 N N . ASP A 1 354 ? -19.910 50.862 -22.241 1.00 28.62 354 ASP A N 1
ATOM 2973 C CA . ASP A 1 354 ? -20.969 49.980 -22.784 1.00 28.62 354 ASP A CA 1
ATOM 2974 C C . ASP A 1 354 ? -20.651 48.647 -23.537 1.00 28.62 354 ASP A C 1
ATOM 2976 O O . ASP A 1 354 ? -19.508 48.347 -23.866 1.00 28.62 354 ASP A O 1
ATOM 2980 N N . PRO A 1 355 ? -21.655 47.777 -23.810 1.00 41.81 355 PRO A N 1
ATOM 2981 C CA . PRO A 1 355 ? -21.635 46.362 -23.472 1.00 41.81 355 PRO A CA 1
ATOM 2982 C C . PRO A 1 355 ? -21.593 45.506 -24.741 1.00 41.81 355 PRO A C 1
ATOM 2984 O O . PRO A 1 355 ? -22.568 45.381 -25.483 1.00 41.81 355 PRO A O 1
ATOM 2987 N N . GLY A 1 356 ? -20.468 44.860 -24.995 1.00 33.38 356 GLY A N 1
ATOM 2988 C CA . GLY A 1 356 ? -20.360 43.999 -26.157 1.00 33.38 356 GLY A CA 1
ATOM 2989 C C . GLY A 1 356 ? -19.206 43.034 -26.029 1.00 33.38 356 GLY A C 1
ATOM 2990 O O . GLY A 1 356 ? -18.064 43.453 -25.926 1.00 33.38 356 GLY A O 1
ATOM 2991 N N . LEU A 1 357 ? -19.554 41.758 -26.164 1.00 29.11 357 LEU A N 1
ATOM 2992 C CA . LEU A 1 357 ? -18.692 40.599 -26.368 1.00 29.11 357 LEU A CA 1
ATOM 2993 C C . LEU A 1 357 ? -18.134 39.880 -25.136 1.00 29.11 357 LEU A C 1
ATOM 2995 O O . LEU A 1 357 ? -17.601 40.456 -24.197 1.00 29.11 357 LEU A O 1
ATOM 2999 N N . SER A 1 358 ? -18.260 38.554 -25.266 1.00 30.08 358 SER A N 1
ATOM 3000 C CA . SER A 1 358 ? -17.645 37.477 -24.494 1.00 30.08 358 SER A CA 1
ATOM 3001 C C . SER A 1 358 ? -17.840 37.565 -22.988 1.00 30.08 358 SER A C 1
ATOM 3003 O O . SER A 1 358 ? -17.128 38.265 -22.278 1.00 30.08 358 SER A O 1
ATOM 3005 N N . VAL A 1 359 ? -18.751 36.726 -22.487 1.00 30.28 359 VAL A N 1
ATOM 3006 C CA . VAL A 1 359 ? -18.658 36.217 -21.118 1.00 30.28 359 VAL A CA 1
ATOM 3007 C C . VAL A 1 359 ? -17.365 35.401 -21.041 1.00 30.28 359 VAL A C 1
ATOM 3009 O O . VAL A 1 359 ? -17.367 34.181 -21.189 1.00 30.28 359 VAL A O 1
ATOM 3012 N N . GLU A 1 360 ? -16.239 36.089 -20.870 1.00 31.48 360 GLU A N 1
ATOM 3013 C CA . GLU A 1 360 ? -15.072 35.505 -20.238 1.00 31.48 360 GLU A CA 1
ATOM 3014 C C . GLU A 1 360 ? -15.521 35.117 -18.835 1.00 31.48 360 GLU A C 1
ATOM 3016 O O . GLU A 1 360 ? -15.868 35.953 -17.992 1.00 31.48 360 GLU A O 1
ATOM 3021 N N . ILE A 1 361 ? -15.605 33.808 -18.619 1.00 33.69 361 ILE A N 1
ATOM 3022 C CA . ILE A 1 361 ? -15.765 33.236 -17.293 1.00 33.69 361 ILE A CA 1
ATOM 3023 C C . ILE A 1 361 ? -14.580 33.766 -16.490 1.00 33.69 361 ILE A C 1
ATOM 3025 O O . ILE A 1 361 ? -13.442 33.376 -16.731 1.00 33.69 361 ILE A O 1
ATOM 3029 N N . LYS A 1 362 ? -14.837 34.703 -15.573 1.00 29.14 362 LYS A N 1
ATOM 3030 C CA . LYS A 1 362 ? -13.810 35.217 -14.671 1.00 29.14 362 LYS A CA 1
ATOM 3031 C C . LYS A 1 362 ? -13.206 34.026 -13.922 1.00 29.14 362 LYS A C 1
ATOM 3033 O O . LYS A 1 362 ? -13.867 33.429 -13.070 1.00 29.14 362 LYS A O 1
ATOM 3038 N N . ASP A 1 363 ? -11.934 33.739 -14.197 1.00 37.59 363 ASP A N 1
ATOM 3039 C CA . ASP A 1 363 ? -11.099 32.731 -13.522 1.00 37.59 363 ASP A CA 1
ATOM 3040 C C . ASP A 1 363 ? -11.052 32.893 -11.990 1.00 37.59 363 ASP A C 1
ATOM 3042 O O . ASP A 1 363 ? -10.575 32.017 -11.269 1.00 37.59 363 ASP A O 1
ATOM 3046 N N . SER A 1 364 ? -11.601 33.980 -11.442 1.00 33.44 364 SER A N 1
ATOM 3047 C CA . SER A 1 364 ? -11.740 34.192 -10.001 1.00 33.44 364 SER A CA 1
ATOM 3048 C C . SER A 1 364 ? -12.659 33.183 -9.299 1.00 33.44 364 SER A C 1
ATOM 3050 O O . SER A 1 364 ? -12.595 33.079 -8.076 1.00 33.44 364 SER A O 1
ATOM 3052 N N . GLN A 1 365 ? -13.470 32.405 -10.028 1.00 32.38 365 GLN A N 1
ATOM 3053 C CA . GLN A 1 365 ? -14.215 31.272 -9.453 1.00 32.38 365 GLN A CA 1
ATOM 3054 C C . GLN A 1 365 ? -13.450 29.935 -9.504 1.00 32.38 365 GLN A C 1
ATOM 3056 O O . GLN A 1 365 ? -13.821 29.005 -8.788 1.00 32.38 365 GLN A O 1
ATOM 3061 N N . PHE A 1 366 ? -12.359 29.855 -10.276 1.00 32.84 366 PHE A N 1
ATOM 3062 C CA . PHE A 1 366 ? -11.468 28.690 -10.374 1.00 32.84 366 PHE A CA 1
ATOM 3063 C C . PHE A 1 366 ? -10.084 28.909 -9.752 1.00 32.84 366 PHE A C 1
ATOM 3065 O O . PHE A 1 366 ? -9.270 27.984 -9.738 1.00 32.84 366 PHE A O 1
ATOM 3072 N N . GLN A 1 367 ? -9.814 30.079 -9.163 1.00 31.19 367 GLN A N 1
ATOM 3073 C CA . GLN A 1 367 ? -8.640 30.259 -8.317 1.00 31.19 367 GLN A CA 1
ATOM 3074 C C . GLN A 1 367 ? -8.738 29.308 -7.124 1.00 31.19 367 GLN A C 1
ATOM 3076 O O . GLN A 1 367 ? -9.456 29.540 -6.148 1.00 31.19 367 GLN A O 1
ATOM 3081 N N . SER A 1 368 ? -8.008 28.195 -7.225 1.00 36.50 368 SER A N 1
ATOM 3082 C CA . SER A 1 368 ? -7.797 27.274 -6.122 1.00 36.50 368 SER A CA 1
ATOM 3083 C C . SER A 1 368 ? -7.415 28.091 -4.883 1.00 36.50 368 SER A C 1
ATOM 3085 O O . SER A 1 368 ? -6.547 28.960 -4.950 1.00 36.50 368 SER A O 1
ATOM 3087 N N . LYS A 1 369 ? -8.056 27.831 -3.738 1.00 32.22 369 LYS A N 1
ATOM 3088 C CA . LYS A 1 369 ? -7.726 28.438 -2.430 1.00 32.22 369 LYS A CA 1
ATOM 3089 C C . LYS A 1 369 ? -6.324 28.035 -1.920 1.00 32.22 369 LYS A C 1
ATOM 3091 O O . LYS A 1 369 ? -6.086 27.984 -0.715 1.00 32.22 369 LYS A O 1
ATOM 3096 N N . ILE A 1 370 ? -5.411 27.678 -2.815 1.00 37.78 370 ILE A N 1
ATOM 3097 C CA . ILE A 1 370 ? -4.083 27.165 -2.530 1.00 37.78 370 ILE A CA 1
ATOM 3098 C C . ILE A 1 370 ? -3.131 28.361 -2.586 1.00 37.78 370 ILE A C 1
ATOM 3100 O O . ILE A 1 370 ? -2.855 28.919 -3.643 1.00 37.78 370 ILE A O 1
ATOM 3104 N N . LYS A 1 371 ? -2.683 28.809 -1.410 1.00 37.34 371 LYS A N 1
ATOM 3105 C CA . LYS A 1 371 ? -1.648 29.843 -1.283 1.00 37.34 371 LYS A CA 1
ATOM 3106 C C . LYS A 1 371 ? -0.276 29.258 -1.696 1.00 37.34 371 LYS A C 1
ATOM 3108 O O . LYS A 1 371 ? -0.028 28.108 -1.336 1.00 37.34 371 LYS A O 1
ATOM 3113 N N . PRO A 1 372 ? 0.629 30.040 -2.321 1.00 37.00 372 PRO A N 1
ATOM 3114 C CA . PRO A 1 372 ? 2.006 29.618 -2.649 1.00 37.00 372 PRO A CA 1
ATOM 3115 C C . PRO A 1 372 ? 2.824 29.162 -1.411 1.00 37.00 372 PRO A C 1
ATOM 3117 O O . PRO A 1 372 ? 2.394 29.412 -0.272 1.00 37.00 372 PRO A O 1
ATOM 3120 N N . TYR A 1 373 ? 3.937 28.442 -1.625 1.00 51.84 373 TYR A N 1
ATOM 3121 C CA . TYR A 1 373 ? 4.513 27.405 -0.743 1.00 51.84 373 TYR A CA 1
ATOM 3122 C C . TYR A 1 373 ? 5.979 27.632 -0.289 1.00 51.84 373 TYR A C 1
ATOM 3124 O O . TYR A 1 373 ? 6.859 26.924 -0.760 1.00 51.84 373 TYR A O 1
ATOM 3132 N N . GLU A 1 374 ? 6.266 28.451 0.730 1.00 47.03 374 GLU A N 1
ATOM 3133 C CA . GLU A 1 374 ? 7.646 28.523 1.263 1.00 47.03 374 GLU A CA 1
ATOM 3134 C C . GLU A 1 374 ? 8.054 27.241 2.006 1.00 47.03 374 GLU A C 1
ATOM 3136 O O . GLU A 1 374 ? 7.495 26.903 3.050 1.00 47.03 374 GLU A O 1
ATOM 3141 N N . LEU A 1 375 ? 9.042 26.511 1.476 1.00 53.56 375 LEU A N 1
ATOM 3142 C CA . LEU A 1 375 ? 9.568 25.294 2.102 1.00 53.56 375 LEU A CA 1
ATOM 3143 C C . LEU A 1 375 ? 10.886 25.582 2.841 1.00 53.56 375 LEU A C 1
ATOM 3145 O O . LEU A 1 375 ? 11.974 25.492 2.272 1.00 53.56 375 LEU A O 1
ATOM 3149 N N . ASN A 1 376 ? 10.787 25.904 4.135 1.00 59.56 376 ASN A N 1
ATOM 3150 C CA . ASN A 1 376 ? 11.933 26.108 5.029 1.00 59.56 376 ASN A CA 1
ATOM 3151 C C . ASN A 1 376 ? 12.134 24.880 5.928 1.00 59.56 376 ASN A C 1
ATOM 3153 O O . ASN A 1 376 ? 11.594 24.810 7.022 1.00 59.56 376 ASN A O 1
ATOM 3157 N N . GLY A 1 377 ? 12.900 23.881 5.493 1.00 68.56 377 GLY A N 1
ATOM 3158 C CA . GLY A 1 377 ? 13.062 22.639 6.260 1.00 68.56 377 GLY A CA 1
ATOM 3159 C C . GLY A 1 377 ? 14.381 21.913 6.021 1.00 68.56 377 GLY A C 1
ATOM 3160 O O . GLY A 1 377 ? 15.107 22.252 5.082 1.00 68.56 377 GLY A O 1
ATOM 3161 N N . LYS A 1 378 ? 14.703 20.939 6.883 1.00 83.62 378 LYS A N 1
ATOM 3162 C CA . LYS A 1 378 ? 15.878 20.055 6.770 1.00 83.62 378 LYS A CA 1
ATOM 3163 C C . LYS A 1 378 ? 15.476 18.652 6.325 1.00 83.62 378 LYS A C 1
ATOM 3165 O O . LYS A 1 378 ? 14.509 18.106 6.840 1.00 83.62 378 LYS A O 1
ATOM 3170 N N . LEU A 1 379 ? 16.247 18.046 5.425 1.00 87.25 379 LEU A N 1
ATOM 3171 C CA . LEU A 1 379 ? 16.099 16.637 5.049 1.00 87.25 379 LEU A CA 1
ATOM 3172 C C . LEU A 1 379 ? 17.313 15.850 5.542 1.00 87.25 379 LEU A C 1
ATOM 3174 O O . LEU A 1 379 ? 18.433 16.114 5.107 1.00 87.25 379 LEU A O 1
ATOM 3178 N N . ILE A 1 380 ? 17.083 14.864 6.403 1.00 89.19 380 ILE A N 1
ATOM 3179 C CA . ILE A 1 380 ? 18.107 13.946 6.899 1.00 89.19 380 ILE A CA 1
ATOM 3180 C C . ILE A 1 380 ? 17.926 12.587 6.222 1.00 89.19 380 ILE A C 1
ATOM 3182 O O . ILE A 1 380 ? 16.865 11.970 6.325 1.00 89.19 380 ILE A O 1
ATOM 3186 N N . ILE A 1 381 ? 18.956 12.113 5.522 1.00 89.31 381 ILE A N 1
ATOM 3187 C CA . ILE A 1 381 ? 18.938 10.825 4.824 1.00 89.31 381 ILE A CA 1
ATOM 3188 C C . ILE A 1 381 ? 19.916 9.874 5.499 1.00 89.31 381 ILE A C 1
ATOM 3190 O O . ILE A 1 381 ? 21.125 10.081 5.436 1.00 89.31 381 ILE A O 1
ATOM 3194 N N . PHE A 1 382 ? 19.400 8.798 6.079 1.00 89.31 382 PHE A N 1
ATOM 3195 C CA . PHE A 1 382 ? 20.216 7.691 6.563 1.00 89.31 382 PHE A CA 1
ATOM 3196 C C . PHE A 1 382 ? 20.478 6.714 5.414 1.00 89.31 382 PHE A C 1
ATOM 3198 O O . PHE A 1 382 ? 19.544 6.208 4.780 1.00 89.31 382 PHE A O 1
ATOM 3205 N N . SER A 1 383 ? 21.755 6.467 5.113 1.00 85.62 383 SER A N 1
ATOM 3206 C CA . SER A 1 383 ? 22.150 5.591 4.008 1.00 85.62 383 SER A CA 1
ATOM 3207 C C . SER A 1 383 ? 23.467 4.862 4.257 1.00 85.62 383 SER A C 1
ATOM 3209 O O . SER A 1 383 ? 24.472 5.445 4.664 1.00 85.62 383 SER A O 1
ATOM 3211 N N . LYS A 1 384 ? 23.487 3.579 3.885 1.00 82.75 384 LYS A N 1
ATOM 3212 C CA . LYS A 1 384 ? 24.716 2.784 3.797 1.00 82.75 384 LYS A CA 1
ATOM 3213 C C . LYS A 1 384 ? 25.566 3.153 2.580 1.00 82.75 384 LYS A C 1
ATOM 3215 O O . LYS A 1 384 ? 26.786 3.194 2.671 1.00 82.75 384 LYS A O 1
ATOM 3220 N N . TYR A 1 385 ? 24.941 3.464 1.445 1.00 77.19 385 TYR A N 1
ATOM 3221 C CA . TYR A 1 385 ? 25.637 3.753 0.188 1.00 77.19 385 TYR A CA 1
ATOM 3222 C C . TYR A 1 385 ? 25.421 5.212 -0.209 1.00 77.19 385 TYR A C 1
ATOM 3224 O O . TYR A 1 385 ? 24.517 5.551 -0.965 1.00 77.19 385 TYR A O 1
ATOM 3232 N N . VAL A 1 386 ? 26.261 6.104 0.320 1.00 70.12 386 VAL A N 1
ATOM 3233 C CA . VAL A 1 386 ? 26.167 7.553 0.054 1.00 70.12 386 VAL A CA 1
ATOM 3234 C C . VAL A 1 386 ? 26.422 7.877 -1.423 1.00 70.12 386 VAL A C 1
ATOM 3236 O O . VAL A 1 386 ? 25.784 8.760 -1.983 1.00 70.12 386 VAL A O 1
ATOM 3239 N N . LYS A 1 387 ? 27.315 7.122 -2.080 1.00 64.75 387 LYS A N 1
ATOM 3240 C CA . LYS A 1 387 ? 27.711 7.340 -3.485 1.00 64.75 387 LYS A CA 1
ATOM 3241 C C . LYS A 1 387 ? 26.591 7.087 -4.501 1.00 64.75 387 LYS A C 1
ATOM 3243 O O . LYS A 1 387 ? 26.698 7.564 -5.624 1.00 64.75 387 LYS A O 1
ATOM 3248 N N . GLU A 1 388 ? 25.551 6.347 -4.120 1.00 66.12 388 GLU A N 1
ATOM 3249 C CA . GLU A 1 388 ? 24.386 6.062 -4.971 1.00 66.12 388 GLU A CA 1
ATOM 3250 C C . GLU A 1 388 ? 23.359 7.208 -4.958 1.00 66.12 388 GLU A C 1
ATOM 3252 O O . GLU A 1 388 ? 22.479 7.275 -5.817 1.00 66.12 388 GLU A O 1
ATOM 3257 N N . ILE A 1 389 ? 23.474 8.140 -4.005 1.00 64.94 389 ILE A N 1
ATOM 3258 C CA . ILE A 1 389 ? 22.582 9.292 -3.891 1.00 64.94 389 ILE A CA 1
ATOM 3259 C C . ILE A 1 389 ? 23.179 10.438 -4.703 1.00 64.94 389 ILE A C 1
ATOM 3261 O O . ILE A 1 389 ? 23.998 11.219 -4.223 1.00 64.94 389 ILE A O 1
ATOM 3265 N N . HIS A 1 390 ? 22.754 10.544 -5.958 1.00 63.12 390 HIS A N 1
ATOM 3266 C CA . HIS A 1 390 ? 23.090 11.687 -6.796 1.00 63.12 390 HIS A CA 1
ATOM 3267 C C . HIS A 1 390 ? 22.225 12.887 -6.400 1.00 63.12 390 HIS A C 1
ATOM 3269 O O . HIS A 1 390 ? 21.018 12.896 -6.638 1.00 63.12 390 HIS A O 1
ATOM 3275 N N . TYR A 1 391 ? 22.840 13.903 -5.799 1.00 61.56 391 TYR A N 1
ATOM 3276 C CA . TYR A 1 391 ? 22.211 15.198 -5.570 1.00 61.56 391 TYR A CA 1
ATOM 3277 C C . TYR A 1 391 ? 23.159 16.317 -5.997 1.00 61.56 391 TYR A C 1
ATOM 3279 O O . TYR A 1 391 ? 24.374 16.228 -5.829 1.00 61.56 391 TYR A O 1
ATOM 3287 N N . THR A 1 392 ? 22.600 17.365 -6.593 1.00 50.06 392 THR A N 1
ATOM 3288 C CA . THR A 1 392 ? 23.306 18.624 -6.822 1.00 50.06 392 THR A CA 1
ATOM 3289 C C . THR A 1 392 ? 23.244 19.466 -5.545 1.00 50.06 392 THR A C 1
ATOM 3291 O O . THR A 1 392 ? 22.247 19.414 -4.824 1.00 50.06 392 THR A O 1
ATOM 3294 N N . ASN A 1 393 ? 24.283 20.259 -5.263 1.00 51.88 393 ASN A N 1
ATOM 3295 C CA . ASN A 1 393 ? 24.396 21.146 -4.086 1.00 51.88 393 ASN A CA 1
ATOM 3296 C C . ASN A 1 393 ? 23.324 22.268 -4.016 1.00 51.88 393 ASN A C 1
ATOM 3298 O O . ASN A 1 393 ? 23.439 23.188 -3.212 1.00 51.88 393 ASN A O 1
ATOM 3302 N N . ASP A 1 394 ? 22.277 22.205 -4.840 1.00 51.09 394 ASP A N 1
ATOM 3303 C CA . ASP A 1 394 ? 21.258 23.246 -5.020 1.00 51.09 394 ASP A CA 1
ATOM 3304 C C . ASP A 1 394 ? 20.206 23.275 -3.891 1.00 51.09 394 ASP A C 1
ATOM 3306 O O . ASP A 1 394 ? 19.390 24.199 -3.801 1.00 51.09 394 ASP A O 1
ATOM 3310 N N . LEU A 1 395 ? 20.212 22.270 -3.008 1.00 59.81 395 LEU A N 1
ATOM 3311 C CA . LEU A 1 395 ? 19.393 22.236 -1.797 1.00 59.81 395 LEU A CA 1
ATOM 3312 C C . LEU A 1 395 ? 20.274 22.490 -0.562 1.00 59.81 395 LEU A C 1
ATOM 3314 O O . LEU A 1 395 ? 21.010 21.594 -0.154 1.00 59.81 395 LEU A O 1
ATOM 3318 N N . PRO A 1 396 ? 20.176 23.666 0.085 1.00 52.47 396 PRO A N 1
ATOM 3319 C CA . PRO A 1 396 ? 21.070 24.041 1.184 1.00 52.47 396 PRO A CA 1
ATOM 3320 C C . PRO A 1 396 ? 20.872 23.241 2.488 1.00 52.47 396 PRO A C 1
ATOM 3322 O O . PRO A 1 396 ? 21.684 23.374 3.397 1.00 52.47 396 PRO A O 1
ATOM 3325 N N . ASN A 1 397 ? 19.835 22.396 2.595 1.00 74.56 397 ASN A N 1
ATOM 3326 C CA . ASN A 1 397 ? 19.419 21.775 3.862 1.00 74.56 397 ASN A CA 1
ATOM 3327 C C . ASN A 1 397 ? 19.309 20.232 3.822 1.00 74.56 397 ASN A C 1
ATOM 3329 O O . ASN A 1 397 ? 18.562 19.656 4.615 1.00 74.56 397 ASN A O 1
ATOM 3333 N N . VAL A 1 398 ? 20.009 19.549 2.908 1.00 80.00 398 VAL A N 1
ATOM 3334 C CA . VAL A 1 398 ? 20.071 18.072 2.888 1.00 80.00 398 VAL A CA 1
ATOM 3335 C C . VAL A 1 398 ? 21.314 17.603 3.641 1.00 80.00 398 VAL A C 1
ATOM 3337 O O . VAL A 1 398 ? 22.426 18.009 3.321 1.00 80.00 398 VAL A O 1
ATOM 3340 N N . THR A 1 399 ? 21.143 16.738 4.638 1.00 84.50 399 THR A N 1
ATOM 3341 C CA . THR A 1 399 ? 22.240 16.087 5.368 1.00 84.50 399 THR A CA 1
ATOM 3342 C C . THR A 1 399 ? 22.151 14.584 5.165 1.00 84.50 399 THR A C 1
ATOM 3344 O O . THR A 1 399 ? 21.109 13.982 5.413 1.00 84.50 399 THR A O 1
ATOM 3347 N N . ILE A 1 400 ? 23.242 13.967 4.718 1.00 84.56 400 ILE A N 1
ATOM 3348 C CA . ILE A 1 400 ? 23.324 12.514 4.572 1.00 84.56 400 ILE A CA 1
ATOM 3349 C C . ILE A 1 400 ? 24.144 11.963 5.732 1.00 84.56 400 ILE A C 1
ATOM 3351 O O . ILE A 1 400 ? 25.293 12.358 5.924 1.00 84.56 400 ILE A O 1
ATOM 3355 N N . ILE A 1 401 ? 23.550 11.047 6.489 1.00 85.25 401 ILE A N 1
ATOM 3356 C CA . ILE A 1 401 ? 24.195 10.329 7.583 1.00 85.25 401 ILE A CA 1
ATOM 3357 C C . ILE A 1 401 ? 24.586 8.949 7.062 1.00 85.25 401 ILE A C 1
ATOM 3359 O O . ILE A 1 401 ? 23.740 8.152 6.643 1.00 85.25 401 ILE A O 1
ATOM 3363 N N . HIS A 1 402 ? 25.893 8.692 7.051 1.00 85.38 402 HIS A N 1
ATOM 3364 C CA . HIS A 1 402 ? 26.430 7.387 6.700 1.00 85.38 402 HIS A CA 1
ATOM 3365 C C . HIS A 1 402 ? 26.352 6.448 7.904 1.00 85.38 402 HIS A C 1
ATOM 3367 O O . HIS A 1 402 ? 26.854 6.787 8.972 1.00 85.38 402 HIS A O 1
ATOM 3373 N N . SER A 1 403 ? 25.761 5.270 7.710 1.00 82.06 403 SER A N 1
ATOM 3374 C CA . SER A 1 403 ? 25.708 4.209 8.720 1.00 82.06 403 SER A CA 1
ATOM 3375 C C . SER A 1 403 ? 26.162 2.888 8.098 1.00 82.06 403 SER A C 1
ATOM 3377 O O . SER A 1 403 ? 25.721 2.514 7.007 1.00 82.06 403 SER A O 1
ATOM 3379 N N . GLU A 1 404 ? 27.076 2.183 8.767 1.00 82.19 404 GLU A N 1
ATOM 3380 C CA . GLU A 1 404 ? 27.608 0.891 8.304 1.00 82.19 404 GLU A CA 1
ATOM 3381 C C . GLU A 1 404 ? 26.708 -0.300 8.683 1.00 82.19 404 GLU A C 1
ATOM 3383 O O . GLU A 1 404 ? 26.917 -1.420 8.197 1.00 82.19 404 GLU A O 1
ATOM 3388 N N . LEU A 1 405 ? 25.676 -0.048 9.493 1.00 83.44 405 LEU A N 1
ATOM 3389 C CA . LEU A 1 405 ? 24.749 -1.034 10.044 1.00 83.44 405 LEU A CA 1
ATOM 3390 C C . LEU A 1 405 ? 23.942 -1.789 8.968 1.00 83.44 405 LEU A C 1
ATOM 3392 O O . LEU A 1 405 ? 24.013 -1.526 7.756 1.00 83.44 405 LEU A O 1
ATOM 3396 N N . ASN A 1 406 ? 23.178 -2.795 9.397 1.00 82.75 406 ASN A N 1
ATOM 3397 C CA . ASN A 1 406 ? 22.240 -3.483 8.512 1.00 82.75 406 ASN A CA 1
ATOM 3398 C C . ASN A 1 406 ? 21.045 -2.588 8.178 1.00 82.75 406 ASN A C 1
ATOM 3400 O O . ASN A 1 406 ? 20.662 -1.726 8.954 1.00 82.75 406 ASN A O 1
ATOM 3404 N N . LYS A 1 407 ? 20.382 -2.828 7.039 1.00 77.94 407 LYS A N 1
ATOM 3405 C CA . LYS A 1 407 ? 19.280 -1.965 6.577 1.00 77.94 407 LYS A CA 1
ATOM 3406 C C . LYS A 1 407 ? 18.187 -1.729 7.633 1.00 77.94 407 LYS A C 1
ATOM 3408 O O . LYS A 1 407 ? 17.694 -0.615 7.716 1.00 77.94 407 LYS A O 1
ATOM 3413 N N . ASN A 1 408 ? 17.792 -2.762 8.379 1.00 79.81 408 ASN A N 1
ATOM 3414 C CA . ASN A 1 408 ? 16.759 -2.622 9.410 1.00 79.81 408 ASN A CA 1
ATOM 3415 C C . ASN A 1 408 ? 17.273 -1.810 10.608 1.00 79.81 408 ASN A C 1
ATOM 3417 O O . ASN A 1 408 ? 16.569 -0.939 11.084 1.00 79.81 408 ASN A O 1
ATOM 3421 N N . GLU A 1 409 ? 18.523 -2.022 11.021 1.00 84.56 409 GLU A N 1
ATOM 3422 C CA . GLU A 1 409 ? 19.151 -1.257 12.107 1.00 84.56 409 GLU A CA 1
ATOM 3423 C C . GLU A 1 409 ? 19.301 0.230 11.738 1.00 84.56 409 GLU A C 1
ATOM 3425 O O . GLU A 1 409 ? 19.086 1.093 12.578 1.00 84.56 409 GLU A O 1
ATOM 3430 N N . ILE A 1 410 ? 19.597 0.541 10.468 1.00 85.94 410 ILE A N 1
ATOM 3431 C CA . ILE A 1 410 ? 19.603 1.922 9.949 1.00 85.94 410 ILE A CA 1
ATOM 3432 C C . ILE A 1 410 ? 18.188 2.522 9.973 1.00 85.94 410 ILE A C 1
ATOM 3434 O O . ILE A 1 410 ? 18.019 3.710 10.239 1.00 85.94 410 ILE A O 1
ATOM 3438 N N . GLU A 1 411 ? 17.168 1.715 9.666 1.00 85.81 411 GLU A N 1
ATOM 3439 C CA . GLU A 1 411 ? 15.759 2.124 9.719 1.00 85.81 411 GLU A CA 1
ATOM 3440 C C . GLU A 1 411 ? 15.373 2.495 11.161 1.00 85.81 411 GLU A C 1
ATOM 3442 O O . GLU A 1 411 ? 14.834 3.579 11.376 1.00 85.81 411 GLU A O 1
ATOM 3447 N N . ASP A 1 412 ? 15.749 1.662 12.136 1.00 87.06 412 ASP A N 1
ATOM 3448 C CA . ASP A 1 412 ? 15.520 1.890 13.568 1.00 87.06 412 ASP A CA 1
ATOM 3449 C C . ASP A 1 412 ? 16.293 3.116 14.092 1.00 87.06 412 ASP A C 1
ATOM 3451 O O . ASP A 1 412 ? 15.748 3.926 14.843 1.00 87.06 412 ASP A O 1
ATOM 3455 N N . GLU A 1 413 ? 17.546 3.300 13.661 1.00 90.06 413 GLU A N 1
ATOM 3456 C CA . GLU A 1 413 ? 18.368 4.474 13.985 1.00 90.06 413 GLU A CA 1
ATOM 3457 C C . GLU A 1 413 ? 17.729 5.768 13.457 1.00 90.06 413 GLU A C 1
ATOM 3459 O O . GLU A 1 413 ? 17.640 6.765 14.177 1.00 90.06 413 GLU A O 1
ATOM 3464 N N . ALA A 1 414 ? 17.225 5.743 12.222 1.00 89.00 414 ALA A N 1
ATOM 3465 C CA . ALA A 1 414 ? 16.550 6.878 11.607 1.00 89.00 414 ALA A CA 1
ATOM 3466 C C . ALA A 1 414 ? 15.225 7.221 12.311 1.00 89.00 414 ALA A C 1
ATOM 3468 O O . ALA A 1 414 ? 14.925 8.401 12.500 1.00 89.00 414 ALA A O 1
ATOM 3469 N N . ILE A 1 415 ? 14.449 6.210 12.721 1.00 88.69 415 ILE A N 1
ATOM 3470 C CA . ILE A 1 415 ? 13.216 6.402 13.500 1.00 88.69 415 ILE A CA 1
ATOM 3471 C C . ILE A 1 415 ? 13.558 7.030 14.850 1.00 88.69 415 ILE A C 1
ATOM 3473 O O . ILE A 1 415 ? 13.022 8.084 15.186 1.00 88.69 415 ILE A O 1
ATOM 3477 N N . LYS A 1 416 ? 14.523 6.464 15.578 1.00 89.88 416 LYS A N 1
ATOM 3478 C CA . LYS A 1 416 ? 14.956 6.997 16.872 1.00 89.88 416 LYS A CA 1
ATOM 3479 C C . LYS A 1 416 ? 15.446 8.444 16.764 1.00 89.88 416 LYS A C 1
ATOM 3481 O O . LYS A 1 416 ? 15.048 9.292 17.556 1.00 89.88 416 LYS A O 1
ATOM 3486 N N . TYR A 1 417 ? 16.251 8.754 15.748 1.00 91.25 417 TYR A N 1
ATOM 3487 C CA . TYR A 1 417 ? 16.702 10.121 15.485 1.00 91.25 417 TYR A CA 1
ATOM 3488 C C . TYR A 1 417 ? 15.528 11.073 15.211 1.00 91.25 417 TYR A C 1
ATOM 3490 O O . TYR A 1 417 ? 15.524 12.211 15.680 1.00 91.25 417 TYR A O 1
ATOM 3498 N N . SER A 1 418 ? 14.523 10.617 14.455 1.00 91.31 418 SER A N 1
ATOM 3499 C CA . SER A 1 418 ? 13.328 11.417 14.174 1.00 91.31 418 SER A CA 1
ATOM 3500 C C . SER A 1 418 ? 12.534 11.738 15.443 1.00 91.31 418 SER A C 1
ATOM 3502 O O . SER A 1 418 ? 12.106 12.877 15.612 1.00 91.31 418 SER A O 1
ATOM 3504 N N . GLU A 1 419 ? 12.426 10.783 16.371 1.00 91.06 419 GLU A N 1
ATOM 3505 C CA . GLU A 1 419 ? 11.755 10.962 17.660 1.00 91.06 419 GLU A CA 1
ATOM 3506 C C . GLU A 1 419 ? 12.529 11.922 18.572 1.00 91.06 419 GLU A C 1
ATOM 3508 O O . GLU A 1 419 ? 11.941 12.841 19.139 1.00 91.06 419 GLU A O 1
ATOM 3513 N N . GLU A 1 420 ? 13.854 11.764 18.668 1.00 92.25 420 GLU A N 1
ATOM 3514 C CA . GLU A 1 420 ? 14.723 12.614 19.495 1.00 92.25 420 GLU A CA 1
ATOM 3515 C C . GLU A 1 420 ? 14.744 14.077 19.026 1.00 92.25 420 GLU A C 1
ATOM 3517 O O . GLU A 1 420 ? 14.800 14.994 19.847 1.00 92.25 420 GLU A O 1
ATOM 3522 N N . MET A 1 421 ? 14.685 14.307 17.711 1.00 88.69 421 MET A N 1
ATOM 3523 C CA . MET A 1 421 ? 14.735 15.648 17.113 1.00 88.69 421 MET A CA 1
ATOM 3524 C C . MET A 1 421 ? 13.350 16.254 16.842 1.00 88.69 421 MET A C 1
ATOM 3526 O O . MET A 1 421 ? 13.261 17.424 16.461 1.00 88.69 421 MET A O 1
ATOM 3530 N N . GLY A 1 422 ? 12.272 15.479 17.012 1.00 88.31 422 GLY A N 1
ATOM 3531 C CA . GLY A 1 422 ? 10.903 15.889 16.686 1.00 88.31 422 GLY A CA 1
ATOM 3532 C C . GLY A 1 422 ? 10.673 16.111 15.185 1.00 88.31 422 GLY A C 1
ATOM 3533 O O . GLY A 1 422 ? 9.976 17.050 14.797 1.00 88.31 422 GLY A O 1
ATOM 3534 N N . TYR A 1 423 ? 11.314 15.312 14.330 1.00 89.62 423 TYR A N 1
ATOM 3535 C CA . TYR A 1 423 ? 11.210 15.396 12.867 1.00 89.62 423 TYR A CA 1
ATOM 3536 C C . TYR A 1 423 ? 10.230 14.347 12.326 1.00 89.62 423 TYR A C 1
ATOM 3538 O O . TYR A 1 423 ? 10.018 13.307 12.944 1.00 89.62 423 TYR A O 1
ATOM 3546 N N . ASP A 1 424 ? 9.653 14.586 11.146 1.00 89.38 424 ASP A N 1
ATOM 3547 C CA . ASP A 1 424 ? 8.741 13.621 10.527 1.00 89.38 424 ASP A CA 1
ATOM 3548 C C . ASP A 1 424 ? 9.530 12.506 9.832 1.00 89.38 424 ASP A C 1
ATOM 3550 O O . ASP A 1 424 ? 10.256 12.745 8.859 1.00 89.38 424 ASP A O 1
ATOM 3554 N N . TYR A 1 425 ? 9.365 11.272 10.305 1.00 90.62 425 TYR A N 1
ATOM 3555 C CA . TYR A 1 425 ? 9.886 10.096 9.620 1.00 90.62 425 TYR A CA 1
ATOM 3556 C C . TYR A 1 425 ? 9.009 9.712 8.425 1.00 90.62 425 TYR A C 1
ATOM 3558 O O . TYR A 1 425 ? 7.791 9.561 8.536 1.00 90.62 425 TYR A O 1
ATOM 3566 N N . LEU A 1 426 ? 9.641 9.519 7.271 1.00 89.44 426 LEU A N 1
ATOM 3567 C CA . LEU A 1 426 ? 8.970 9.157 6.029 1.00 89.44 426 LEU A CA 1
ATOM 3568 C C . LEU A 1 426 ? 8.813 7.632 5.893 1.00 89.44 426 LEU A C 1
ATOM 3570 O O . LEU A 1 426 ? 9.638 6.970 5.255 1.00 89.44 426 LEU A O 1
ATOM 3574 N N . ASP A 1 427 ? 7.731 7.077 6.450 1.00 86.06 427 ASP A N 1
ATOM 3575 C CA . ASP A 1 427 ? 7.405 5.648 6.330 1.00 86.06 427 ASP A CA 1
ATOM 3576 C C . ASP A 1 427 ? 6.839 5.309 4.936 1.00 86.06 427 ASP A C 1
ATOM 3578 O O . ASP A 1 427 ? 5.715 5.647 4.569 1.00 86.06 427 ASP A O 1
ATOM 3582 N N . LEU A 1 428 ? 7.623 4.577 4.142 1.00 82.94 428 LEU A N 1
ATOM 3583 C CA . LEU A 1 428 ? 7.266 4.186 2.773 1.00 82.94 428 LEU A CA 1
ATOM 3584 C C . LEU A 1 428 ? 6.433 2.896 2.673 1.00 82.94 428 LEU A C 1
ATOM 3586 O O . LEU A 1 428 ? 6.209 2.406 1.558 1.00 82.94 428 LEU A O 1
ATOM 3590 N N . GLN A 1 429 ? 6.056 2.293 3.799 1.00 74.19 429 GLN A N 1
ATOM 3591 C CA . GLN A 1 429 ? 5.376 0.998 3.869 1.00 74.19 429 GLN A CA 1
ATOM 3592 C C . GLN A 1 429 ? 4.011 1.077 4.557 1.00 74.19 429 GLN A C 1
ATOM 3594 O O . GLN A 1 429 ? 3.096 0.390 4.102 1.00 74.19 429 GLN A O 1
ATOM 3599 N N . ASN A 1 430 ? 3.853 1.901 5.596 1.00 76.94 430 ASN A N 1
ATOM 3600 C CA . ASN A 1 430 ? 2.598 1.978 6.359 1.00 76.94 430 ASN A CA 1
ATOM 3601 C C . ASN A 1 430 ? 1.813 3.288 6.174 1.00 76.94 430 ASN A C 1
ATOM 3603 O O . ASN A 1 430 ? 0.744 3.438 6.760 1.00 76.94 430 ASN A O 1
ATOM 3607 N N . ASP A 1 431 ? 2.287 4.219 5.343 1.00 84.19 431 ASP A N 1
ATOM 3608 C CA . ASP A 1 431 ? 1.598 5.491 5.104 1.00 84.19 431 ASP A CA 1
ATOM 3609 C C . ASP A 1 431 ? 0.525 5.395 3.992 1.00 84.19 431 ASP A C 1
ATOM 3611 O O . ASP A 1 431 ? 0.769 4.934 2.869 1.00 84.19 431 ASP A O 1
ATOM 3615 N N . PHE A 1 432 ? -0.690 5.875 4.288 1.00 85.69 432 PHE A N 1
ATOM 3616 C CA . PHE A 1 432 ? -1.819 5.860 3.347 1.00 85.69 432 PHE A CA 1
ATOM 3617 C C . PHE A 1 432 ? -1.600 6.750 2.118 1.00 85.69 432 PHE A C 1
ATOM 3619 O O . PHE A 1 432 ? -2.092 6.440 1.034 1.00 85.69 432 PHE A O 1
ATOM 3626 N N . HIS A 1 433 ? -0.879 7.862 2.250 1.00 88.94 433 HIS A N 1
ATOM 3627 C CA . HIS A 1 433 ? -0.562 8.754 1.138 1.00 88.94 433 HIS A CA 1
ATOM 3628 C C . HIS A 1 433 ? 0.504 8.146 0.223 1.00 88.94 433 HIS A C 1
ATOM 3630 O O . HIS A 1 433 ? 0.399 8.288 -0.999 1.00 88.94 433 HIS A O 1
ATOM 3636 N N . VAL A 1 434 ? 1.461 7.393 0.769 1.00 89.94 434 VAL A N 1
ATOM 3637 C CA . VAL A 1 434 ? 2.379 6.563 -0.030 1.00 89.94 434 VAL A CA 1
ATOM 3638 C C . VAL A 1 434 ? 1.599 5.535 -0.847 1.00 89.94 434 VAL A C 1
ATOM 3640 O O . VAL A 1 434 ? 1.795 5.426 -2.062 1.00 89.94 434 VAL A O 1
ATOM 3643 N N . PHE A 1 435 ? 0.662 4.835 -0.206 1.00 90.25 435 PHE A N 1
ATOM 3644 C CA . PHE A 1 435 ? -0.234 3.894 -0.873 1.00 90.25 435 PHE A CA 1
ATOM 3645 C C . PHE A 1 435 ? -1.067 4.562 -1.979 1.00 90.25 435 PHE A C 1
ATOM 3647 O O . PHE A 1 435 ? -1.084 4.088 -3.117 1.00 90.25 435 PHE A O 1
ATOM 3654 N N . GLY A 1 436 ? -1.709 5.694 -1.669 1.00 90.50 436 GLY A N 1
ATOM 3655 C CA . GLY A 1 436 ? -2.504 6.469 -2.621 1.00 90.50 436 GLY A CA 1
ATOM 3656 C C . GLY A 1 436 ? -1.684 6.918 -3.829 1.00 90.50 436 GLY A C 1
ATOM 3657 O O . GLY A 1 436 ? -2.164 6.846 -4.958 1.00 90.50 436 GLY A O 1
ATOM 3658 N N . GLY A 1 437 ? -0.417 7.283 -3.608 1.00 92.88 437 GLY A N 1
ATOM 3659 C CA . GLY A 1 437 ? 0.536 7.596 -4.668 1.00 92.88 437 GLY A CA 1
ATOM 3660 C C . GLY A 1 437 ? 0.748 6.426 -5.629 1.00 92.88 437 GLY A C 1
ATOM 3661 O O . GLY A 1 437 ? 0.624 6.607 -6.837 1.00 92.88 437 GLY A O 1
ATOM 3662 N N . TYR A 1 438 ? 0.997 5.208 -5.140 1.00 95.00 438 TYR A N 1
ATOM 3663 C CA . TYR A 1 438 ? 1.158 4.038 -6.021 1.00 95.00 438 TYR A CA 1
ATOM 3664 C C . TYR A 1 438 ? -0.131 3.630 -6.736 1.00 95.00 438 TYR A C 1
ATOM 3666 O O . TYR A 1 438 ? -0.094 3.220 -7.895 1.00 95.00 438 TYR A O 1
ATOM 3674 N N . ALA A 1 439 ? -1.275 3.772 -6.075 1.00 94.88 439 ALA A N 1
ATOM 3675 C CA . ALA A 1 439 ? -2.575 3.454 -6.650 1.00 94.88 439 ALA A CA 1
ATOM 3676 C C . ALA A 1 439 ? -2.936 4.321 -7.872 1.00 94.88 439 ALA A C 1
ATOM 3678 O O . ALA A 1 439 ? -3.717 3.882 -8.718 1.00 94.88 439 ALA A O 1
ATOM 3679 N N . THR A 1 440 ? -2.313 5.496 -8.036 1.00 93.75 440 THR A N 1
ATOM 3680 C CA . THR A 1 440 ? -2.448 6.296 -9.268 1.00 93.75 440 THR A CA 1
ATOM 3681 C C . THR A 1 440 ? -2.000 5.547 -10.525 1.00 93.75 440 THR A C 1
ATOM 3683 O O . THR A 1 440 ? -2.554 5.763 -11.594 1.00 93.75 440 THR A O 1
ATOM 3686 N N . ILE A 1 441 ? -1.068 4.599 -10.414 1.00 96.19 441 ILE A N 1
ATOM 3687 C CA . ILE A 1 441 ? -0.633 3.774 -11.550 1.00 96.19 441 ILE A CA 1
ATOM 3688 C C . ILE A 1 441 ? -1.756 2.824 -11.969 1.00 96.19 441 ILE A C 1
ATOM 3690 O O . ILE A 1 441 ? -1.986 2.631 -13.160 1.00 96.19 441 ILE A O 1
ATOM 3694 N N . GLY A 1 442 ? -2.481 2.258 -10.996 1.00 95.06 442 GLY A N 1
ATOM 3695 C CA . GLY A 1 442 ? -3.674 1.455 -11.261 1.00 95.06 442 GLY A CA 1
ATOM 3696 C C . GLY A 1 442 ? -4.745 2.272 -11.980 1.00 95.06 442 GLY A C 1
ATOM 3697 O O . GLY A 1 442 ? -5.300 1.802 -12.968 1.00 95.06 442 GLY A O 1
ATOM 3698 N N . PHE A 1 443 ? -4.958 3.519 -11.545 1.00 92.50 443 PHE A N 1
ATOM 3699 C CA . PHE A 1 443 ? -5.837 4.464 -12.235 1.00 92.50 443 PHE A CA 1
ATOM 3700 C C . PHE A 1 443 ? -5.418 4.681 -13.690 1.00 92.50 443 PHE A C 1
ATOM 3702 O O . PHE A 1 443 ? -6.233 4.543 -14.594 1.00 92.50 443 PHE A O 1
ATOM 3709 N N . GLU A 1 444 ? -4.141 4.958 -13.937 1.00 92.44 444 GLU A N 1
ATOM 3710 C CA . GLU A 1 444 ? -3.646 5.190 -15.293 1.00 92.44 444 GLU A CA 1
ATOM 3711 C C . GLU A 1 444 ? -3.766 3.960 -16.196 1.00 92.44 444 GLU A C 1
ATOM 3713 O O . GLU A 1 444 ? -4.095 4.100 -17.373 1.00 92.44 444 GLU A O 1
ATOM 3718 N N . ILE A 1 445 ? -3.521 2.759 -15.663 1.00 94.56 445 ILE A N 1
ATOM 3719 C CA . ILE A 1 445 ? -3.703 1.505 -16.404 1.00 94.56 445 ILE A CA 1
ATOM 3720 C C . ILE A 1 445 ? -5.180 1.314 -16.768 1.00 94.56 445 ILE A C 1
ATOM 3722 O O . ILE A 1 445 ? -5.488 0.979 -17.909 1.00 94.56 445 ILE A O 1
ATOM 3726 N N . ASP A 1 446 ? -6.094 1.544 -15.828 1.00 92.06 446 ASP A N 1
ATOM 3727 C CA . ASP A 1 446 ? -7.535 1.419 -16.052 1.00 92.06 446 ASP A CA 1
ATOM 3728 C C . ASP A 1 446 ? -8.059 2.408 -17.108 1.00 92.06 446 ASP A C 1
ATOM 3730 O O . ASP A 1 446 ? -8.745 2.022 -18.061 1.00 92.06 446 ASP A O 1
ATOM 3734 N N . GLN A 1 447 ? -7.647 3.676 -17.012 1.00 89.00 447 GLN A N 1
ATOM 3735 C CA . GLN A 1 447 ? -7.990 4.688 -18.010 1.00 89.00 447 GLN A CA 1
ATOM 3736 C C . GLN A 1 447 ? -7.411 4.351 -19.382 1.00 89.00 447 GLN A C 1
ATOM 3738 O O . GLN A 1 447 ? -8.115 4.442 -20.384 1.00 89.00 447 GLN A O 1
ATOM 3743 N N . TRP A 1 448 ? -6.154 3.912 -19.449 1.00 91.69 448 TRP A N 1
ATOM 3744 C CA . TRP A 1 448 ? -5.539 3.518 -20.712 1.00 91.69 448 TRP A CA 1
ATOM 3745 C C . TRP A 1 448 ? -6.261 2.333 -21.364 1.00 91.69 448 TRP A C 1
ATOM 3747 O O . TRP A 1 448 ? -6.512 2.374 -22.568 1.00 91.69 448 TRP A O 1
ATOM 3757 N N . GLN A 1 449 ? -6.654 1.312 -20.591 1.00 90.38 449 GLN A N 1
ATOM 3758 C CA . GLN A 1 449 ? -7.447 0.185 -21.101 1.00 90.38 449 GLN A CA 1
ATOM 3759 C C . GLN A 1 449 ? -8.773 0.664 -21.703 1.00 90.38 449 GLN A C 1
ATOM 3761 O O . GLN A 1 449 ? -9.142 0.249 -22.802 1.00 90.38 449 GLN A O 1
ATOM 3766 N N . THR A 1 450 ? -9.452 1.584 -21.013 1.00 88.31 450 THR A N 1
ATOM 3767 C CA . THR A 1 450 ? -10.722 2.169 -21.462 1.00 88.31 450 THR A CA 1
ATOM 3768 C C . THR A 1 450 ? -10.546 2.985 -22.744 1.00 88.31 450 THR A C 1
ATOM 3770 O O . THR A 1 450 ? -11.258 2.763 -23.720 1.00 88.31 450 THR A O 1
ATOM 3773 N N . LEU A 1 451 ? -9.563 3.890 -22.778 1.00 86.88 451 LEU A N 1
ATOM 3774 C CA . LEU A 1 451 ? -9.317 4.795 -23.906 1.00 86.88 451 LEU A CA 1
ATOM 3775 C C . LEU A 1 451 ? -8.821 4.073 -25.163 1.00 86.88 451 LEU A C 1
ATOM 3777 O O . LEU A 1 451 ? -9.130 4.487 -26.276 1.00 86.88 451 LEU A O 1
ATOM 3781 N N . THR A 1 452 ? -8.048 2.999 -24.999 1.00 88.94 452 THR A N 1
ATOM 3782 C CA . THR A 1 452 ? -7.502 2.221 -26.124 1.00 88.94 452 THR A CA 1
ATOM 3783 C C . THR A 1 452 ? -8.370 1.029 -26.511 1.00 88.94 452 THR A C 1
ATOM 3785 O O . THR A 1 452 ? -8.039 0.327 -27.464 1.00 88.94 452 THR A O 1
ATOM 3788 N N . ASN A 1 453 ? -9.451 0.769 -25.767 1.00 88.94 453 ASN A N 1
ATOM 3789 C CA . ASN A 1 453 ? -10.256 -0.450 -25.865 1.00 88.94 453 ASN A CA 1
ATOM 3790 C C . ASN A 1 453 ? -9.406 -1.742 -25.806 1.00 88.94 453 ASN A C 1
ATOM 3792 O O . ASN A 1 453 ? -9.735 -2.756 -26.424 1.00 88.94 453 ASN A O 1
ATOM 3796 N N . THR A 1 454 ? -8.290 -1.701 -25.070 1.00 88.94 454 THR A N 1
ATOM 3797 C CA . THR A 1 454 ? -7.380 -2.837 -24.882 1.00 88.94 454 THR A CA 1
ATOM 3798 C C . THR A 1 454 ? -7.665 -3.482 -23.535 1.00 88.94 454 THR A C 1
ATOM 3800 O O . THR A 1 454 ? -7.612 -2.815 -22.505 1.00 88.94 454 THR A O 1
ATOM 3803 N N . LYS A 1 455 ? -7.938 -4.790 -23.515 1.00 90.50 455 LYS A N 1
ATOM 3804 C CA . LYS A 1 455 ? -8.113 -5.547 -22.267 1.00 90.50 455 LYS A CA 1
ATOM 3805 C C . LYS A 1 455 ? -6.829 -6.272 -21.891 1.00 90.50 455 LYS A C 1
ATOM 3807 O O . LYS A 1 455 ? -6.294 -7.031 -22.695 1.00 90.50 455 LYS A O 1
ATOM 3812 N N . ILE A 1 456 ? -6.370 -6.048 -20.663 1.00 93.44 456 ILE A N 1
ATOM 3813 C CA . ILE A 1 456 ? -5.214 -6.726 -20.081 1.00 93.44 456 ILE A CA 1
ATOM 3814 C C . ILE A 1 456 ? -5.692 -7.876 -19.194 1.00 93.44 456 ILE A C 1
ATOM 3816 O O . ILE A 1 456 ? -6.501 -7.686 -18.281 1.00 93.44 456 ILE A O 1
ATOM 3820 N N . ASP A 1 457 ? -5.144 -9.066 -19.437 1.00 93.25 457 ASP A N 1
ATOM 3821 C CA . ASP A 1 457 ? -5.497 -10.289 -18.709 1.00 93.25 457 ASP A CA 1
ATOM 3822 C C . ASP A 1 457 ? -4.751 -10.387 -17.369 1.00 93.25 457 ASP A C 1
ATOM 3824 O O . ASP A 1 457 ? -5.289 -10.887 -16.375 1.00 93.25 457 ASP A O 1
ATOM 3828 N N . SER A 1 458 ? -3.516 -9.879 -17.319 1.00 95.62 458 SER A N 1
ATOM 3829 C CA . SER A 1 458 ? -2.686 -9.865 -16.111 1.00 95.62 458 SER A CA 1
ATOM 3830 C C . SER A 1 458 ? -1.735 -8.675 -16.031 1.00 95.62 458 SER A C 1
ATOM 3832 O O . SER A 1 458 ? -1.145 -8.267 -17.030 1.00 95.62 458 SER A O 1
ATOM 3834 N N . ILE A 1 459 ? -1.536 -8.168 -14.815 1.00 97.56 459 ILE A N 1
ATOM 3835 C CA . ILE A 1 459 ? -0.575 -7.120 -14.475 1.00 97.56 459 ILE A CA 1
ATOM 3836 C C . ILE A 1 459 ? 0.524 -7.720 -13.596 1.00 97.56 459 ILE A C 1
ATOM 3838 O O . ILE A 1 459 ? 0.249 -8.246 -12.516 1.00 97.56 459 ILE A O 1
ATOM 3842 N N . PHE A 1 460 ? 1.770 -7.598 -14.047 1.00 97.31 460 PHE A N 1
ATOM 3843 C CA . PHE A 1 460 ? 2.970 -8.033 -13.341 1.00 97.31 460 PHE A CA 1
ATOM 3844 C C . PHE A 1 460 ? 3.643 -6.855 -12.648 1.00 97.31 460 PHE A C 1
ATOM 3846 O O . PHE A 1 460 ? 3.960 -5.841 -13.279 1.00 97.31 460 PHE A O 1
ATOM 3853 N N . VAL A 1 461 ? 3.908 -7.008 -11.351 1.00 96.50 461 VAL A N 1
ATOM 3854 C CA . VAL A 1 461 ? 4.578 -5.987 -10.538 1.00 96.50 461 VAL A CA 1
ATOM 3855 C C . VAL A 1 461 ? 5.632 -6.645 -9.655 1.00 96.50 461 VAL A C 1
ATOM 3857 O O . VAL A 1 461 ? 5.393 -7.693 -9.053 1.00 96.50 461 VAL A O 1
ATOM 3860 N N . THR A 1 462 ? 6.805 -6.020 -9.539 1.00 93.31 462 THR A N 1
ATOM 3861 C CA . THR A 1 462 ? 7.850 -6.494 -8.627 1.00 93.31 462 THR A CA 1
ATOM 3862 C C . THR A 1 462 ? 7.347 -6.449 -7.184 1.00 93.31 462 THR A C 1
ATOM 3864 O O . THR A 1 462 ? 6.900 -5.410 -6.690 1.00 93.31 462 THR A O 1
ATOM 3867 N N . LEU A 1 463 ? 7.476 -7.570 -6.479 1.00 89.25 463 LEU A N 1
ATOM 3868 C CA . LEU A 1 463 ? 7.084 -7.730 -5.087 1.00 89.25 463 LEU A CA 1
ATOM 3869 C C . LEU A 1 463 ? 8.339 -7.747 -4.196 1.00 89.25 463 LEU A C 1
ATOM 3871 O O . LEU A 1 463 ? 9.153 -8.664 -4.246 1.00 89.25 463 LEU A O 1
ATOM 3875 N N . LYS A 1 464 ? 8.506 -6.695 -3.382 1.00 82.75 464 LYS A N 1
ATOM 3876 C CA . LYS A 1 464 ? 9.588 -6.568 -2.384 1.00 82.75 464 LYS A CA 1
ATOM 3877 C C . LYS A 1 464 ? 9.033 -6.209 -1.005 1.00 82.75 464 LYS A C 1
ATOM 3879 O O . LYS A 1 464 ? 8.765 -7.100 -0.214 1.00 82.75 464 LYS A O 1
ATOM 3884 N N . SER A 1 465 ? 8.804 -4.920 -0.739 1.00 75.56 465 SER A N 1
ATOM 3885 C CA . SER A 1 465 ? 8.057 -4.469 0.451 1.00 75.56 465 SER A CA 1
ATOM 3886 C C . SER A 1 465 ? 6.542 -4.548 0.266 1.00 75.56 465 SER A C 1
ATOM 3888 O O . SER A 1 465 ? 5.800 -4.452 1.230 1.00 75.56 465 SER A O 1
ATOM 3890 N N . GLY A 1 466 ? 6.075 -4.669 -0.980 1.00 82.19 466 GLY A N 1
ATOM 3891 C CA . GLY A 1 466 ? 4.664 -4.878 -1.283 1.00 82.19 466 GLY A CA 1
ATOM 3892 C C . GLY A 1 466 ? 3.814 -3.630 -1.500 1.00 82.19 466 GLY A C 1
ATOM 3893 O O . GLY A 1 466 ? 2.787 -3.724 -2.161 1.00 82.19 466 GLY A O 1
ATOM 3894 N N . ALA A 1 467 ? 4.267 -2.454 -1.063 1.00 87.94 467 ALA A N 1
ATOM 3895 C CA . ALA A 1 467 ? 3.485 -1.216 -1.166 1.00 87.94 467 ALA A CA 1
ATOM 3896 C C . ALA A 1 467 ? 3.065 -0.839 -2.600 1.00 87.94 467 ALA A C 1
ATOM 3898 O O . ALA A 1 467 ? 1.937 -0.406 -2.821 1.00 87.94 467 ALA A O 1
ATOM 3899 N N . LEU A 1 468 ? 3.950 -1.050 -3.584 1.00 92.44 468 LEU A N 1
ATOM 3900 C CA . LEU A 1 468 ? 3.668 -0.740 -4.989 1.00 92.44 468 LEU A CA 1
ATOM 3901 C C . LEU A 1 468 ? 2.518 -1.595 -5.537 1.00 92.44 468 LEU A C 1
ATOM 3903 O O . LEU A 1 468 ? 1.527 -1.061 -6.025 1.00 92.44 468 LEU A O 1
ATOM 3907 N N . ILE A 1 469 ? 2.643 -2.922 -5.444 1.00 92.62 469 ILE A N 1
ATOM 3908 C CA . ILE A 1 469 ? 1.614 -3.837 -5.946 1.00 92.62 469 ILE A CA 1
ATOM 3909 C C . ILE A 1 469 ? 0.323 -3.729 -5.131 1.00 92.62 469 ILE A C 1
ATOM 3911 O O . ILE A 1 469 ? -0.743 -3.804 -5.726 1.00 92.62 469 ILE A O 1
ATOM 3915 N N . ALA A 1 470 ? 0.397 -3.473 -3.820 1.00 90.31 470 ALA A N 1
ATOM 3916 C CA . ALA A 1 470 ? -0.778 -3.271 -2.976 1.00 90.31 470 ALA A CA 1
ATOM 3917 C C . ALA A 1 470 ? -1.630 -2.086 -3.460 1.00 90.31 470 ALA A C 1
ATOM 3919 O O . ALA A 1 470 ? -2.836 -2.241 -3.646 1.00 90.31 470 ALA A O 1
ATOM 3920 N N . GLY A 1 471 ? -1.008 -0.930 -3.728 1.00 92.75 471 GLY A N 1
ATOM 3921 C CA . GLY A 1 471 ? -1.711 0.251 -4.244 1.00 92.75 471 GLY A CA 1
ATOM 3922 C C . GLY A 1 471 ? -2.366 0.001 -5.603 1.00 92.75 471 GLY A C 1
ATOM 3923 O O . GLY A 1 471 ? -3.539 0.317 -5.803 1.00 92.75 471 GLY A O 1
ATOM 3924 N N . ILE A 1 472 ? -1.628 -0.619 -6.530 1.00 95.31 472 ILE A N 1
ATOM 3925 C CA . ILE A 1 472 ? -2.133 -0.934 -7.876 1.00 95.31 472 ILE A CA 1
ATOM 3926 C C . ILE A 1 472 ? -3.275 -1.953 -7.805 1.00 95.31 472 ILE A C 1
ATOM 3928 O O . ILE A 1 472 ? -4.330 -1.734 -8.398 1.00 95.31 472 ILE A O 1
ATOM 3932 N N . ALA A 1 473 ? -3.083 -3.046 -7.065 1.00 92.81 473 ALA A N 1
ATOM 3933 C CA . ALA A 1 473 ? -4.052 -4.129 -6.948 1.00 92.81 473 ALA A CA 1
ATOM 3934 C C . ALA A 1 473 ? -5.354 -3.650 -6.305 1.00 92.81 473 ALA A C 1
ATOM 3936 O O . ALA A 1 473 ? -6.429 -3.947 -6.822 1.00 92.81 473 ALA A O 1
ATOM 3937 N N . PHE A 1 474 ? -5.267 -2.855 -5.234 1.00 91.00 474 PHE A N 1
ATOM 3938 C CA . PHE A 1 474 ? -6.444 -2.269 -4.602 1.00 91.00 474 PHE A CA 1
ATOM 3939 C C . PHE A 1 474 ? -7.214 -1.381 -5.579 1.00 91.00 474 PHE A C 1
ATOM 3941 O O . PHE A 1 474 ? -8.424 -1.532 -5.712 1.00 91.00 474 PHE A O 1
ATOM 3948 N N . TYR A 1 475 ? -6.538 -0.501 -6.324 1.00 92.00 475 TYR A N 1
ATOM 3949 C CA . TYR A 1 475 ? -7.228 0.318 -7.318 1.00 92.00 475 TYR A CA 1
ATOM 3950 C C . TYR A 1 475 ? -7.945 -0.552 -8.365 1.00 92.00 475 TYR A C 1
ATOM 3952 O O . TYR A 1 475 ? -9.151 -0.418 -8.560 1.00 92.00 475 TYR A O 1
ATOM 3960 N N . ILE A 1 476 ? -7.221 -1.474 -9.003 1.00 92.19 476 ILE A N 1
ATOM 3961 C CA . ILE A 1 476 ? -7.727 -2.293 -10.114 1.00 92.19 476 ILE A CA 1
ATOM 3962 C C . ILE A 1 476 ? -8.878 -3.205 -9.672 1.00 92.19 476 ILE A C 1
ATOM 3964 O O . ILE A 1 476 ? -9.924 -3.240 -10.318 1.00 92.19 476 ILE A O 1
ATOM 3968 N N . LYS A 1 477 ? -8.706 -3.939 -8.569 1.00 88.06 477 LYS A N 1
ATOM 3969 C CA . LYS A 1 477 ? -9.668 -4.954 -8.117 1.00 88.06 477 LYS A CA 1
ATOM 3970 C C . LYS A 1 477 ? -10.827 -4.356 -7.324 1.00 88.06 477 LYS A C 1
ATOM 3972 O O . LYS A 1 477 ? -11.950 -4.830 -7.459 1.00 88.06 477 LYS A O 1
ATOM 3977 N N . TYR A 1 478 ? -10.566 -3.355 -6.479 1.00 85.88 478 TYR A N 1
ATOM 3978 C CA . TYR A 1 478 ? -11.577 -2.803 -5.573 1.00 85.88 478 TYR A CA 1
ATOM 3979 C C . TYR A 1 478 ? -12.294 -1.581 -6.157 1.00 85.88 478 TYR A C 1
ATOM 3981 O O . TYR A 1 478 ? -13.522 -1.556 -6.168 1.00 85.88 478 TYR A O 1
ATOM 3989 N N . LEU A 1 479 ? -11.557 -0.580 -6.656 1.00 83.44 479 LEU A N 1
ATOM 3990 C CA . LEU A 1 479 ? -12.165 0.660 -7.163 1.00 83.44 479 LEU A CA 1
ATOM 3991 C C . LEU A 1 479 ? -12.669 0.523 -8.602 1.00 83.44 479 LEU A C 1
ATOM 3993 O O . LEU A 1 479 ? -13.817 0.861 -8.871 1.00 83.44 479 LEU A O 1
ATOM 3997 N N . ALA A 1 480 ? -11.833 0.015 -9.508 1.00 83.00 480 ALA A N 1
ATOM 3998 C CA . ALA A 1 480 ? -12.199 -0.181 -10.912 1.00 83.00 480 ALA A CA 1
ATOM 3999 C C . ALA A 1 480 ? -13.006 -1.470 -11.152 1.00 83.00 480 ALA A C 1
ATOM 4001 O O . ALA A 1 480 ? -13.567 -1.654 -12.229 1.00 83.00 480 ALA A O 1
ATOM 4002 N N . GLN A 1 481 ? -13.068 -2.371 -10.161 1.00 84.50 481 GLN A N 1
ATOM 4003 C CA . GLN A 1 481 ? -13.761 -3.667 -10.246 1.00 84.50 481 GLN A CA 1
ATOM 4004 C C . GLN A 1 481 ? -13.350 -4.502 -11.470 1.00 84.50 481 GLN A C 1
ATOM 4006 O O . GLN A 1 481 ? -14.137 -5.264 -12.042 1.00 84.50 481 GLN A O 1
ATOM 4011 N N . ASN A 1 482 ? -12.092 -4.366 -11.877 1.00 82.62 482 ASN A N 1
ATOM 4012 C CA . ASN A 1 482 ? -11.561 -5.055 -13.033 1.00 82.62 482 ASN A CA 1
ATOM 4013 C C . ASN A 1 482 ? -11.151 -6.489 -12.653 1.00 82.62 482 ASN A C 1
ATOM 4015 O O . ASN A 1 482 ? -10.603 -6.750 -11.580 1.00 82.62 482 ASN A O 1
ATOM 4019 N N . LYS A 1 483 ? -11.419 -7.441 -13.552 1.00 86.75 483 LYS A N 1
ATOM 4020 C CA . LYS A 1 483 ? -11.107 -8.867 -13.372 1.00 86.75 483 LYS A CA 1
ATOM 4021 C C . LYS A 1 483 ? -9.656 -9.217 -13.717 1.00 86.75 483 LYS A C 1
ATOM 4023 O O . LYS A 1 483 ? -9.279 -10.375 -13.552 1.00 86.75 483 LYS A O 1
ATOM 4028 N N . THR A 1 484 ? -8.856 -8.253 -14.178 1.00 91.31 484 THR A N 1
ATOM 4029 C CA . THR A 1 484 ? -7.427 -8.430 -14.469 1.00 91.31 484 THR A CA 1
ATOM 4030 C C . THR A 1 484 ? -6.702 -9.107 -13.307 1.00 91.31 484 THR A C 1
ATOM 4032 O O . THR A 1 484 ? -6.915 -8.764 -12.141 1.00 91.31 484 THR A O 1
ATOM 4035 N N . ARG A 1 485 ? -5.851 -10.091 -13.613 1.00 93.75 485 ARG A N 1
ATOM 4036 C CA . ARG A 1 485 ? -5.068 -10.806 -12.598 1.00 93.75 485 ARG A CA 1
ATOM 4037 C C . ARG A 1 485 ? -3.896 -9.959 -12.108 1.00 93.75 485 ARG A C 1
ATOM 4039 O O . ARG A 1 485 ? -3.171 -9.395 -12.920 1.00 93.75 485 ARG A O 1
ATOM 4046 N N . MET A 1 486 ? -3.681 -9.898 -10.801 1.00 94.69 486 MET A N 1
ATOM 4047 C CA . MET A 1 486 ? -2.546 -9.220 -10.177 1.00 94.69 486 MET A CA 1
ATOM 4048 C C . MET A 1 486 ? -1.478 -10.250 -9.815 1.00 94.69 486 MET A C 1
ATOM 4050 O O . MET A 1 486 ? -1.705 -11.097 -8.952 1.00 94.69 486 MET A O 1
ATOM 4054 N N . ILE A 1 487 ? -0.314 -10.172 -10.465 1.00 94.81 487 ILE A N 1
ATOM 4055 C CA . ILE A 1 487 ? 0.779 -11.137 -10.305 1.00 94.81 487 ILE A CA 1
ATOM 4056 C C . ILE A 1 487 ? 2.005 -10.436 -9.713 1.00 94.81 487 ILE A C 1
ATOM 4058 O O . ILE A 1 487 ? 2.589 -9.530 -10.313 1.00 94.81 487 ILE A O 1
ATOM 4062 N N . GLY A 1 488 ? 2.402 -10.861 -8.514 1.00 94.25 488 GLY A N 1
ATOM 4063 C CA . GLY A 1 488 ? 3.628 -10.405 -7.864 1.00 94.25 488 GLY A CA 1
ATOM 4064 C C . GLY A 1 488 ? 4.836 -11.194 -8.358 1.00 94.25 488 GLY A C 1
ATOM 4065 O O . GLY A 1 488 ? 4.770 -12.413 -8.462 1.00 94.25 488 GLY A O 1
ATOM 4066 N N . VAL A 1 489 ? 5.962 -10.535 -8.631 1.00 94.94 489 VAL A N 1
ATOM 4067 C CA . VAL A 1 489 ? 7.198 -11.234 -9.028 1.00 94.94 489 VAL A CA 1
ATOM 4068 C C . VAL A 1 489 ? 8.307 -11.004 -8.012 1.00 94.94 489 VAL A C 1
ATOM 4070 O O . VAL A 1 489 ? 8.609 -9.861 -7.670 1.00 94.94 489 VAL A O 1
ATOM 4073 N N . MET A 1 490 ? 8.923 -12.085 -7.537 1.00 93.50 490 MET A N 1
ATOM 4074 C CA . MET A 1 490 ? 9.960 -12.067 -6.504 1.00 93.50 490 MET A CA 1
ATOM 4075 C C . MET A 1 490 ? 11.240 -12.764 -6.963 1.00 93.50 490 MET A C 1
ATOM 4077 O O . MET A 1 490 ? 11.208 -13.740 -7.709 1.00 93.50 490 MET A O 1
ATOM 4081 N N . LEU A 1 491 ? 12.383 -12.311 -6.449 1.00 91.75 491 LEU A N 1
ATOM 4082 C CA . LEU A 1 491 ? 13.644 -13.027 -6.631 1.00 91.75 491 LEU A CA 1
ATOM 4083 C C . LEU A 1 491 ? 13.647 -14.302 -5.775 1.00 91.75 491 LEU A C 1
ATOM 4085 O O . LEU A 1 491 ? 13.226 -14.286 -4.613 1.00 91.75 491 LEU A O 1
ATOM 4089 N N . ARG A 1 492 ? 14.144 -15.411 -6.318 1.00 89.38 492 ARG A N 1
ATOM 4090 C CA . ARG A 1 492 ? 14.274 -16.669 -5.576 1.00 89.38 492 ARG A CA 1
ATOM 4091 C C . ARG A 1 492 ? 15.184 -16.470 -4.356 1.00 89.38 492 ARG A C 1
ATOM 4093 O O . ARG A 1 492 ? 16.264 -15.906 -4.478 1.00 89.38 492 ARG A O 1
ATOM 4100 N N . GLY A 1 493 ? 14.732 -16.915 -3.183 1.00 78.00 493 GLY A N 1
ATOM 4101 C CA . GLY A 1 493 ? 15.454 -16.737 -1.914 1.00 78.00 493 GLY A CA 1
ATOM 4102 C C . GLY A 1 493 ? 15.199 -15.402 -1.203 1.00 78.00 493 GLY A C 1
ATOM 4103 O O . GLY A 1 493 ? 15.709 -15.202 -0.105 1.00 78.00 493 GLY A O 1
ATOM 4104 N N . SER A 1 494 ? 14.393 -14.501 -1.777 1.00 79.00 494 SER A N 1
ATOM 4105 C CA . SER A 1 494 ? 13.942 -13.302 -1.061 1.00 79.00 494 SER A CA 1
ATOM 4106 C C . SER A 1 494 ? 12.811 -13.626 -0.078 1.00 79.00 494 SER A C 1
ATOM 4108 O O . SER A 1 494 ? 11.930 -14.439 -0.363 1.00 79.00 494 SER A O 1
ATOM 4110 N N . ILE A 1 495 ? 12.845 -12.985 1.091 1.00 70.19 495 ILE A N 1
ATOM 4111 C CA . ILE A 1 495 ? 11.856 -13.153 2.163 1.00 70.19 495 ILE A CA 1
ATOM 4112 C C . ILE A 1 495 ? 10.975 -11.902 2.209 1.00 70.19 495 ILE A C 1
ATOM 4114 O O . ILE A 1 495 ? 11.470 -10.779 2.077 1.00 70.19 495 ILE A O 1
ATOM 4118 N N . ARG A 1 496 ? 9.664 -12.088 2.396 1.00 66.31 496 ARG A N 1
ATOM 4119 C CA . ARG A 1 496 ? 8.737 -10.973 2.630 1.00 66.31 496 ARG A CA 1
ATOM 4120 C C . ARG A 1 496 ? 8.964 -10.409 4.034 1.00 66.31 496 ARG A C 1
ATOM 4122 O O . ARG A 1 496 ? 9.092 -11.174 4.987 1.00 66.31 496 ARG A O 1
ATOM 4129 N N . LYS A 1 497 ? 9.011 -9.077 4.163 1.00 58.66 497 LYS A N 1
ATOM 4130 C CA . LYS A 1 497 ? 8.938 -8.429 5.486 1.00 58.66 497 LYS A CA 1
ATOM 4131 C C . LYS A 1 497 ? 7.599 -8.814 6.157 1.00 58.66 497 LYS A C 1
ATOM 4133 O O . LYS A 1 497 ? 6.661 -9.184 5.456 1.00 58.66 497 LYS A O 1
ATOM 4138 N N . GLY A 1 498 ? 7.557 -8.788 7.494 1.00 55.09 498 GLY A N 1
ATOM 4139 C CA . GLY A 1 498 ? 6.419 -9.234 8.316 1.00 55.09 498 GLY A CA 1
ATOM 4140 C C . GLY A 1 498 ? 5.122 -8.424 8.142 1.00 55.09 498 GLY A C 1
ATOM 4141 O O . GLY A 1 498 ? 4.914 -7.764 7.126 1.00 55.09 498 GLY A O 1
ATOM 4142 N N . VAL A 1 499 ? 4.234 -8.488 9.140 1.00 57.78 499 VAL A N 1
ATOM 4143 C CA . VAL A 1 499 ? 2.883 -7.892 9.106 1.00 57.78 499 VAL A CA 1
ATOM 4144 C C . VAL A 1 499 ? 2.960 -6.369 8.917 1.00 57.78 499 VAL A C 1
ATOM 4146 O O . VAL A 1 499 ? 3.253 -5.634 9.853 1.00 57.78 499 VAL A O 1
ATOM 4149 N N . THR A 1 500 ? 2.706 -5.898 7.696 1.00 66.31 500 THR A N 1
ATOM 4150 C CA . THR A 1 500 ? 2.550 -4.475 7.342 1.00 66.31 500 THR A CA 1
ATOM 4151 C C . THR A 1 500 ? 1.168 -4.257 6.737 1.00 66.31 500 THR A C 1
ATOM 4153 O O . THR A 1 500 ? 0.566 -5.202 6.219 1.00 66.31 500 THR A O 1
ATOM 4156 N N . LEU A 1 501 ? 0.687 -3.010 6.725 1.00 66.94 501 LEU A N 1
ATOM 4157 C CA . LEU A 1 501 ? -0.574 -2.647 6.064 1.00 66.94 501 LEU A CA 1
ATOM 4158 C C . LEU A 1 501 ? -0.627 -3.170 4.617 1.00 66.94 501 LEU A C 1
ATOM 4160 O O . LEU A 1 501 ? -1.597 -3.790 4.182 1.00 66.94 501 LEU A O 1
ATOM 4164 N N . CYS A 1 502 ? 0.457 -2.959 3.870 1.00 71.69 502 CYS A N 1
ATOM 4165 C CA . CYS A 1 502 ? 0.551 -3.387 2.479 1.00 71.69 502 CYS A CA 1
ATOM 4166 C C . CYS A 1 502 ? 0.564 -4.916 2.331 1.00 71.69 502 CYS A C 1
ATOM 4168 O O . CYS A 1 502 ? 0.018 -5.430 1.358 1.00 71.69 502 CYS A O 1
ATOM 4170 N N . GLN A 1 503 ? 1.149 -5.643 3.286 1.00 70.31 503 GLN A N 1
ATOM 4171 C CA . GLN A 1 503 ? 1.180 -7.108 3.288 1.00 70.31 503 GLN A CA 1
ATOM 4172 C C . GLN A 1 503 ? -0.222 -7.710 3.474 1.00 70.31 503 GLN A C 1
ATOM 4174 O O . GLN A 1 503 ? -0.558 -8.679 2.798 1.00 70.31 503 GLN A O 1
ATOM 4179 N N . GLN A 1 504 ? -1.069 -7.100 4.306 1.00 66.94 504 GLN A N 1
ATOM 4180 C CA . GLN A 1 504 ? -2.461 -7.538 4.455 1.00 66.94 504 GLN A CA 1
ATOM 4181 C C . GLN A 1 504 ? -3.250 -7.353 3.148 1.00 66.94 504 GLN A C 1
ATOM 4183 O O . GLN A 1 504 ? -4.013 -8.228 2.743 1.00 66.94 504 GLN A O 1
ATOM 4188 N N . ILE A 1 505 ? -3.051 -6.225 2.453 1.00 67.56 505 ILE A N 1
ATOM 4189 C CA . ILE A 1 505 ? -3.691 -5.952 1.152 1.00 67.56 505 ILE A CA 1
ATOM 4190 C C . ILE A 1 505 ? -3.204 -6.948 0.094 1.00 67.56 505 ILE A C 1
ATOM 4192 O O . ILE A 1 505 ? -3.993 -7.445 -0.707 1.00 67.56 505 ILE A O 1
ATOM 4196 N N . ILE A 1 506 ? -1.913 -7.277 0.108 1.00 69.94 506 ILE A N 1
ATOM 4197 C CA . ILE A 1 506 ? -1.327 -8.285 -0.778 1.00 69.94 506 ILE A CA 1
ATOM 4198 C C . ILE A 1 506 ? -2.037 -9.631 -0.653 1.00 69.94 506 ILE A C 1
ATOM 4200 O O . ILE A 1 506 ? -2.373 -10.226 -1.672 1.00 69.94 506 ILE A O 1
ATOM 4204 N N . GLU A 1 507 ? -2.278 -10.097 0.570 1.00 68.62 507 GLU A N 1
ATOM 4205 C CA . GLU A 1 507 ? -2.913 -11.396 0.822 1.00 68.62 507 GLU A CA 1
ATOM 4206 C C . GLU A 1 507 ? -4.359 -11.464 0.309 1.00 68.62 507 GLU A C 1
ATOM 4208 O O . GLU A 1 507 ? -4.835 -12.550 -0.008 1.00 68.62 507 GLU A O 1
ATOM 4213 N N . GLY A 1 508 ? -5.031 -10.316 0.176 1.00 68.69 508 GLY A N 1
ATOM 4214 C CA . GLY A 1 508 ? -6.402 -10.237 -0.324 1.00 68.69 508 GLY A CA 1
ATOM 4215 C C . GLY A 1 508 ? -6.562 -10.023 -1.831 1.00 68.69 508 GLY A C 1
ATOM 4216 O O . GLY A 1 508 ? -7.561 -10.452 -2.406 1.00 68.69 508 GLY A O 1
ATOM 4217 N N . PHE A 1 509 ? -5.610 -9.339 -2.477 1.00 79.69 509 PHE A N 1
ATOM 4218 C CA . PHE A 1 509 ? -5.775 -8.843 -3.853 1.00 79.69 509 PHE A CA 1
ATOM 4219 C C . PHE A 1 509 ? -4.766 -9.384 -4.875 1.00 79.69 509 PHE A C 1
ATOM 4221 O O . PHE A 1 509 ? -4.956 -9.156 -6.073 1.00 79.69 509 PHE A O 1
ATOM 4228 N N . ILE A 1 510 ? -3.702 -10.067 -4.442 1.00 84.19 510 ILE A N 1
ATOM 4229 C CA . ILE A 1 510 ? -2.748 -10.720 -5.349 1.00 84.19 510 ILE A CA 1
ATOM 4230 C C . ILE A 1 510 ? -3.227 -12.137 -5.663 1.00 84.19 510 ILE A C 1
ATOM 4232 O O . ILE A 1 510 ? -3.463 -12.928 -4.757 1.00 84.19 510 ILE A O 1
ATOM 4236 N N . ASP A 1 511 ? -3.324 -12.462 -6.953 1.00 87.69 511 ASP A N 1
ATOM 4237 C CA . ASP A 1 511 ? -3.792 -13.770 -7.419 1.00 87.69 511 ASP A CA 1
ATOM 4238 C C . ASP A 1 511 ? -2.659 -14.814 -7.444 1.00 87.69 511 ASP A C 1
ATOM 4240 O O . ASP A 1 511 ? -2.895 -15.996 -7.202 1.00 87.69 511 ASP A O 1
ATOM 4244 N N . GLU A 1 512 ? -1.422 -14.398 -7.745 1.00 90.00 512 GLU A N 1
ATOM 4245 C CA . GLU A 1 512 ? -0.279 -15.306 -7.903 1.00 90.00 512 GLU A CA 1
ATOM 4246 C C . GLU A 1 512 ? 1.060 -14.618 -7.576 1.00 90.00 512 GLU A C 1
ATOM 4248 O O . GLU A 1 512 ? 1.224 -13.413 -7.790 1.00 90.00 512 GLU A O 1
ATOM 4253 N N . ILE A 1 513 ? 2.039 -15.391 -7.086 1.00 90.31 513 ILE A N 1
ATOM 4254 C CA . ILE A 1 513 ? 3.431 -14.949 -6.922 1.00 90.31 513 ILE A CA 1
ATOM 4255 C C . ILE A 1 513 ? 4.360 -15.834 -7.758 1.00 90.31 513 ILE A C 1
ATOM 4257 O O . ILE A 1 513 ? 4.448 -17.041 -7.538 1.00 90.31 513 ILE A O 1
ATOM 4261 N N . VAL A 1 514 ? 5.106 -15.216 -8.673 1.00 92.88 514 VAL A N 1
ATOM 4262 C CA . VAL A 1 514 ? 6.089 -15.874 -9.542 1.00 92.88 514 VAL A CA 1
ATOM 4263 C C . VAL A 1 514 ? 7.502 -15.616 -9.026 1.00 92.88 514 VAL A C 1
ATOM 4265 O O . VAL A 1 514 ? 7.849 -14.493 -8.661 1.00 92.88 514 VAL A O 1
ATOM 4268 N N . TYR A 1 515 ? 8.347 -16.648 -9.041 1.00 94.00 515 TYR A N 1
ATOM 4269 C CA . TYR A 1 515 ? 9.748 -16.543 -8.632 1.00 94.00 515 TYR A CA 1
ATOM 4270 C C . TYR A 1 515 ? 10.705 -16.583 -9.825 1.00 94.00 515 TYR A C 1
ATOM 4272 O O . TYR A 1 515 ? 10.615 -17.470 -10.683 1.00 94.00 515 TYR A O 1
ATOM 4280 N N . VAL A 1 516 ? 11.674 -15.666 -9.829 1.00 95.75 516 VAL A N 1
ATOM 4281 C CA . VAL A 1 516 ? 12.716 -15.556 -10.860 1.00 95.75 516 VAL A CA 1
ATOM 4282 C C . VAL A 1 516 ? 14.126 -15.694 -10.288 1.00 95.75 516 VAL A C 1
ATOM 4284 O O . VAL A 1 516 ? 14.367 -15.371 -9.123 1.00 95.75 516 VAL A O 1
ATOM 4287 N N . SER A 1 517 ? 15.060 -16.214 -11.082 1.00 96.06 517 SER A N 1
ATOM 4288 C CA . SER A 1 517 ? 16.488 -16.266 -10.753 1.00 96.06 517 SER A CA 1
ATOM 4289 C C . SER A 1 517 ? 17.193 -14.954 -11.112 1.00 96.06 517 SER A C 1
ATOM 4291 O O . SER A 1 517 ? 16.674 -14.147 -11.877 1.00 96.06 517 SER A O 1
ATOM 4293 N N . VAL A 1 518 ? 18.399 -14.748 -10.577 1.00 95.12 518 VAL A N 1
ATOM 4294 C CA . VAL A 1 518 ? 19.240 -13.590 -10.932 1.00 95.12 518 VAL A CA 1
ATOM 4295 C C . VAL A 1 518 ? 19.540 -13.577 -12.434 1.00 95.12 518 VAL A C 1
ATOM 4297 O O . VAL A 1 518 ? 19.366 -12.550 -13.075 1.00 95.12 518 VAL A O 1
ATOM 4300 N N . GLU A 1 519 ? 19.881 -14.731 -13.011 1.00 94.31 519 GLU A N 1
ATOM 4301 C CA . GLU A 1 519 ? 20.167 -14.866 -14.445 1.00 94.31 519 GLU A CA 1
ATOM 4302 C C . GLU A 1 519 ? 18.959 -14.486 -15.324 1.00 94.31 519 GLU A C 1
ATOM 4304 O O . GLU A 1 519 ? 19.110 -13.820 -16.346 1.00 94.31 519 GLU A O 1
ATOM 4309 N N . GLU A 1 520 ? 17.739 -14.867 -14.922 1.00 95.44 520 GLU A N 1
ATOM 4310 C CA . GLU A 1 520 ? 16.506 -14.483 -15.628 1.00 95.44 520 GLU A CA 1
ATOM 4311 C C . GLU A 1 520 ? 16.292 -12.957 -15.603 1.00 95.44 520 GLU A C 1
ATOM 4313 O O . GLU A 1 520 ? 15.861 -12.376 -16.601 1.00 95.44 520 GLU A O 1
ATOM 4318 N N . VAL A 1 521 ? 16.617 -12.298 -14.485 1.00 95.75 521 VAL A N 1
ATOM 4319 C CA . VAL A 1 521 ? 16.501 -10.837 -14.326 1.00 95.75 521 VAL A CA 1
ATOM 4320 C C . VAL A 1 521 ? 17.559 -10.103 -15.148 1.00 95.75 521 VAL A C 1
ATOM 4322 O O . VAL A 1 521 ? 17.245 -9.123 -15.818 1.00 95.75 521 VAL A O 1
ATOM 4325 N N . GLU A 1 522 ? 18.797 -10.586 -15.141 1.00 95.12 522 GLU A N 1
ATOM 4326 C CA . GLU A 1 522 ? 19.894 -9.999 -15.911 1.00 95.12 522 GLU A CA 1
ATOM 4327 C C . GLU A 1 522 ? 19.629 -10.071 -17.424 1.00 95.12 522 GLU A C 1
ATOM 4329 O O . GLU A 1 522 ? 19.748 -9.061 -18.122 1.00 95.12 522 GLU A O 1
ATOM 4334 N N . LYS A 1 523 ? 19.146 -11.218 -17.928 1.00 94.06 523 LYS A N 1
ATOM 4335 C CA . LYS A 1 523 ? 18.699 -11.352 -19.328 1.00 94.06 523 LYS A CA 1
ATOM 4336 C C . LYS A 1 523 ? 17.565 -10.382 -19.661 1.00 94.06 523 LYS A C 1
ATOM 4338 O O . LYS A 1 523 ? 17.596 -9.738 -20.710 1.00 94.06 523 LYS A O 1
ATOM 4343 N N . ALA A 1 524 ? 16.593 -10.234 -18.760 1.00 95.19 524 ALA A N 1
ATOM 4344 C CA . ALA A 1 524 ? 15.504 -9.271 -18.913 1.00 95.19 524 ALA A CA 1
ATOM 4345 C C . ALA A 1 524 ? 16.005 -7.817 -18.988 1.00 95.19 524 ALA A C 1
ATOM 4347 O O . ALA A 1 524 ? 15.506 -7.051 -19.813 1.00 95.19 524 ALA A O 1
ATOM 4348 N N . GLN A 1 525 ? 17.006 -7.431 -18.188 1.00 94.31 525 GLN A N 1
ATOM 4349 C CA . GLN A 1 525 ? 17.621 -6.101 -18.286 1.00 94.31 525 GLN A CA 1
ATOM 4350 C C . GLN A 1 525 ? 18.271 -5.873 -19.653 1.00 94.31 525 GLN A C 1
ATOM 4352 O O . GLN A 1 525 ? 18.086 -4.809 -20.244 1.00 94.31 525 GLN A O 1
ATOM 4357 N N . CYS A 1 526 ? 18.994 -6.864 -20.180 1.00 92.75 526 CYS A N 1
ATOM 4358 C CA . CYS A 1 526 ? 19.605 -6.775 -21.505 1.00 92.75 526 CYS A CA 1
ATOM 4359 C C . CYS A 1 526 ? 18.560 -6.660 -22.624 1.00 92.75 526 CYS A C 1
ATOM 4361 O O . CYS A 1 526 ? 18.738 -5.857 -23.538 1.00 92.75 526 CYS A O 1
ATOM 4363 N N . GLU A 1 527 ? 17.463 -7.422 -22.561 1.00 93.12 527 GLU A N 1
ATOM 4364 C CA . GLU A 1 527 ? 16.364 -7.314 -23.532 1.00 93.12 527 GLU A CA 1
ATOM 4365 C C . GLU A 1 527 ? 15.711 -5.926 -23.515 1.00 93.12 527 GLU A C 1
ATOM 4367 O O . GLU A 1 527 ? 15.491 -5.338 -24.575 1.00 93.12 527 GLU A O 1
ATOM 4372 N N . LEU A 1 528 ? 15.425 -5.390 -22.324 1.00 94.25 528 LEU A N 1
ATOM 4373 C CA . LEU A 1 528 ? 14.854 -4.051 -22.173 1.00 94.25 528 LEU A CA 1
ATOM 4374 C C . LEU A 1 528 ? 15.808 -2.980 -22.714 1.00 94.25 528 LEU A C 1
ATOM 4376 O O . LEU A 1 528 ? 15.377 -2.109 -23.469 1.00 94.25 528 LEU A O 1
ATOM 4380 N N . ALA A 1 529 ? 17.106 -3.092 -22.415 1.00 92.19 529 ALA A N 1
ATOM 4381 C CA . ALA A 1 529 ? 18.118 -2.167 -22.915 1.00 92.19 529 ALA A CA 1
ATOM 4382 C C . ALA A 1 529 ? 18.233 -2.197 -24.450 1.00 92.19 529 ALA A C 1
ATOM 4384 O O . ALA A 1 529 ? 18.321 -1.139 -25.071 1.00 92.19 529 ALA A O 1
ATOM 4385 N N . LYS A 1 530 ? 18.163 -3.385 -25.072 1.00 90.56 530 LYS A N 1
ATOM 4386 C CA . LYS A 1 530 ? 18.114 -3.543 -26.540 1.00 90.56 530 LYS A CA 1
ATOM 4387 C C . LYS A 1 530 ? 16.862 -2.910 -27.157 1.00 90.56 530 LYS A C 1
ATOM 4389 O O . LYS A 1 530 ? 16.910 -2.472 -28.299 1.00 90.56 530 LYS A O 1
ATOM 4394 N N . ALA A 1 531 ? 15.766 -2.827 -26.403 1.00 90.94 531 ALA A N 1
ATOM 4395 C CA . ALA A 1 531 ? 14.541 -2.122 -26.782 1.00 90.94 531 ALA A CA 1
ATOM 4396 C C . ALA A 1 531 ? 14.534 -0.632 -26.368 1.00 90.94 531 ALA A C 1
ATOM 4398 O O . ALA A 1 531 ? 13.466 -0.026 -26.231 1.00 90.94 531 ALA A O 1
ATOM 4399 N N . GLU A 1 532 ? 15.713 -0.050 -26.123 1.00 90.69 532 GLU A N 1
ATOM 4400 C CA . GLU A 1 532 ? 15.909 1.350 -25.722 1.00 90.69 532 GLU A CA 1
ATOM 4401 C C . GLU A 1 532 ? 15.176 1.733 -24.424 1.00 90.69 532 GLU A C 1
ATOM 4403 O O . GLU A 1 532 ? 14.853 2.900 -24.190 1.00 90.69 532 GLU A O 1
ATOM 4408 N N . GLN A 1 533 ? 14.889 0.754 -23.561 1.00 92.50 533 GLN A N 1
ATOM 4409 C CA . GLN A 1 533 ? 14.307 0.980 -22.243 1.00 92.50 533 GLN A CA 1
ATOM 4410 C C . GLN A 1 533 ? 15.296 0.596 -21.148 1.00 92.50 533 GLN A C 1
ATOM 4412 O O . GLN A 1 533 ? 15.620 -0.569 -20.934 1.00 92.50 533 GLN A O 1
ATOM 4417 N N . ILE A 1 534 ? 15.755 1.599 -20.408 1.00 91.31 534 ILE A N 1
ATOM 4418 C CA . ILE A 1 534 ? 16.663 1.391 -19.284 1.00 91.31 534 ILE A CA 1
ATOM 4419 C C . ILE A 1 534 ? 15.850 0.963 -18.059 1.00 91.31 534 ILE A C 1
ATOM 4421 O O . ILE A 1 534 ? 14.938 1.671 -17.628 1.00 91.31 534 ILE A O 1
ATOM 4425 N N . ALA A 1 535 ? 16.207 -0.185 -17.486 1.00 91.25 535 ALA A N 1
ATOM 4426 C CA . ALA A 1 535 ? 15.587 -0.727 -16.284 1.00 91.25 535 ALA A CA 1
ATOM 4427 C C . ALA A 1 535 ? 16.646 -1.112 -15.244 1.00 91.25 535 ALA A C 1
ATOM 4429 O O . ALA A 1 535 ? 17.612 -1.822 -15.539 1.00 91.25 535 ALA A O 1
ATOM 4430 N N . GLU A 1 536 ? 16.438 -0.673 -14.001 1.00 91.50 536 GLU A N 1
ATOM 4431 C CA . GLU A 1 536 ? 17.228 -1.151 -12.862 1.00 91.50 536 GLU A CA 1
ATOM 4432 C C . GLU A 1 536 ? 16.957 -2.643 -12.586 1.00 91.50 536 GLU A C 1
ATOM 4434 O O . GLU A 1 536 ? 15.937 -3.196 -13.007 1.00 91.50 536 GLU A O 1
ATOM 4439 N N . PHE A 1 537 ? 17.821 -3.286 -11.797 1.00 91.38 537 PHE A N 1
ATOM 4440 C CA . PHE A 1 537 ? 17.683 -4.712 -11.479 1.00 91.38 537 PHE A CA 1
ATOM 4441 C C . PHE A 1 537 ? 16.313 -5.042 -10.861 1.00 91.38 537 PHE A C 1
ATOM 4443 O O . PHE A 1 537 ? 15.627 -5.955 -11.307 1.00 91.38 537 PHE A O 1
ATOM 4450 N N . ASN A 1 538 ? 15.855 -4.252 -9.878 1.00 90.12 538 ASN A N 1
ATOM 4451 C CA . ASN A 1 538 ? 14.552 -4.477 -9.233 1.00 90.12 538 ASN A CA 1
ATOM 4452 C C . ASN A 1 538 ? 13.362 -4.265 -10.194 1.00 90.12 538 ASN A C 1
ATOM 4454 O O . ASN A 1 538 ? 12.310 -4.878 -10.018 1.00 90.12 538 ASN A O 1
ATOM 4458 N N . CYS A 1 539 ? 13.515 -3.403 -11.198 1.00 92.56 539 CYS A N 1
ATOM 4459 C CA . CYS A 1 539 ? 12.495 -3.115 -12.203 1.00 92.56 539 CYS A CA 1
ATOM 4460 C C . CYS A 1 539 ? 12.350 -4.286 -13.186 1.00 92.56 539 CYS A C 1
ATOM 4462 O O . CYS A 1 539 ? 11.236 -4.716 -13.486 1.00 92.56 539 CYS A O 1
ATOM 4464 N N . ALA A 1 540 ? 13.470 -4.878 -13.607 1.00 95.19 540 ALA A N 1
ATOM 4465 C CA . ALA A 1 540 ? 13.476 -6.007 -14.534 1.00 95.19 540 ALA A CA 1
ATOM 4466 C C . ALA A 1 540 ? 12.902 -7.311 -13.950 1.00 95.19 540 ALA A C 1
ATOM 4468 O O . ALA A 1 540 ? 12.520 -8.194 -14.717 1.00 95.19 540 ALA A O 1
ATOM 4469 N N . ILE A 1 541 ? 12.765 -7.426 -12.621 1.00 96.12 541 ILE A N 1
ATOM 4470 C CA . ILE A 1 541 ? 12.134 -8.586 -11.966 1.00 96.12 541 ILE A CA 1
ATOM 4471 C C . ILE A 1 541 ? 10.721 -8.830 -12.515 1.00 96.12 541 ILE A C 1
ATOM 4473 O O . ILE A 1 541 ? 10.419 -9.948 -12.928 1.00 96.12 541 ILE A O 1
ATOM 4477 N N . ALA A 1 542 ? 9.871 -7.799 -12.580 1.00 95.94 542 ALA A N 1
ATOM 4478 C CA . ALA A 1 542 ? 8.508 -7.933 -13.100 1.00 95.94 542 ALA A CA 1
ATOM 4479 C C . ALA A 1 542 ? 8.485 -8.414 -14.562 1.00 95.94 542 ALA A C 1
ATOM 4481 O O . ALA A 1 542 ? 7.684 -9.279 -14.921 1.00 95.94 542 ALA A O 1
ATOM 4482 N N . TYR A 1 543 ? 9.395 -7.890 -15.390 1.00 96.62 543 TYR A N 1
ATOM 4483 C CA . TYR A 1 543 ? 9.511 -8.262 -16.801 1.00 96.62 543 TYR A CA 1
ATOM 4484 C C . TYR A 1 543 ? 9.962 -9.717 -16.973 1.00 96.62 543 TYR A C 1
ATOM 4486 O O . TYR A 1 543 ? 9.349 -10.465 -17.737 1.00 96.62 543 TYR A O 1
ATOM 4494 N N . ALA A 1 544 ? 10.967 -10.146 -16.205 1.00 96.44 544 ALA A N 1
ATOM 4495 C CA . ALA A 1 544 ? 11.441 -11.527 -16.194 1.00 96.44 544 ALA A CA 1
ATOM 4496 C C . ALA A 1 544 ? 10.326 -12.509 -15.798 1.00 96.44 544 ALA A C 1
ATOM 4498 O O . ALA A 1 544 ? 10.138 -13.534 -16.455 1.00 96.44 544 ALA A O 1
ATOM 4499 N N . GLY A 1 545 ? 9.538 -12.180 -14.767 1.00 95.75 545 GLY A N 1
ATOM 4500 C CA . GLY A 1 545 ? 8.418 -13.019 -14.329 1.00 95.75 545 GLY A CA 1
ATOM 4501 C C . GLY A 1 545 ? 7.318 -13.132 -15.379 1.00 95.75 545 GLY A C 1
ATOM 4502 O O . GLY A 1 545 ? 6.820 -14.229 -15.635 1.00 95.75 545 GLY A O 1
ATOM 4503 N N . CYS A 1 546 ? 6.990 -12.021 -16.041 1.00 95.62 546 CYS A N 1
ATOM 4504 C CA . CYS A 1 546 ? 6.024 -12.005 -17.135 1.00 95.62 546 CYS A CA 1
ATOM 4505 C C . CYS A 1 546 ? 6.470 -12.914 -18.290 1.00 95.62 546 CYS A C 1
ATOM 4507 O O . CYS A 1 546 ? 5.735 -13.821 -18.687 1.00 95.62 546 CYS A O 1
ATOM 4509 N N . LYS A 1 547 ? 7.717 -12.760 -18.755 1.00 94.38 547 LYS A N 1
ATOM 4510 C CA . LYS A 1 547 ? 8.308 -13.596 -19.814 1.00 94.38 547 LYS A CA 1
ATOM 4511 C C . LYS A 1 547 ? 8.300 -15.079 -19.448 1.00 94.38 547 LYS A C 1
ATOM 4513 O O . LYS A 1 547 ? 7.916 -15.909 -20.267 1.00 94.38 547 LYS A O 1
ATOM 4518 N N . LYS A 1 548 ? 8.657 -15.407 -18.205 1.00 93.50 548 LYS A N 1
ATOM 4519 C CA . LYS A 1 548 ? 8.646 -16.780 -17.689 1.00 93.50 548 LYS A CA 1
ATOM 4520 C C . LYS A 1 548 ? 7.248 -17.398 -17.680 1.00 93.50 548 LYS A C 1
ATOM 4522 O O . LYS A 1 548 ? 7.097 -18.564 -18.023 1.00 93.50 548 LYS A O 1
ATOM 4527 N N . SER A 1 549 ? 6.229 -16.618 -17.317 1.00 89.25 549 SER A N 1
ATOM 4528 C CA . SER A 1 549 ? 4.839 -17.088 -17.254 1.00 89.25 549 SER A CA 1
ATOM 4529 C C . SER A 1 549 ? 4.198 -17.328 -18.629 1.00 89.25 549 SER A C 1
ATOM 4531 O O . SER A 1 549 ? 3.234 -18.082 -18.728 1.00 89.25 549 SER A O 1
ATOM 4533 N N . SER A 1 550 ? 4.716 -16.693 -19.691 1.00 85.31 550 SER A N 1
ATOM 4534 C CA . SER A 1 550 ? 4.175 -16.760 -21.062 1.00 85.31 550 SER A CA 1
ATOM 4535 C C . SER A 1 550 ? 2.681 -16.400 -21.187 1.00 85.31 550 SER A C 1
ATOM 4537 O O . SER A 1 550 ? 2.011 -16.814 -22.136 1.00 85.31 550 SER A O 1
ATOM 4539 N N . ILE A 1 551 ? 2.140 -15.613 -20.249 1.00 87.62 551 ILE A N 1
ATOM 4540 C CA . ILE A 1 551 ? 0.745 -15.164 -20.289 1.00 87.62 551 ILE A CA 1
ATOM 4541 C C . ILE A 1 551 ? 0.589 -14.060 -21.347 1.00 87.62 551 ILE A C 1
ATOM 4543 O O . ILE A 1 551 ? 1.284 -13.041 -21.318 1.00 87.62 551 ILE A O 1
ATOM 4547 N N . LYS A 1 552 ? -0.342 -14.257 -22.287 1.00 85.56 552 LYS A N 1
ATOM 4548 C CA . LYS A 1 552 ? -0.676 -13.278 -23.337 1.00 85.56 552 LYS A CA 1
ATOM 4549 C C . LYS A 1 552 ? -1.431 -12.071 -22.763 1.00 85.56 552 LYS A C 1
ATOM 4551 O O . LYS A 1 552 ? -1.999 -12.162 -21.683 1.00 85.56 552 LYS A O 1
ATOM 4556 N N . ASN A 1 553 ? -1.434 -10.956 -23.501 1.00 90.38 553 ASN A N 1
ATOM 4557 C CA . ASN A 1 553 ? -2.095 -9.695 -23.120 1.00 90.38 553 ASN A CA 1
ATOM 4558 C C . ASN A 1 553 ? -1.726 -9.226 -21.705 1.00 90.38 553 ASN A C 1
ATOM 4560 O O . ASN A 1 553 ? -2.579 -8.812 -20.919 1.00 90.38 553 ASN A O 1
ATOM 4564 N N . SER A 1 554 ? -0.441 -9.328 -21.381 1.00 94.75 554 SER A N 1
ATOM 4565 C CA . SER A 1 554 ? 0.087 -8.956 -20.075 1.00 94.75 554 SER A CA 1
ATOM 4566 C C . SER A 1 554 ? 0.634 -7.537 -20.084 1.00 94.75 554 SER A C 1
ATOM 4568 O O . SER A 1 554 ? 1.256 -7.104 -21.060 1.00 94.75 554 SER A O 1
ATOM 4570 N N . LEU A 1 555 ? 0.447 -6.845 -18.963 1.00 97.50 555 LEU A N 1
ATOM 4571 C CA . LEU A 1 555 ? 1.075 -5.564 -18.678 1.00 97.50 555 LEU A CA 1
ATOM 4572 C C . LEU A 1 555 ? 2.125 -5.725 -17.578 1.00 97.50 555 LEU A C 1
ATOM 4574 O O . LEU A 1 555 ? 1.881 -6.364 -16.559 1.00 97.50 555 LEU A O 1
ATOM 4578 N N . VAL A 1 556 ? 3.291 -5.123 -17.765 1.00 97.31 556 VAL A N 1
ATOM 4579 C CA . VAL A 1 556 ? 4.400 -5.104 -16.812 1.00 97.31 556 VAL A CA 1
ATOM 4580 C C . VAL A 1 556 ? 4.603 -3.679 -16.321 1.00 97.31 556 VAL A C 1
ATOM 4582 O O . VAL A 1 556 ? 4.715 -2.749 -17.120 1.00 97.31 556 VAL A O 1
ATOM 4585 N N . VAL A 1 557 ? 4.682 -3.497 -15.005 1.00 97.31 557 VAL A N 1
ATOM 4586 C CA . VAL A 1 557 ? 5.021 -2.200 -14.408 1.00 97.31 557 VAL A CA 1
ATOM 4587 C C . VAL A 1 557 ? 6.535 -2.087 -14.263 1.00 97.31 557 VAL A C 1
ATOM 4589 O O . VAL A 1 557 ? 7.131 -2.740 -13.406 1.00 97.31 557 VAL A O 1
ATOM 4592 N N . LEU A 1 558 ? 7.158 -1.245 -15.092 1.00 96.31 558 LEU A N 1
ATOM 4593 C CA . LEU A 1 558 ? 8.589 -0.951 -15.036 1.00 96.31 558 LEU A CA 1
ATOM 4594 C C . LEU A 1 558 ? 8.833 0.185 -14.036 1.00 96.31 558 LEU A C 1
ATOM 4596 O O . LEU A 1 558 ? 8.675 1.359 -14.364 1.00 96.31 558 LEU A O 1
ATOM 4600 N N . SER A 1 559 ? 9.195 -0.173 -12.801 1.00 92.69 559 SER A N 1
ATOM 4601 C CA . SER A 1 559 ? 9.221 0.726 -11.638 1.00 92.69 559 SER A CA 1
ATOM 4602 C C . SER A 1 559 ? 10.312 1.803 -11.638 1.00 92.69 559 SER A C 1
ATOM 4604 O O . SER A 1 559 ? 10.204 2.753 -10.863 1.00 92.69 559 SER A O 1
ATOM 4606 N N . GLY A 1 560 ? 11.375 1.667 -12.431 1.00 90.88 560 GLY A N 1
ATOM 4607 C CA . GLY A 1 560 ? 12.469 2.641 -12.447 1.00 90.88 560 GLY A CA 1
ATOM 4608 C C . GLY A 1 560 ? 13.634 2.281 -13.366 1.00 90.88 560 GLY A C 1
ATOM 4609 O O . GLY A 1 560 ? 13.775 1.134 -13.797 1.00 90.88 560 GLY A O 1
ATOM 4610 N N . GLY A 1 561 ? 14.462 3.283 -13.662 1.00 88.50 561 GLY A N 1
ATOM 4611 C CA . GLY A 1 561 ? 15.584 3.197 -14.607 1.00 88.50 561 GLY A CA 1
ATOM 4612 C C . GLY A 1 561 ? 16.929 3.666 -14.046 1.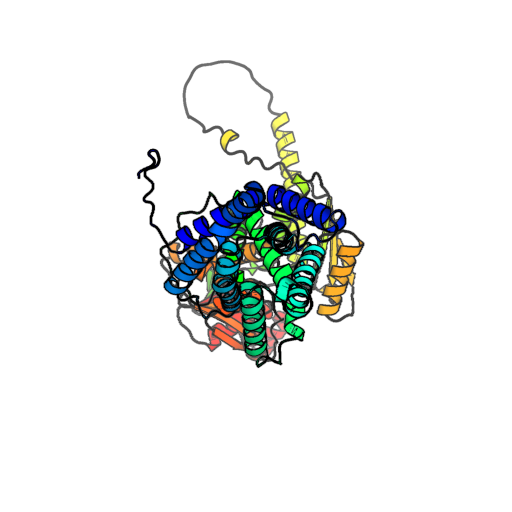00 88.50 561 GLY A C 1
ATOM 4613 O O . GLY A 1 561 ? 17.873 3.839 -14.811 1.00 88.50 561 GLY A O 1
ATOM 4614 N N . ASN A 1 562 ? 17.033 3.877 -12.732 1.00 88.06 562 ASN A N 1
ATOM 4615 C CA . ASN A 1 562 ? 18.248 4.386 -12.093 1.00 88.06 562 ASN A CA 1
ATOM 4616 C C . ASN A 1 562 ? 19.320 3.289 -12.009 1.00 88.06 562 ASN A C 1
ATOM 4618 O O . ASN A 1 562 ? 19.405 2.548 -11.032 1.00 88.06 562 ASN A O 1
ATOM 4622 N N . VAL A 1 563 ? 20.127 3.169 -13.062 1.00 86.38 563 VAL A N 1
ATOM 4623 C CA . VAL A 1 563 ? 21.249 2.229 -13.159 1.00 86.38 563 VAL A CA 1
ATOM 4624 C C . VAL A 1 563 ? 22.496 2.961 -13.644 1.00 86.38 563 VAL A C 1
ATOM 4626 O O . VAL A 1 563 ? 22.425 3.804 -14.539 1.00 86.38 563 VAL A O 1
ATOM 4629 N N . ALA A 1 564 ? 23.656 2.639 -13.072 1.00 84.62 564 ALA A N 1
ATOM 4630 C CA . ALA A 1 564 ? 24.911 3.199 -13.546 1.00 84.62 564 ALA A CA 1
ATOM 4631 C C . ALA A 1 564 ? 25.218 2.685 -14.962 1.00 84.62 564 ALA A C 1
ATOM 4633 O O . ALA A 1 564 ? 25.183 1.481 -15.229 1.00 84.62 564 ALA A O 1
ATOM 4634 N N . ALA A 1 565 ? 25.582 3.593 -15.872 1.00 84.88 565 ALA A N 1
ATOM 4635 C CA . ALA A 1 565 ? 25.863 3.252 -17.269 1.00 84.88 565 ALA A CA 1
ATOM 4636 C C . ALA A 1 565 ? 26.958 2.176 -17.413 1.00 84.88 565 ALA A C 1
ATOM 4638 O O . ALA A 1 565 ? 26.876 1.314 -18.288 1.00 84.88 565 ALA A O 1
ATOM 4639 N N . ASN A 1 566 ? 27.961 2.190 -16.529 1.00 86.12 566 ASN A N 1
ATOM 4640 C CA . ASN A 1 566 ? 29.039 1.200 -16.521 1.00 86.12 566 ASN A CA 1
ATOM 4641 C C . ASN A 1 566 ? 28.545 -0.206 -16.156 1.00 86.12 566 ASN A C 1
ATOM 4643 O O . ASN A 1 566 ? 28.977 -1.176 -16.781 1.00 86.12 566 ASN A O 1
ATOM 4647 N N . ASP A 1 567 ? 27.628 -0.314 -15.193 1.00 85.25 567 ASP A N 1
ATOM 4648 C CA . ASP A 1 567 ? 27.054 -1.597 -14.784 1.00 85.25 567 ASP A CA 1
ATOM 4649 C C . ASP A 1 567 ? 26.200 -2.186 -15.901 1.00 85.25 567 ASP A C 1
ATOM 4651 O O . ASP A 1 567 ? 26.363 -3.356 -16.246 1.00 85.25 567 ASP A O 1
ATOM 4655 N N . LEU A 1 568 ? 25.367 -1.355 -16.536 1.00 85.81 568 LEU A N 1
ATOM 4656 C CA . LEU A 1 568 ? 24.557 -1.780 -17.674 1.00 85.81 568 LEU A CA 1
ATOM 4657 C C . LEU A 1 568 ? 25.433 -2.204 -18.861 1.00 85.81 568 LEU A C 1
ATOM 4659 O O . LEU A 1 568 ? 25.183 -3.238 -19.473 1.00 85.81 568 LEU A O 1
ATOM 4663 N N . LYS A 1 569 ? 26.507 -1.461 -19.155 1.00 88.50 569 LYS A N 1
ATOM 4664 C CA . LYS A 1 569 ? 27.460 -1.808 -20.220 1.00 88.50 569 LYS A CA 1
ATOM 4665 C C . LYS A 1 569 ? 28.173 -3.132 -19.949 1.00 88.50 569 LYS A C 1
ATOM 4667 O O . LYS A 1 569 ? 28.379 -3.910 -20.877 1.00 88.50 569 LYS A O 1
ATOM 4672 N N . ARG A 1 570 ? 28.567 -3.392 -18.698 1.00 88.69 570 ARG A N 1
ATOM 4673 C CA . ARG A 1 570 ? 29.166 -4.674 -18.297 1.00 88.69 570 ARG A CA 1
ATOM 4674 C C . ARG A 1 570 ? 28.166 -5.816 -18.459 1.00 88.69 570 ARG A C 1
ATOM 4676 O O . ARG A 1 570 ? 28.542 -6.858 -18.980 1.00 88.69 570 ARG A O 1
ATOM 4683 N N . LEU A 1 571 ? 26.916 -5.596 -18.055 1.00 89.31 571 LEU A N 1
ATOM 4684 C CA . LEU A 1 571 ? 25.854 -6.590 -18.154 1.00 89.31 571 LEU A CA 1
ATOM 4685 C C . LEU A 1 571 ? 25.536 -6.942 -19.611 1.00 89.31 571 LEU A C 1
ATOM 4687 O O . LEU A 1 571 ? 25.491 -8.115 -19.959 1.00 89.31 571 LEU A O 1
ATOM 4691 N N . ILE A 1 572 ? 25.387 -5.936 -20.479 1.00 88.31 572 ILE A N 1
ATOM 4692 C CA . ILE A 1 572 ? 25.150 -6.148 -21.913 1.00 88.31 572 ILE A CA 1
ATOM 4693 C C . ILE A 1 572 ? 26.280 -6.983 -22.520 1.00 88.31 572 ILE A C 1
ATOM 4695 O O . ILE A 1 572 ? 25.991 -7.977 -23.165 1.00 88.31 572 ILE A O 1
ATOM 4699 N N . LYS A 1 573 ? 27.548 -6.671 -22.220 1.00 89.56 573 LYS A N 1
ATOM 4700 C CA . LYS A 1 573 ? 28.700 -7.458 -22.695 1.00 89.56 573 LYS A CA 1
ATOM 4701 C C . LYS A 1 573 ? 28.741 -8.904 -22.195 1.00 89.56 573 LYS A C 1
ATOM 4703 O O . LYS A 1 573 ? 29.415 -9.723 -22.800 1.00 89.56 573 LYS A O 1
ATOM 4708 N N . GLN A 1 574 ? 28.127 -9.195 -21.052 1.00 88.38 574 GLN A N 1
ATOM 4709 C CA . GLN A 1 574 ? 28.104 -10.541 -20.477 1.00 88.38 574 GLN A CA 1
ATOM 4710 C C . GLN A 1 574 ? 27.077 -11.448 -21.176 1.00 88.38 574 GLN A C 1
ATOM 4712 O O . GLN A 1 574 ? 27.246 -12.665 -21.166 1.00 88.38 574 GLN A O 1
ATOM 4717 N N . TYR A 1 575 ? 26.018 -10.863 -21.746 1.00 82.19 575 TYR A N 1
ATOM 4718 C CA . TYR A 1 575 ? 24.892 -11.571 -22.372 1.00 82.19 575 TYR A CA 1
ATOM 4719 C C . TYR A 1 575 ? 24.732 -11.279 -23.881 1.00 82.19 575 TYR A C 1
ATOM 4721 O O . TYR A 1 575 ? 23.755 -11.724 -24.493 1.00 82.19 575 TYR A O 1
ATOM 4729 N N . GLU A 1 576 ? 25.646 -10.502 -24.467 1.00 70.06 576 GLU A N 1
ATOM 4730 C CA . GLU A 1 576 ? 25.978 -10.503 -25.901 1.00 70.06 576 GLU A CA 1
ATOM 4731 C C . GLU A 1 576 ? 26.808 -11.740 -26.239 1.00 70.06 576 GLU A C 1
ATOM 4733 O O . GLU A 1 576 ? 26.497 -12.353 -27.286 1.00 70.06 576 GLU A O 1
#